Protein AF-0000000079569208 (afdb_homodimer)

Solvent-accessible surface area (backbone atoms only — not comparable to full-atom values): 33735 Å² total; per-residue (Å²): 123,46,52,60,77,70,53,33,78,36,49,50,55,86,39,48,71,22,32,29,82,77,44,25,65,24,40,47,68,20,46,52,47,30,49,51,52,48,50,38,39,33,33,60,69,68,58,80,73,75,45,49,61,36,45,50,50,32,50,43,50,49,20,58,67,31,55,43,61,50,59,28,42,18,39,35,48,42,38,12,48,52,44,9,41,58,34,68,49,58,48,67,73,30,24,37,42,33,35,53,57,37,49,13,38,69,46,27,8,47,49,43,35,38,84,66,43,29,44,70,47,65,36,52,63,94,47,39,47,80,66,60,42,78,66,30,45,34,38,44,43,48,44,22,32,81,66,48,24,54,65,53,64,56,70,56,34,50,53,49,25,58,74,42,68,25,42,37,37,36,33,30,34,68,26,48,59,33,49,92,55,59,51,67,80,36,49,27,33,33,26,38,30,25,17,57,40,24,15,46,56,29,32,16,38,32,38,41,38,74,90,52,52,83,64,43,62,36,36,34,15,26,24,56,2,16,58,52,41,90,76,28,47,51,32,79,72,79,57,54,27,92,42,30,35,26,58,10,37,70,75,22,54,60,19,32,48,10,26,30,43,29,47,50,52,46,62,39,42,31,42,66,58,34,21,54,52,9,20,49,49,31,32,54,46,26,54,75,71,73,43,76,76,66,89,31,31,36,44,53,41,74,51,42,88,62,40,70,60,50,40,72,73,46,60,48,42,57,43,81,37,96,81,20,40,31,39,20,42,42,66,75,55,50,72,66,46,45,53,51,49,47,65,71,42,52,89,29,92,123,47,51,60,78,71,54,33,77,37,50,50,54,85,39,48,71,23,29,29,83,76,45,25,66,26,40,46,67,21,46,51,47,30,48,52,50,48,52,38,39,34,32,59,68,66,56,80,73,75,44,49,61,36,45,50,50,31,49,45,51,50,20,58,66,32,54,42,61,51,59,27,41,18,40,38,50,42,40,13,48,53,44,8,42,57,35,67,50,57,49,68,72,29,24,36,41,33,36,52,56,35,48,12,36,70,47,28,9,47,48,45,36,38,84,67,43,30,45,70,45,65,36,53,63,93,45,38,45,80,66,61,41,79,68,30,46,34,37,43,41,49,44,24,32,80,66,48,25,54,64,52,64,56,70,55,35,50,53,48,26,59,74,42,69,26,41,37,36,37,33,31,33,68,26,47,60,32,49,92,56,58,51,68,80,35,48,27,34,33,25,39,30,26,18,56,40,24,15,47,55,27,32,17,38,33,36,42,39,74,91,52,51,80,64,42,63,37,35,34,16,24,25,56,3,16,57,52,39,89,76,29,48,51,32,79,70,78,55,54,27,94,43,30,33,27,59,10,37,70,73,20,54,59,18,31,48,10,26,30,44,29,48,51,52,45,62,37,43,31,42,65,59,33,22,54,51,10,20,48,50,31,30,56,48,26,55,73,70,73,42,76,76,64,91,30,32,34,43,52,42,74,52,42,88,61,40,69,60,50,40,74,71,45,60,47,43,57,42,80,38,96,83,19,41,32,38,20,41,43,65,78,54,51,72,66,45,44,53,52,50,46,65,70,42,50,90,29,93

pLDDT: mean 97.52, std 2.35, range [81.5, 99.0]

InterPro domains:
  IPR000192 Aminotransferase class V domain [PF00266] (49-288)
  IPR015421 Pyridoxal phosphate-dependent transferase, major domain [G3DSA:3.40.640.10] (27-272)
  IPR015422 Pyridoxal phosphate-dependent transferase, small domain [G3DSA:3.90.1150.10] (15-341)
  IPR015424 Pyridoxal phosphate-dependent transferase [SSF53383] (12-347)

Sequence (698 aa):
MSTVAQVQREFRSDKVYLNTASIGLPPSRTVEAVATAIDRWGRGADNATAFDDAIARSRAQYAELVGVPEQSVAIGSQASVMAGIVAADVPAGGEVLLASGDFTSVMFPFLAQQERGVTVRDVPLDALAGNISARTTVVAVSAVQSVDGAIADLDVIESVAREHGTQVLVDVTQAAGWLDFDASRFDYTICSAYKWLMAPRGAAFLTMRDEHVGRPVAHGASWFGGEDVWDSIYGAPLRLASTARRYDASPVWHSWVGLDQSLALLREVGVDAIGEHSVGLANAFRARVGLAPSDSAIVSVPVRDGAADALAQSELQAAMRAGRLRLSFYLYNTEEDVERALEILRPYLMSTVAQVQREFRSDKVYLNTASIGLPPSRTVEAVATAIDRWGRGADNATAFDDAIARSRAQYAELVGVPEQSVAIGSQASVMAGIVAADVPAGGEVLLASGDFTSVMFPFLAQQERGVTVRDVPLDALAGNISARTTVVAVSAVQSVDGAIADLDVIESVAREHGTQVLVDVTQAAGWLDFDASRFDYTICSAYKWLMAPRGAAFLTMRDEHVGRPVAHGASWFGGEDVWDSIYGAPLRLASTARRYDASPVWHSWVGLDQSLALLREVGVDAIGEHSVGLANAFRARVGLAPSDSAIVSVPVRDGAADALAQSELQAAMRAGRLRLSFYLYNTEEDVERALEILRPYL

Structure (mmCIF, N/CA/C/O backbone):
data_AF-0000000079569208-model_v1
#
loop_
_entity.id
_entity.type
_entity.pdbx_description
1 polymer 'Aminotransferase class V-fold PLP-dependent enzyme'
#
loop_
_atom_site.group_PDB
_atom_site.id
_atom_site.type_symbol
_atom_site.label_atom_id
_atom_site.label_alt_id
_atom_site.label_comp_id
_atom_site.label_asym_id
_atom_site.label_entity_id
_atom_site.label_seq_id
_atom_site.pdbx_PDB_ins_code
_atom_site.Cartn_x
_atom_site.Cartn_y
_atom_site.Cartn_z
_atom_site.occupancy
_atom_site.B_iso_or_equiv
_atom_site.auth_seq_id
_atom_site.auth_comp_id
_atom_site.auth_asym_id
_atom_site.auth_atom_id
_atom_site.pdbx_PDB_model_num
ATOM 1 N N . MET A 1 1 ? -10.672 -29.609 13.008 1 81.5 1 MET A N 1
ATOM 2 C CA . MET A 1 1 ? -10.43 -29.203 11.625 1 81.5 1 MET A CA 1
ATOM 3 C C . MET A 1 1 ? -11.695 -29.328 10.789 1 81.5 1 MET A C 1
ATOM 5 O O . MET A 1 1 ? -12.414 -30.328 10.883 1 81.5 1 MET A O 1
ATOM 9 N N . SER A 1 2 ? -12.07 -28.219 10.125 1 88.81 2 SER A N 1
ATOM 10 C CA . SER A 1 2 ? -13.25 -28.234 9.258 1 88.81 2 SER A CA 1
ATOM 11 C C . SER A 1 2 ? -12.938 -28.875 7.91 1 88.81 2 SER A C 1
ATOM 13 O O . SER A 1 2 ? -11.805 -28.812 7.434 1 88.81 2 SER A O 1
ATOM 15 N N . THR A 1 3 ? -13.852 -29.562 7.426 1 93.88 3 THR A N 1
ATOM 16 C CA . THR A 1 3 ? -13.711 -30.078 6.07 1 93.88 3 THR A CA 1
ATOM 17 C C . THR A 1 3 ? -13.961 -28.984 5.039 1 93.88 3 THR A C 1
ATOM 19 O O . THR A 1 3 ? -14.547 -27.953 5.355 1 93.88 3 THR A O 1
ATOM 22 N N . VAL A 1 4 ? -13.516 -29.25 3.836 1 96.12 4 VAL A N 1
ATOM 23 C CA . VAL A 1 4 ? -13.781 -28.344 2.725 1 96.12 4 VAL A CA 1
ATOM 24 C C . VAL A 1 4 ? -15.289 -28.125 2.582 1 96.12 4 VAL A C 1
ATOM 26 O O . VAL A 1 4 ? -15.75 -26.984 2.465 1 96.12 4 VAL A O 1
ATOM 29 N N . ALA A 1 5 ? -16.078 -29.156 2.639 1 94.38 5 ALA A N 1
ATOM 30 C CA . ALA A 1 5 ? -17.531 -29.094 2.484 1 94.38 5 ALA A CA 1
ATOM 31 C C . ALA A 1 5 ? -18.156 -28.203 3.545 1 94.38 5 ALA A C 1
ATOM 33 O O . ALA A 1 5 ? -19.125 -27.484 3.268 1 94.38 5 ALA A O 1
ATOM 34 N N . GLN A 1 6 ? -17.609 -28.203 4.664 1 94.25 6 GLN A N 1
ATOM 35 C CA . GLN A 1 6 ? -18.172 -27.469 5.789 1 94.25 6 GLN A CA 1
ATOM 36 C C . GLN A 1 6 ? -18 -25.969 5.609 1 94.25 6 GLN A C 1
ATOM 38 O O . GLN A 1 6 ? -18.828 -25.172 6.051 1 94.25 6 GLN A O 1
ATOM 43 N N . VAL A 1 7 ? -16.906 -25.578 4.867 1 96.12 7 VAL A N 1
ATOM 44 C CA . VAL A 1 7 ? -16.641 -24.141 4.789 1 96.12 7 VAL A CA 1
ATOM 45 C C . VAL A 1 7 ? -17.203 -23.578 3.49 1 96.12 7 VAL A C 1
ATOM 47 O O . VAL A 1 7 ? -17.234 -22.359 3.295 1 96.12 7 VAL A O 1
ATOM 50 N N . GLN A 1 8 ? -17.656 -24.406 2.598 1 96.56 8 GLN A N 1
ATOM 51 C CA . GLN A 1 8 ? -18.109 -23.969 1.285 1 96.56 8 GLN A CA 1
ATOM 52 C C . GLN A 1 8 ? -19.344 -23.078 1.406 1 96.56 8 GLN A C 1
ATOM 54 O O . GLN A 1 8 ? -19.594 -22.219 0.552 1 96.56 8 GLN A O 1
ATOM 59 N N . ARG A 1 9 ? -20.109 -23.172 2.498 1 94.31 9 ARG A N 1
ATOM 60 C CA . ARG A 1 9 ? -21.297 -22.375 2.713 1 94.31 9 ARG A CA 1
ATOM 61 C C . ARG A 1 9 ? -20.938 -20.906 2.91 1 94.31 9 ARG A C 1
ATOM 63 O O . ARG A 1 9 ? -21.797 -20.016 2.789 1 94.31 9 ARG A O 1
ATOM 70 N N . GLU A 1 10 ? -19.672 -20.641 3.16 1 97 10 GLU A N 1
ATOM 71 C CA . GLU A 1 10 ? -19.219 -19.266 3.398 1 97 10 GLU A CA 1
ATOM 72 C C . GLU A 1 10 ? -19.109 -18.484 2.092 1 97 10 GLU A C 1
ATOM 74 O O . GLU A 1 10 ? -19 -17.266 2.104 1 97 10 GLU A O 1
ATOM 79 N N . PHE A 1 11 ? -19.094 -19.203 1.007 1 97.94 11 PHE A N 1
ATOM 80 C CA . PHE A 1 11 ? -18.828 -18.531 -0.263 1 97.94 11 PHE A CA 1
ATOM 81 C C . PHE A 1 11 ? -20.109 -18.391 -1.076 1 97.94 11 PHE A C 1
ATOM 83 O O . PHE A 1 11 ? -20.891 -19.344 -1.189 1 97.94 11 PHE A O 1
ATOM 90 N N . ARG A 1 12 ? -20.297 -17.141 -1.52 1 90.19 12 ARG A N 1
ATOM 91 C CA . ARG A 1 12 ? -21.469 -16.812 -2.312 1 90.19 12 ARG A CA 1
ATOM 92 C C . ARG A 1 12 ? -21.078 -16.172 -3.643 1 90.19 12 ARG A C 1
ATOM 94 O O . ARG A 1 12 ? -20.266 -15.242 -3.678 1 90.19 12 ARG A O 1
ATOM 101 N N . SER A 1 13 ? -21.312 -16.875 -4.703 1 92.12 13 SER A N 1
ATOM 102 C CA . SER A 1 13 ? -21.109 -16.297 -6.027 1 92.12 13 SER A CA 1
ATOM 103 C C . SER A 1 13 ? -22.344 -16.484 -6.91 1 92.12 13 SER A C 1
ATOM 105 O O . SER A 1 13 ? -23.031 -17.5 -6.805 1 92.12 13 SER A O 1
ATOM 107 N N . ASP A 1 14 ? -22.562 -15.508 -7.664 1 86.62 14 ASP A N 1
ATOM 108 C CA . ASP A 1 14 ? -23.656 -15.586 -8.617 1 86.62 14 ASP A CA 1
ATOM 109 C C . ASP A 1 14 ? -23.281 -16.422 -9.828 1 86.62 14 ASP A C 1
ATOM 111 O O . ASP A 1 14 ? -24.141 -16.75 -10.664 1 86.62 14 ASP A O 1
ATOM 115 N N . LYS A 1 15 ? -22.078 -16.875 -9.945 1 94.69 15 LYS A N 1
ATOM 116 C CA . LYS A 1 15 ? -21.547 -17.609 -11.094 1 94.69 15 LYS A CA 1
ATOM 117 C C . LYS A 1 15 ? -20.656 -18.75 -10.641 1 94.69 15 LYS A C 1
ATOM 119 O O . LYS A 1 15 ? -20.344 -18.875 -9.453 1 94.69 15 LYS A O 1
ATOM 124 N N . VAL A 1 16 ? -20.391 -19.703 -11.633 1 97.31 16 VAL A N 1
ATOM 125 C CA . VAL A 1 16 ? -19.266 -20.625 -11.438 1 97.31 16 VAL A CA 1
ATOM 126 C C . VAL A 1 16 ? -17.953 -19.828 -11.398 1 97.31 16 VAL A C 1
ATOM 128 O O . VAL A 1 16 ? -17.531 -19.281 -12.414 1 97.31 16 VAL A O 1
ATOM 131 N N . TYR A 1 17 ? -17.344 -19.781 -10.234 1 98.19 17 TYR A N 1
ATOM 132 C CA . TYR A 1 17 ? -16.203 -18.906 -10.055 1 98.19 17 TYR A CA 1
ATOM 133 C C . TYR A 1 17 ? -14.898 -19.672 -10.188 1 98.19 17 TYR A C 1
ATOM 135 O O . TYR A 1 17 ? -14.453 -20.328 -9.25 1 98.19 17 TYR A O 1
ATOM 143 N N . LEU A 1 18 ? -14.234 -19.547 -11.266 1 98.44 18 LEU A N 1
ATOM 144 C CA . LEU A 1 18 ? -12.961 -20.203 -11.555 1 98.44 18 LEU A CA 1
ATOM 145 C C . LEU A 1 18 ? -11.883 -19.188 -11.898 1 98.44 18 LEU A C 1
ATOM 147 O O . LEU A 1 18 ? -11.156 -19.344 -12.883 1 98.44 18 LEU A O 1
ATOM 151 N N . ASN A 1 19 ? -11.805 -18.125 -11.031 1 98.06 19 ASN A N 1
ATOM 152 C CA . ASN A 1 19 ? -10.938 -17 -11.344 1 98.06 19 ASN A CA 1
ATOM 153 C C . ASN A 1 19 ? -10.086 -16.594 -10.148 1 98.06 19 ASN A C 1
ATOM 155 O O . ASN A 1 19 ? -9.688 -15.43 -10.031 1 98.06 19 ASN A O 1
ATOM 159 N N . THR A 1 20 ? -9.758 -17.516 -9.242 1 98.56 20 THR A N 1
ATOM 160 C CA . THR A 1 20 ? -9.008 -17.25 -8.016 1 98.56 20 THR A CA 1
ATOM 161 C C . THR A 1 20 ? -7.617 -16.703 -8.336 1 98.56 20 THR A C 1
ATOM 163 O O . THR A 1 20 ? -7.082 -15.883 -7.594 1 98.56 20 THR A O 1
ATOM 166 N N . ALA A 1 21 ? -7.023 -17.141 -9.445 1 98.69 21 ALA A N 1
ATOM 167 C CA . ALA A 1 21 ? -5.688 -16.703 -9.844 1 98.69 21 ALA A CA 1
ATOM 168 C C . ALA A 1 21 ? -5.672 -15.219 -10.18 1 98.69 21 ALA A C 1
ATOM 170 O O . ALA A 1 21 ? -4.605 -14.609 -10.273 1 98.69 21 ALA A O 1
ATOM 171 N N . SER A 1 22 ? -6.844 -14.594 -10.375 1 98.06 22 SER A N 1
ATOM 172 C CA . SER A 1 22 ? -6.949 -13.156 -10.609 1 98.06 22 SER A CA 1
ATOM 173 C C . SER A 1 22 ? -7.383 -12.422 -9.336 1 98.06 22 SER A C 1
ATOM 175 O O . SER A 1 22 ? -6.781 -11.414 -8.961 1 98.06 22 SER A O 1
ATOM 177 N N . ILE A 1 23 ? -8.461 -12.859 -8.82 1 98.06 23 ILE A N 1
ATOM 178 C CA . ILE A 1 23 ? -9.031 -12.328 -7.582 1 98.06 23 ILE A CA 1
ATOM 179 C C . ILE A 1 23 ? -9.664 -13.469 -6.785 1 98.06 23 ILE A C 1
ATOM 181 O O . ILE A 1 23 ? -10.492 -14.211 -7.309 1 98.06 23 ILE A O 1
ATOM 185 N N . GLY A 1 24 ? -9.32 -13.578 -5.5 1 98.38 24 GLY A N 1
ATOM 186 C CA . GLY A 1 24 ? -9.953 -14.586 -4.664 1 98.38 24 GLY A CA 1
ATOM 187 C C . GLY A 1 24 ? -11.383 -14.25 -4.289 1 98.38 24 GLY A C 1
ATOM 188 O O . GLY A 1 24 ? -11.703 -13.086 -4.027 1 98.38 24 GLY A O 1
ATOM 189 N N . LEU A 1 25 ? -12.266 -15.273 -4.316 1 98.44 25 LEU A N 1
ATOM 190 C CA . LEU A 1 25 ? -13.602 -15.125 -3.746 1 98.44 25 LEU A CA 1
ATOM 191 C C . LEU A 1 25 ? -13.547 -15.164 -2.223 1 98.44 25 LEU A C 1
ATOM 193 O O . LEU A 1 25 ? -13.102 -16.156 -1.638 1 98.44 25 LEU A O 1
ATOM 197 N N . PRO A 1 26 ? -13.953 -14.086 -1.578 1 98.44 26 PRO A N 1
ATOM 198 C CA . PRO A 1 26 ? -13.82 -14.062 -0.119 1 98.44 26 PRO A CA 1
ATOM 199 C C . PRO A 1 26 ? -14.938 -14.836 0.582 1 98.44 26 PRO A C 1
ATOM 201 O O . PRO A 1 26 ? -16.078 -14.867 0.091 1 98.44 26 PRO A O 1
ATOM 204 N N . PRO A 1 27 ? -14.633 -15.469 1.731 1 98.69 27 PRO A N 1
ATOM 205 C CA . PRO A 1 27 ? -15.727 -15.984 2.555 1 98.69 27 PRO A CA 1
ATOM 206 C C . PRO A 1 27 ? -16.609 -14.875 3.131 1 98.69 27 PRO A C 1
ATOM 208 O O . PRO A 1 27 ? -16.156 -13.742 3.291 1 98.69 27 PRO A O 1
ATOM 211 N N . SER A 1 28 ? -17.844 -15.219 3.463 1 98.38 28 SER A N 1
ATOM 212 C CA . SER A 1 28 ? -18.828 -14.266 3.99 1 98.38 28 SER A CA 1
ATOM 213 C C . SER A 1 28 ? -18.312 -13.594 5.262 1 98.38 28 SER A C 1
ATOM 215 O O . SER A 1 28 ? -18.547 -12.414 5.492 1 98.38 28 SER A O 1
ATOM 217 N N . ARG A 1 29 ? -17.609 -14.344 6.098 1 98.56 29 ARG A N 1
ATOM 218 C CA . ARG A 1 29 ? -17.094 -13.781 7.34 1 98.56 29 ARG A CA 1
ATOM 219 C C . ARG A 1 29 ? -16.109 -12.656 7.059 1 98.56 29 ARG A C 1
ATOM 221 O O . ARG A 1 29 ? -16.031 -11.68 7.809 1 98.56 29 ARG A O 1
ATOM 228 N N . THR A 1 30 ? -15.242 -12.812 6 1 98.81 30 THR A N 1
ATOM 229 C CA . THR A 1 30 ? -14.312 -11.766 5.59 1 98.81 30 THR A CA 1
ATOM 230 C C . THR A 1 30 ? -15.07 -10.523 5.129 1 98.81 30 THR A C 1
ATOM 232 O O . THR A 1 30 ? -14.773 -9.406 5.57 1 98.81 30 THR A O 1
ATOM 235 N N . VAL A 1 31 ? -16.062 -10.688 4.262 1 98.69 31 VAL A N 1
ATOM 236 C CA . VAL A 1 31 ? -16.875 -9.586 3.744 1 98.69 31 VAL A CA 1
ATOM 237 C C . VAL A 1 31 ? -17.547 -8.852 4.902 1 98.69 31 VAL A C 1
ATOM 239 O O . VAL A 1 31 ? -17.531 -7.621 4.961 1 98.69 31 VAL A O 1
ATOM 242 N N . GLU A 1 32 ? -18.109 -9.586 5.801 1 98.62 32 GLU A N 1
ATOM 243 C CA . GLU A 1 32 ? -18.812 -9.016 6.949 1 98.62 32 GLU A CA 1
ATOM 244 C C . GLU A 1 32 ? -17.875 -8.219 7.84 1 98.62 32 GLU A C 1
ATOM 246 O O . GLU A 1 32 ? -18.219 -7.133 8.312 1 98.62 32 GLU A O 1
ATOM 251 N N . ALA A 1 33 ? -16.688 -8.766 8.086 1 98.81 33 ALA A N 1
ATOM 252 C CA . ALA A 1 33 ? -15.695 -8.078 8.922 1 98.81 33 ALA A CA 1
ATOM 253 C C . ALA A 1 33 ? -15.281 -6.746 8.305 1 98.81 33 ALA A C 1
ATOM 255 O O . ALA A 1 33 ? -15.188 -5.738 9.008 1 98.81 33 ALA A O 1
ATOM 256 N N . VAL A 1 34 ? -15.016 -6.742 7.016 1 98.81 34 VAL A N 1
ATOM 257 C CA . VAL A 1 34 ? -14.609 -5.516 6.332 1 98.81 34 VAL A CA 1
ATOM 258 C C . VAL A 1 34 ? -15.758 -4.512 6.34 1 98.81 34 VAL A C 1
ATOM 260 O O . VAL A 1 34 ? -15.562 -3.33 6.629 1 98.81 34 VAL A O 1
ATOM 263 N N . ALA A 1 35 ? -16.969 -4.98 6.043 1 98.5 35 ALA A N 1
ATOM 264 C CA . ALA A 1 35 ? -18.141 -4.102 6.031 1 98.5 35 ALA A CA 1
ATOM 265 C C . ALA A 1 35 ? -18.359 -3.467 7.398 1 98.5 35 ALA A C 1
ATOM 267 O O . ALA A 1 35 ? -18.656 -2.275 7.496 1 98.5 35 ALA A O 1
ATOM 268 N N . THR A 1 36 ? -18.219 -4.246 8.422 1 98.44 36 THR A N 1
ATOM 269 C CA . THR A 1 36 ? -18.359 -3.754 9.789 1 98.44 36 THR A CA 1
ATOM 270 C C . THR A 1 36 ? -17.312 -2.689 10.102 1 98.44 36 THR A C 1
ATOM 272 O O . THR A 1 36 ? -17.625 -1.666 10.711 1 98.44 36 THR A O 1
ATOM 275 N N . ALA A 1 37 ? -16.109 -2.924 9.703 1 98.44 37 ALA A N 1
ATOM 276 C CA . ALA A 1 37 ? -15.031 -1.965 9.93 1 98.44 37 ALA A CA 1
ATOM 277 C C . ALA A 1 37 ? -15.281 -0.664 9.18 1 98.44 37 ALA A C 1
ATOM 279 O O . ALA A 1 37 ? -15 0.423 9.688 1 98.44 37 ALA A O 1
ATOM 280 N N . ILE A 1 38 ? -15.766 -0.773 7.957 1 98.19 38 ILE A N 1
ATOM 281 C CA . ILE A 1 38 ? -16.062 0.398 7.141 1 98.19 38 ILE A CA 1
ATOM 282 C C . ILE A 1 38 ? -17.188 1.206 7.793 1 98.19 38 ILE A C 1
ATOM 284 O O . ILE A 1 38 ? -17.141 2.439 7.797 1 98.19 38 ILE A O 1
ATOM 288 N N . ASP A 1 39 ? -18.156 0.529 8.328 1 97.12 39 ASP A N 1
ATOM 289 C CA . ASP A 1 39 ? -19.234 1.2 9.031 1 97.12 39 ASP A CA 1
ATOM 290 C C . ASP A 1 39 ? -18.719 1.955 10.25 1 97.12 39 ASP A C 1
ATOM 292 O O . ASP A 1 39 ? -19.109 3.1 10.492 1 97.12 39 ASP A O 1
ATOM 296 N N . ARG A 1 40 ? -17.875 1.314 11.031 1 96.75 40 ARG A N 1
ATOM 297 C CA . ARG A 1 40 ? -17.25 1.955 12.188 1 96.75 40 ARG A CA 1
ATOM 298 C C . ARG A 1 40 ? -16.469 3.199 11.781 1 96.75 40 ARG A C 1
ATOM 300 O O . ARG A 1 40 ? -16.562 4.242 12.43 1 96.75 40 ARG A O 1
ATOM 307 N N . TRP A 1 41 ? -15.766 3.068 10.711 1 97.31 41 TRP A N 1
ATOM 308 C CA . TRP A 1 41 ? -15.023 4.195 10.156 1 97.31 41 TRP A CA 1
ATOM 309 C C . TRP A 1 41 ? -15.961 5.34 9.789 1 97.31 41 TRP A C 1
ATOM 311 O O . TRP A 1 41 ? -15.688 6.5 10.102 1 97.31 41 TRP A O 1
ATOM 321 N N . GLY A 1 42 ? -17.078 5.051 9.203 1 97.31 42 GLY A N 1
ATOM 322 C CA . GLY A 1 42 ? -18.062 6.043 8.781 1 97.31 42 GLY A CA 1
ATOM 323 C C . GLY A 1 42 ? -18.641 6.832 9.945 1 97.31 42 GLY A C 1
ATOM 324 O O . GLY A 1 42 ? -19.078 7.973 9.766 1 97.31 42 GLY A O 1
ATOM 325 N N . ARG A 1 43 ? -18.594 6.227 11.148 1 96.5 43 ARG A N 1
ATOM 326 C CA . ARG A 1 43 ? -19.156 6.863 12.336 1 96.5 43 ARG A CA 1
ATOM 327 C C . ARG A 1 43 ? -18.062 7.551 13.156 1 96.5 43 ARG A C 1
ATOM 329 O O . ARG A 1 43 ? -18.344 8.094 14.227 1 96.5 43 ARG A O 1
ATOM 336 N N . GLY A 1 44 ? -16.844 7.531 12.609 1 96 44 GLY A N 1
ATOM 337 C CA . GLY A 1 44 ? -15.742 8.133 13.336 1 96 44 GLY A CA 1
ATOM 338 C C . GLY A 1 44 ? -15.406 7.41 14.625 1 96 44 GLY A C 1
ATOM 339 O O . GLY A 1 44 ? -15 8.031 15.609 1 96 44 GLY A O 1
ATOM 340 N N . ALA A 1 45 ? -15.523 6.086 14.602 1 94.06 45 ALA A N 1
ATOM 341 C CA . ALA A 1 45 ? -15.406 5.324 15.844 1 94.06 45 ALA A CA 1
ATOM 342 C C . ALA A 1 45 ? -14.039 4.648 15.945 1 94.06 45 ALA A C 1
ATOM 344 O O . ALA A 1 45 ? -13.766 3.928 16.906 1 94.06 45 ALA A O 1
ATOM 345 N N . ASP A 1 46 ? -13.195 4.895 15.008 1 92.5 46 ASP A N 1
ATOM 346 C CA . ASP A 1 46 ? -11.938 4.156 14.977 1 92.5 46 ASP A CA 1
ATOM 347 C C . ASP A 1 46 ? -10.781 5.016 15.477 1 92.5 46 ASP A C 1
ATOM 349 O O . ASP A 1 46 ? -10.828 6.246 15.398 1 92.5 46 ASP A O 1
ATOM 353 N N . ASN A 1 47 ? -9.836 4.367 16.062 1 91.88 47 ASN A N 1
ATOM 354 C CA . ASN A 1 47 ? -8.469 4.836 16.234 1 91.88 47 ASN A CA 1
ATOM 355 C C . ASN A 1 47 ? -7.461 3.842 15.672 1 91.88 47 ASN A C 1
ATOM 357 O O . ASN A 1 47 ? -7.801 2.689 15.398 1 91.88 47 ASN A O 1
ATOM 361 N N . ALA A 1 48 ? -6.285 4.309 15.383 1 92.25 48 ALA A N 1
ATOM 362 C CA . ALA A 1 48 ? -5.293 3.49 14.695 1 92.25 48 ALA A CA 1
ATOM 363 C C . ALA A 1 48 ? -5.016 2.199 15.461 1 92.25 48 ALA A C 1
ATOM 365 O O . ALA A 1 48 ? -4.855 1.135 14.859 1 92.25 48 ALA A O 1
ATOM 366 N N . THR A 1 49 ? -4.98 2.225 16.766 1 93.75 49 THR A N 1
ATOM 367 C CA . THR A 1 49 ? -4.609 1.072 17.578 1 93.75 49 THR A CA 1
ATOM 368 C C . THR A 1 49 ? -5.688 -0.005 17.516 1 93.75 49 THR A C 1
ATOM 370 O O . THR A 1 49 ? -5.441 -1.158 17.875 1 93.75 49 THR A O 1
ATOM 373 N N . ALA A 1 50 ? -6.867 0.368 17.062 1 93.5 50 ALA A N 1
ATOM 374 C CA . ALA A 1 50 ? -7.977 -0.577 16.938 1 93.5 50 ALA A CA 1
ATOM 375 C C . ALA A 1 50 ? -7.656 -1.679 15.938 1 93.5 50 ALA A C 1
ATOM 377 O O . ALA A 1 50 ? -8.281 -2.74 15.953 1 93.5 50 ALA A O 1
ATOM 378 N N . PHE A 1 51 ? -6.684 -1.467 15.102 1 97.56 51 PHE A N 1
ATOM 379 C CA . PHE A 1 51 ? -6.406 -2.395 14.008 1 97.56 51 PHE A CA 1
ATOM 380 C C . PHE A 1 51 ? -5.195 -3.26 14.328 1 97.56 51 PHE A C 1
ATOM 382 O O . PHE A 1 51 ? -4.895 -4.207 13.602 1 97.56 51 PHE A O 1
ATOM 389 N N . ASP A 1 52 ? -4.488 -2.984 15.43 1 97.44 52 ASP A N 1
ATOM 390 C CA . ASP A 1 52 ? -3.217 -3.627 15.758 1 97.44 52 ASP A CA 1
ATOM 391 C C . ASP A 1 52 ? -3.383 -5.137 15.891 1 97.44 52 ASP A C 1
ATOM 393 O O . ASP A 1 52 ? -2.559 -5.906 15.391 1 97.44 52 ASP A O 1
ATOM 397 N N . ASP A 1 53 ? -4.477 -5.543 16.516 1 98.06 53 ASP A N 1
ATOM 398 C CA . ASP A 1 53 ? -4.668 -6.961 16.797 1 98.06 53 ASP A CA 1
ATOM 399 C C . ASP A 1 53 ? -4.859 -7.758 15.5 1 98.06 53 ASP A C 1
ATOM 401 O O . ASP A 1 53 ? -4.262 -8.82 15.328 1 98.06 53 ASP A O 1
ATOM 405 N N . ALA A 1 54 ? -5.723 -7.273 14.633 1 98.56 54 ALA A N 1
ATOM 406 C CA . ALA A 1 54 ? -5.961 -7.965 13.375 1 98.56 54 ALA A CA 1
ATOM 407 C C . ALA A 1 54 ? -4.676 -8.086 12.562 1 98.56 54 ALA A C 1
ATOM 409 O O . ALA A 1 54 ? -4.422 -9.125 11.945 1 98.56 54 ALA A O 1
ATOM 410 N N . ILE A 1 55 ? -3.885 -7.047 12.547 1 98.69 55 ILE A N 1
ATOM 411 C CA . ILE A 1 55 ? -2.625 -7.031 11.812 1 98.69 55 ILE A CA 1
ATOM 412 C C . ILE A 1 55 ? -1.659 -8.047 12.414 1 98.69 55 ILE A C 1
ATOM 414 O O . ILE A 1 55 ? -1.049 -8.836 11.695 1 98.69 55 ILE A O 1
ATOM 418 N N . ALA A 1 56 ? -1.581 -8.039 13.734 1 98.62 56 ALA A N 1
ATOM 419 C CA . ALA A 1 56 ? -0.696 -8.969 14.422 1 98.62 56 ALA A CA 1
ATOM 420 C C . ALA A 1 56 ? -1.122 -10.414 14.18 1 98.62 56 ALA A C 1
ATOM 422 O O . ALA A 1 56 ? -0.285 -11.281 13.914 1 98.62 56 ALA A O 1
ATOM 423 N N . ARG A 1 57 ? -2.408 -10.703 14.273 1 98.81 57 ARG A N 1
ATOM 424 C CA . ARG A 1 57 ? -2.908 -12.055 14.047 1 98.81 57 ARG A CA 1
ATOM 425 C C . ARG A 1 57 ? -2.664 -12.492 12.602 1 98.81 57 ARG A C 1
ATOM 427 O O . ARG A 1 57 ? -2.316 -13.648 12.352 1 98.81 57 ARG A O 1
ATOM 434 N N . SER A 1 58 ? -2.838 -11.57 11.688 1 98.88 58 SER A N 1
ATOM 435 C CA . SER A 1 58 ? -2.598 -11.891 10.289 1 98.88 58 SER A CA 1
ATOM 436 C C . SER A 1 58 ? -1.141 -12.273 10.047 1 98.88 58 SER A C 1
ATOM 438 O O . SER A 1 58 ? -0.855 -13.25 9.352 1 98.88 58 SER A O 1
ATOM 440 N N . ARG A 1 59 ? -0.194 -11.461 10.586 1 98.88 59 ARG A N 1
ATOM 441 C CA . ARG A 1 59 ? 1.224 -11.781 10.453 1 98.88 59 ARG A CA 1
ATOM 442 C C . ARG A 1 59 ? 1.527 -13.164 11.023 1 98.88 59 ARG A C 1
ATOM 444 O O . ARG A 1 59 ? 2.217 -13.961 10.383 1 98.88 59 ARG A O 1
ATOM 451 N N . ALA A 1 60 ? 0.984 -13.422 12.188 1 98.88 60 ALA A N 1
ATOM 452 C CA . ALA A 1 60 ? 1.231 -14.695 12.852 1 98.88 60 ALA A CA 1
ATOM 453 C C . ALA A 1 60 ? 0.659 -15.859 12.047 1 98.88 60 ALA A C 1
ATOM 455 O O . ALA A 1 60 ? 1.312 -16.891 11.883 1 98.88 60 ALA A O 1
ATOM 456 N N . GLN A 1 61 ? -0.563 -15.711 11.617 1 98.88 61 GLN A N 1
ATOM 457 C CA . GLN A 1 61 ? -1.226 -16.75 10.852 1 98.88 61 GLN A CA 1
ATOM 458 C C . GLN A 1 61 ? -0.489 -17.031 9.547 1 98.88 61 GLN A C 1
ATOM 460 O O . GLN A 1 61 ? -0.335 -18.188 9.141 1 98.88 61 GLN A O 1
ATOM 465 N N . TYR A 1 62 ? -0.043 -15.961 8.883 1 98.94 62 TYR A N 1
ATOM 466 C CA . TYR A 1 62 ? 0.704 -16.156 7.645 1 98.94 62 TYR A CA 1
ATOM 467 C C . TYR A 1 62 ? 2.018 -16.875 7.91 1 98.94 62 TYR A C 1
ATOM 469 O O . TYR A 1 62 ? 2.4 -17.781 7.156 1 98.94 62 TYR A O 1
ATOM 477 N N . ALA A 1 63 ? 2.717 -16.375 8.93 1 98.94 63 ALA A N 1
ATOM 478 C CA . ALA A 1 63 ? 3.971 -17.016 9.312 1 98.94 63 ALA A CA 1
ATOM 479 C C . ALA A 1 63 ? 3.779 -18.531 9.492 1 98.94 63 ALA A C 1
ATOM 481 O O . ALA A 1 63 ? 4.562 -19.328 8.969 1 98.94 63 ALA A O 1
ATOM 482 N N . GLU A 1 64 ? 2.77 -18.906 10.188 1 98.56 64 GLU A N 1
ATOM 483 C CA . GLU A 1 64 ? 2.453 -20.312 10.391 1 98.56 64 GLU A CA 1
ATOM 484 C C . GLU A 1 64 ? 2.139 -21 9.07 1 98.56 64 GLU A C 1
ATOM 486 O O . GLU A 1 64 ? 2.607 -22.125 8.812 1 98.56 64 GLU A O 1
ATOM 491 N N . LEU A 1 65 ? 1.402 -20.375 8.289 1 98.56 65 LEU A N 1
ATOM 492 C CA . LEU A 1 65 ? 0.964 -20.922 7.008 1 98.56 65 LEU A CA 1
ATOM 493 C C . LEU A 1 65 ? 2.16 -21.312 6.141 1 98.56 65 LEU A C 1
ATOM 495 O O . LEU A 1 65 ? 2.121 -22.328 5.434 1 98.56 65 LEU A O 1
ATOM 499 N N . VAL A 1 66 ? 3.229 -20.469 6.172 1 98.62 66 VAL A N 1
ATOM 500 C CA . VAL A 1 66 ? 4.328 -20.703 5.238 1 98.62 66 VAL A CA 1
ATOM 501 C C . VAL A 1 66 ? 5.535 -21.266 5.988 1 98.62 66 VAL A C 1
ATOM 503 O O . VAL A 1 66 ? 6.621 -21.391 5.422 1 98.62 66 VAL A O 1
ATOM 506 N N . GLY A 1 67 ? 5.465 -21.516 7.254 1 98.38 67 GLY A N 1
ATOM 507 C CA . GLY A 1 67 ? 6.426 -22.312 8 1 98.38 67 GLY A CA 1
ATOM 508 C C . GLY A 1 67 ? 7.641 -21.516 8.445 1 98.38 67 GLY A C 1
ATOM 509 O O . GLY A 1 67 ? 8.766 -22 8.375 1 98.38 67 GLY A O 1
ATOM 510 N N . VAL A 1 68 ? 7.449 -20.266 8.891 1 98.81 68 VAL A N 1
ATOM 511 C CA . VAL A 1 68 ? 8.562 -19.453 9.391 1 98.81 68 VAL A CA 1
ATOM 512 C C . VAL A 1 68 ? 8.172 -18.812 10.727 1 98.81 68 VAL A C 1
ATOM 514 O O . VAL A 1 68 ? 6.988 -18.719 11.055 1 98.81 68 VAL A O 1
ATOM 517 N N . PRO A 1 69 ? 9.203 -18.406 11.531 1 98.69 69 PRO A N 1
ATOM 518 C CA . PRO A 1 69 ? 8.867 -17.594 12.711 1 98.69 69 PRO A CA 1
ATOM 519 C C . PRO A 1 69 ? 8.227 -16.266 12.344 1 98.69 69 PRO A C 1
ATOM 521 O O . PRO A 1 69 ? 8.531 -15.688 11.297 1 98.69 69 PRO A O 1
ATOM 524 N N . GLU A 1 70 ? 7.379 -15.82 13.18 1 98.5 70 GLU A N 1
ATOM 525 C 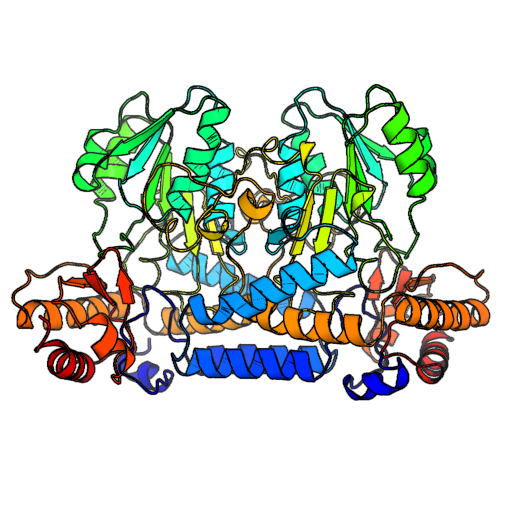CA . GLU A 1 70 ? 6.695 -14.547 12.969 1 98.5 70 GLU A CA 1
ATOM 526 C C . GLU A 1 70 ? 7.695 -13.422 12.719 1 98.5 70 GLU A C 1
ATOM 528 O O . GLU A 1 70 ? 7.441 -12.523 11.906 1 98.5 70 GLU A O 1
ATOM 533 N N . GLN A 1 71 ? 8.836 -13.383 13.367 1 98.19 71 GLN A N 1
ATOM 534 C CA . GLN A 1 71 ? 9.828 -12.32 13.281 1 98.19 71 GLN A CA 1
ATOM 535 C C . GLN A 1 71 ? 10.469 -12.273 11.898 1 98.19 71 GLN A C 1
ATOM 537 O O . GLN A 1 71 ? 11.156 -11.312 11.562 1 98.19 71 GLN A O 1
ATOM 542 N N . SER A 1 72 ? 10.281 -13.32 11.047 1 98.88 72 SER A N 1
ATOM 543 C CA . SER A 1 72 ? 10.852 -13.391 9.703 1 98.88 72 SER A CA 1
ATOM 544 C C . SER A 1 72 ? 9.898 -12.781 8.672 1 98.88 72 SER A C 1
ATOM 546 O O . SER A 1 72 ? 10.172 -12.828 7.473 1 98.88 72 SER A O 1
ATOM 548 N N . VAL A 1 73 ? 8.805 -12.219 9.156 1 98.94 73 VAL A N 1
ATOM 549 C CA . VAL A 1 73 ? 7.766 -11.742 8.25 1 98.94 73 VAL A CA 1
ATOM 550 C C . VAL A 1 73 ? 7.688 -10.219 8.297 1 98.94 73 VAL A C 1
ATOM 552 O O . VAL A 1 73 ? 7.488 -9.641 9.367 1 98.94 73 VAL A O 1
ATOM 555 N N . ALA A 1 74 ? 7.863 -9.578 7.176 1 98.94 74 ALA A N 1
ATOM 556 C CA . ALA A 1 74 ? 7.523 -8.172 6.988 1 98.94 74 ALA A CA 1
ATOM 557 C C . ALA A 1 74 ? 6.195 -8.023 6.246 1 98.94 74 ALA A C 1
ATOM 559 O O . ALA A 1 74 ? 5.812 -8.898 5.465 1 98.94 74 ALA A O 1
ATOM 560 N N . ILE A 1 75 ? 5.539 -6.902 6.504 1 98.88 75 ILE A N 1
ATOM 561 C CA . ILE A 1 75 ? 4.227 -6.727 5.883 1 98.88 75 ILE A CA 1
ATOM 562 C C . ILE A 1 75 ? 4.227 -5.465 5.027 1 98.88 75 ILE A C 1
ATOM 564 O O . ILE A 1 75 ? 4.98 -4.523 5.293 1 98.88 75 ILE A O 1
ATOM 568 N N . GLY A 1 76 ? 3.439 -5.449 3.979 1 98.75 76 GLY A N 1
ATOM 569 C CA . GLY A 1 76 ? 3.211 -4.332 3.076 1 98.75 76 GLY A CA 1
ATOM 570 C C . GLY A 1 76 ? 1.939 -4.477 2.258 1 98.75 76 GLY A C 1
ATOM 571 O O . GLY A 1 76 ? 0.974 -5.098 2.707 1 98.75 76 GLY A O 1
ATOM 572 N N . SER A 1 77 ? 1.93 -3.809 1.104 1 98.81 77 SER A N 1
ATOM 573 C CA . SER A 1 77 ? 0.666 -3.801 0.375 1 98.81 77 SER A CA 1
ATOM 574 C C . SER A 1 77 ? 0.838 -4.355 -1.035 1 98.81 77 SER A C 1
ATOM 576 O O . SER A 1 77 ? -0.135 -4.773 -1.667 1 98.81 77 SER A O 1
ATOM 578 N N . GLN A 1 78 ? 2.074 -4.336 -1.584 1 98.69 78 GLN A N 1
ATOM 579 C CA . GLN A 1 78 ? 2.281 -4.777 -2.959 1 98.69 78 GLN A CA 1
ATOM 580 C C . GLN A 1 78 ? 3.479 -5.719 -3.061 1 98.69 78 GLN A C 1
ATOM 582 O O . GLN A 1 78 ? 4.523 -5.469 -2.455 1 98.69 78 GLN A O 1
ATOM 587 N N . ALA A 1 79 ? 3.342 -6.727 -3.834 1 98.69 79 ALA A N 1
ATOM 588 C CA . ALA A 1 79 ? 4.406 -7.703 -4.031 1 98.69 79 ALA A CA 1
ATOM 589 C C . ALA A 1 79 ? 5.629 -7.059 -4.68 1 98.69 79 ALA A C 1
ATOM 591 O O . ALA A 1 79 ? 6.766 -7.332 -4.285 1 98.69 79 ALA A O 1
ATOM 592 N N . SER A 1 80 ? 5.41 -6.16 -5.688 1 98.88 80 SER A N 1
ATOM 593 C CA . SER A 1 80 ? 6.543 -5.562 -6.387 1 98.88 80 SER A CA 1
ATOM 594 C C . SER A 1 80 ? 7.359 -4.672 -5.453 1 98.88 80 SER A C 1
ATOM 596 O O . SER A 1 80 ? 8.586 -4.625 -5.547 1 98.88 80 SER A O 1
ATOM 598 N N . VAL A 1 81 ? 6.676 -3.941 -4.559 1 98.88 81 VAL A N 1
ATOM 599 C CA . VAL A 1 81 ? 7.359 -3.094 -3.588 1 98.88 81 VAL A CA 1
ATOM 600 C C . VAL A 1 81 ? 8.211 -3.955 -2.656 1 98.88 81 VAL A C 1
ATOM 602 O O . VAL A 1 81 ? 9.352 -3.611 -2.355 1 98.88 81 VAL A O 1
ATOM 605 N N . MET A 1 82 ? 7.672 -5.09 -2.254 1 98.81 82 MET A N 1
ATOM 606 C CA . MET A 1 82 ? 8.406 -6 -1.382 1 98.81 82 MET A CA 1
ATOM 607 C C . MET A 1 82 ? 9.586 -6.625 -2.121 1 98.81 82 MET A C 1
ATOM 609 O O . MET A 1 82 ? 10.68 -6.734 -1.569 1 98.81 82 MET A O 1
ATOM 613 N N . ALA A 1 83 ? 9.352 -7.062 -3.367 1 98.94 83 ALA A N 1
ATOM 614 C CA . ALA A 1 83 ? 10.453 -7.562 -4.195 1 98.94 83 ALA A CA 1
ATOM 615 C C . ALA A 1 83 ? 11.523 -6.496 -4.395 1 98.94 83 ALA A C 1
ATOM 617 O O . ALA A 1 83 ? 12.711 -6.809 -4.469 1 98.94 83 ALA A O 1
ATOM 618 N N . GLY A 1 84 ? 11.086 -5.234 -4.5 1 98.88 84 GLY A N 1
ATOM 619 C CA . GLY A 1 84 ? 11.984 -4.109 -4.699 1 98.88 84 GLY A CA 1
ATOM 620 C C . GLY A 1 84 ? 12.992 -3.947 -3.582 1 98.88 84 GLY A C 1
ATOM 621 O O . GLY A 1 84 ? 14.109 -3.48 -3.812 1 98.88 84 GLY A O 1
ATOM 622 N N . ILE A 1 85 ? 12.594 -4.309 -2.342 1 98.81 85 ILE A N 1
ATOM 623 C CA . ILE A 1 85 ? 13.508 -4.266 -1.208 1 98.81 85 ILE A CA 1
ATOM 624 C C . ILE A 1 85 ? 14.711 -5.168 -1.479 1 98.81 85 ILE A C 1
ATOM 626 O O . ILE A 1 85 ? 15.859 -4.777 -1.247 1 98.81 85 ILE A O 1
ATOM 630 N N . VAL A 1 86 ? 14.477 -6.34 -2.023 1 98.81 86 VAL A N 1
ATOM 631 C CA . VAL A 1 86 ? 15.516 -7.32 -2.324 1 98.81 86 VAL A CA 1
ATOM 632 C C . VAL A 1 86 ? 16.281 -6.891 -3.572 1 98.81 86 VAL A C 1
ATOM 634 O O . VAL A 1 86 ? 17.516 -6.945 -3.602 1 98.81 86 VAL A O 1
ATOM 637 N N . ALA A 1 87 ? 15.539 -6.441 -4.566 1 98.88 87 ALA A N 1
ATOM 638 C CA . ALA A 1 87 ? 16.141 -6.039 -5.832 1 98.88 87 ALA A CA 1
ATOM 639 C C . ALA A 1 87 ? 17.141 -4.902 -5.625 1 98.88 87 ALA A C 1
ATOM 641 O O . ALA A 1 87 ? 18.219 -4.898 -6.223 1 98.88 87 ALA A O 1
ATOM 642 N N . ALA A 1 88 ? 16.781 -3.957 -4.797 1 98.19 88 ALA A N 1
ATOM 643 C CA . ALA A 1 88 ? 17.609 -2.777 -4.559 1 98.19 88 ALA A CA 1
ATOM 644 C C . ALA A 1 88 ? 18.922 -3.158 -3.879 1 98.19 88 ALA A C 1
ATOM 646 O O . ALA A 1 88 ? 19.875 -2.375 -3.877 1 98.19 88 ALA A O 1
ATOM 647 N N . ASP A 1 89 ? 18.969 -4.316 -3.312 1 97.81 89 ASP A N 1
ATOM 648 C CA . ASP A 1 89 ? 20.141 -4.754 -2.568 1 97.81 89 ASP A CA 1
ATOM 649 C C . ASP A 1 89 ? 21.109 -5.512 -3.471 1 97.81 89 ASP A C 1
ATOM 651 O O . ASP A 1 89 ? 22.219 -5.852 -3.053 1 97.81 89 ASP A O 1
ATOM 655 N N . VAL A 1 90 ? 20.75 -5.918 -4.691 1 98.31 90 VAL A N 1
ATOM 656 C CA . VAL A 1 90 ? 21.672 -6.566 -5.621 1 98.31 90 VAL A CA 1
ATOM 657 C C . VAL A 1 90 ? 22.812 -5.617 -5.965 1 98.31 90 VAL A C 1
ATOM 659 O O . VAL A 1 90 ? 22.578 -4.488 -6.402 1 98.31 90 VAL A O 1
ATOM 662 N N . PRO A 1 91 ? 24.031 -5.98 -5.715 1 96.5 91 PRO A N 1
ATOM 663 C CA . PRO A 1 91 ? 25.156 -5.078 -5.98 1 96.5 91 PRO A CA 1
ATOM 664 C C . PRO A 1 91 ? 25.359 -4.812 -7.469 1 96.5 91 PRO A C 1
ATOM 666 O O . PRO A 1 91 ? 25 -5.648 -8.305 1 96.5 91 PRO A O 1
ATOM 669 N N . ALA A 1 92 ? 25.922 -3.588 -7.711 1 95.62 92 ALA A N 1
ATOM 670 C CA . ALA A 1 92 ? 26.391 -3.346 -9.07 1 95.62 92 ALA A CA 1
ATOM 671 C C . ALA A 1 92 ? 27.312 -4.465 -9.547 1 95.62 92 ALA A C 1
ATOM 673 O O . ALA A 1 92 ? 28.156 -4.949 -8.781 1 95.62 92 ALA A O 1
ATOM 674 N N . GLY A 1 93 ? 27.078 -4.922 -10.797 1 97.38 93 GLY A N 1
ATOM 675 C CA . GLY A 1 93 ? 27.859 -6.031 -11.328 1 97.38 93 GLY A CA 1
ATOM 676 C C . GLY A 1 93 ? 27.234 -7.383 -11.055 1 97.38 93 GLY A C 1
ATOM 677 O O . GLY A 1 93 ? 27.641 -8.391 -11.633 1 97.38 93 GLY A O 1
ATOM 678 N N . GLY A 1 94 ? 26.219 -7.402 -10.156 1 98.12 94 GLY A N 1
ATOM 679 C CA . GLY A 1 94 ? 25.516 -8.641 -9.875 1 98.12 94 GLY A CA 1
ATOM 680 C C . GLY A 1 94 ? 24.641 -9.117 -11.023 1 98.12 94 GLY A C 1
ATOM 681 O O . GLY A 1 94 ? 24.297 -8.328 -11.914 1 98.12 94 GLY A O 1
ATOM 682 N N . GLU A 1 95 ? 24.359 -10.422 -11.016 1 98.75 95 GLU A N 1
ATOM 683 C CA . GLU A 1 95 ? 23.484 -11.023 -12.023 1 98.75 95 GLU A CA 1
ATOM 684 C C . GLU A 1 95 ? 22.219 -11.586 -11.398 1 98.75 95 GLU A C 1
ATOM 686 O O . GLU A 1 95 ? 22.281 -12.273 -10.375 1 98.75 95 GLU A O 1
ATOM 691 N N . VAL A 1 96 ? 21.141 -11.258 -11.977 1 98.94 96 VAL A N 1
ATOM 692 C CA . VAL A 1 96 ? 19.844 -11.781 -11.57 1 98.94 96 VAL A CA 1
ATOM 693 C C . VAL A 1 96 ? 19.281 -12.688 -12.664 1 98.94 96 VAL A C 1
ATOM 695 O O . VAL A 1 96 ? 19.297 -12.328 -13.844 1 98.94 96 VAL A O 1
ATOM 698 N N . LEU A 1 97 ? 18.844 -13.812 -12.266 1 98.94 97 LEU A N 1
ATOM 699 C CA . LEU A 1 97 ? 18.219 -14.766 -13.18 1 98.94 97 LEU A CA 1
ATOM 700 C C . LEU A 1 97 ? 16.719 -14.852 -12.914 1 98.94 97 LEU A C 1
ATOM 702 O O . LEU A 1 97 ? 16.297 -15.047 -11.773 1 98.94 97 LEU A O 1
ATOM 706 N N . LEU A 1 98 ? 15.914 -14.68 -13.961 1 98.94 98 LEU A N 1
ATOM 707 C CA . LEU A 1 98 ? 14.461 -14.695 -13.891 1 98.94 98 LEU A CA 1
ATOM 708 C C . LEU A 1 98 ? 13.883 -15.766 -14.805 1 98.94 98 LEU A C 1
ATOM 710 O O . LEU A 1 98 ? 14.578 -16.281 -15.68 1 98.94 98 LEU A O 1
ATOM 714 N N . ALA A 1 99 ? 12.656 -16.125 -14.57 1 98.88 99 ALA A N 1
ATOM 715 C CA . ALA A 1 99 ? 11.93 -17 -15.484 1 98.88 99 ALA A CA 1
ATOM 716 C C . ALA A 1 99 ? 11.242 -16.203 -16.594 1 98.88 99 ALA A C 1
ATOM 718 O O . ALA A 1 99 ? 10.453 -15.297 -16.297 1 98.88 99 ALA A O 1
ATOM 719 N N . SER A 1 100 ? 11.477 -16.594 -17.875 1 98.62 100 SER A N 1
ATOM 720 C CA . SER A 1 100 ? 10.836 -15.891 -18.984 1 98.62 100 SER A CA 1
ATOM 721 C C . SER A 1 100 ? 9.312 -15.969 -18.875 1 98.62 100 SER A C 1
ATOM 723 O O . SER A 1 100 ? 8.758 -17.047 -18.641 1 98.62 100 SER A O 1
ATOM 725 N N . GLY A 1 101 ? 8.664 -14.781 -19 1 97.75 101 GLY A N 1
ATOM 726 C CA . GLY A 1 101 ? 7.211 -14.75 -19.031 1 97.75 101 GLY A CA 1
ATOM 727 C C . GLY A 1 101 ? 6.59 -14.695 -17.641 1 97.75 101 GLY A C 1
ATOM 728 O O . GLY A 1 101 ? 5.363 -14.727 -17.516 1 97.75 101 GLY A O 1
ATOM 729 N N . ASP A 1 102 ? 7.375 -14.656 -16.578 1 98.62 102 ASP A N 1
ATOM 730 C CA . ASP A 1 102 ? 6.859 -14.555 -15.219 1 98.62 102 ASP A CA 1
ATOM 731 C C . ASP A 1 102 ? 6.09 -13.25 -15.016 1 98.62 102 ASP A C 1
ATOM 733 O O . ASP A 1 102 ? 6.121 -12.367 -15.875 1 98.62 102 ASP A O 1
ATOM 737 N N . PHE A 1 103 ? 5.273 -13.219 -14.023 1 98.62 103 PHE A N 1
ATOM 738 C CA . PHE A 1 103 ? 4.523 -12.016 -13.695 1 98.62 103 PHE A CA 1
ATOM 739 C C . PHE A 1 103 ? 5.461 -10.852 -13.383 1 98.62 103 PHE A C 1
ATOM 741 O O . PHE A 1 103 ? 6.473 -11.031 -12.703 1 98.62 103 PHE A O 1
ATOM 748 N N . THR A 1 104 ? 5.148 -9.695 -13.766 1 98.5 104 THR A N 1
ATOM 749 C CA . THR A 1 104 ? 6.105 -8.594 -13.789 1 98.5 104 THR A CA 1
ATOM 750 C C . THR A 1 104 ? 6.312 -8.031 -12.383 1 98.5 104 THR A C 1
ATOM 752 O O . THR A 1 104 ? 7.305 -7.34 -12.125 1 98.5 104 THR A O 1
ATOM 755 N N . SER A 1 105 ? 5.41 -8.258 -11.438 1 98.31 105 SER A N 1
ATOM 756 C CA . SER A 1 105 ? 5.656 -7.824 -10.062 1 98.31 105 SER A CA 1
ATOM 757 C C . SER A 1 105 ? 6.898 -8.492 -9.492 1 98.31 105 SER A C 1
ATOM 759 O O . SER A 1 105 ? 7.504 -7.98 -8.547 1 98.31 105 SER A O 1
ATOM 761 N N . VAL A 1 106 ? 7.266 -9.609 -10.055 1 98.5 106 VAL A N 1
ATOM 762 C CA . VAL A 1 106 ? 8.5 -10.297 -9.68 1 98.5 106 VAL A CA 1
ATOM 763 C C . VAL A 1 106 ? 9.641 -9.812 -10.57 1 98.5 106 VAL A C 1
ATOM 765 O O . VAL A 1 106 ? 10.766 -9.617 -10.094 1 98.5 106 VAL A O 1
ATOM 768 N N . MET A 1 107 ? 9.383 -9.586 -11.828 1 98.88 107 MET A N 1
ATOM 769 C CA . MET A 1 107 ? 10.438 -9.344 -12.812 1 98.88 107 MET A CA 1
ATOM 770 C C . MET A 1 107 ? 10.883 -7.887 -12.789 1 98.88 107 MET A C 1
ATOM 772 O O . MET A 1 107 ? 12.078 -7.602 -12.719 1 98.88 107 MET A O 1
ATOM 776 N N . PHE A 1 108 ? 9.977 -6.93 -12.828 1 98.94 108 PHE A N 1
ATOM 777 C CA . PHE A 1 108 ? 10.258 -5.523 -13.094 1 98.94 108 PHE A CA 1
ATOM 778 C C . PHE A 1 108 ? 11.156 -4.93 -12.016 1 98.94 108 PHE A C 1
ATOM 780 O O . PHE A 1 108 ? 12.055 -4.141 -12.32 1 98.94 108 PHE A O 1
ATOM 787 N N . PRO A 1 109 ? 10.945 -5.242 -10.711 1 98.94 109 PRO A N 1
ATOM 788 C CA . PRO A 1 109 ? 11.867 -4.688 -9.711 1 98.94 109 PRO A CA 1
ATOM 789 C C . PRO A 1 109 ? 13.328 -4.988 -10.023 1 98.94 109 PRO A C 1
ATOM 791 O O . PRO A 1 109 ? 14.188 -4.117 -9.867 1 98.94 109 PRO A O 1
ATOM 794 N N . PHE A 1 110 ? 13.586 -6.184 -10.492 1 98.94 110 PHE A N 1
ATOM 795 C CA . PHE A 1 110 ? 14.961 -6.559 -10.812 1 98.94 110 PHE A CA 1
ATOM 796 C C . PHE A 1 110 ? 15.398 -5.945 -12.133 1 98.94 110 PHE A C 1
ATOM 798 O O . PHE A 1 110 ? 16.531 -5.469 -12.266 1 98.94 110 PHE A O 1
ATOM 805 N N . LEU A 1 111 ? 14.523 -5.965 -13.117 1 98.88 111 LEU A N 1
ATOM 806 C CA . LEU A 1 111 ? 14.828 -5.355 -14.398 1 98.88 111 LEU A CA 1
ATOM 807 C C . LEU A 1 111 ? 15.133 -3.871 -14.242 1 98.88 111 LEU A C 1
ATOM 809 O O . LEU A 1 111 ? 15.969 -3.32 -14.969 1 98.88 111 LEU A O 1
ATOM 813 N N . ALA A 1 112 ? 14.508 -3.193 -13.289 1 98.81 112 ALA A N 1
ATOM 814 C CA . ALA A 1 112 ? 14.688 -1.764 -13.039 1 98.81 112 ALA A CA 1
ATOM 815 C C . ALA A 1 112 ? 16.094 -1.465 -12.539 1 98.81 112 ALA A C 1
ATOM 817 O O . ALA A 1 112 ? 16.531 -0.31 -12.531 1 98.81 112 ALA A O 1
ATOM 818 N N . GLN A 1 113 ? 16.812 -2.494 -12.086 1 98.62 113 GLN A N 1
ATOM 819 C CA . GLN A 1 113 ? 18.125 -2.299 -11.508 1 98.62 113 GLN A CA 1
ATOM 820 C C . GLN A 1 113 ? 19.203 -2.248 -12.594 1 98.62 113 GLN A C 1
ATOM 822 O O . GLN A 1 113 ? 20.359 -1.947 -12.312 1 98.62 113 GLN A O 1
ATOM 827 N N . GLN A 1 114 ? 18.859 -2.549 -13.797 1 98 114 GLN A N 1
ATOM 828 C CA . GLN A 1 114 ? 19.828 -2.66 -14.867 1 98 114 GLN A CA 1
ATOM 829 C C . GLN A 1 114 ? 20.594 -1.347 -15.062 1 98 114 GLN A C 1
ATOM 831 O O . GLN A 1 114 ? 21.766 -1.348 -15.406 1 98 114 GLN A O 1
ATOM 836 N N . GLU A 1 115 ? 20 -0.263 -14.789 1 90.12 115 GLU A N 1
ATOM 837 C CA . GLU A 1 115 ? 20.641 1.032 -14.977 1 90.12 115 GLU A CA 1
ATOM 838 C C . GLU A 1 115 ? 21.781 1.236 -13.977 1 90.12 115 GLU A C 1
ATOM 840 O O . GLU A 1 115 ? 22.703 2.014 -14.227 1 90.12 115 GLU A O 1
ATOM 845 N N . ARG A 1 116 ? 21.688 0.592 -12.93 1 92 116 ARG A N 1
ATOM 846 C CA . ARG A 1 116 ? 22.734 0.78 -11.93 1 92 116 ARG A CA 1
ATOM 847 C C . ARG A 1 116 ? 23.812 -0.294 -12.055 1 92 116 ARG A C 1
ATOM 849 O O . ARG A 1 116 ? 24.656 -0.426 -11.172 1 92 116 ARG A O 1
ATOM 856 N N . GLY A 1 117 ? 23.703 -1.122 -13.117 1 96.25 117 GLY A N 1
ATOM 857 C CA . GLY A 1 117 ? 24.812 -2.027 -13.414 1 96.25 117 GLY A CA 1
ATOM 858 C C . GLY A 1 117 ? 24.484 -3.479 -13.109 1 96.25 117 GLY A C 1
ATOM 859 O O . GLY A 1 117 ? 25.375 -4.336 -13.125 1 96.25 117 GLY A O 1
ATOM 860 N N . VAL A 1 118 ? 23.266 -3.807 -12.781 1 98.5 118 VAL A N 1
ATOM 861 C CA . VAL A 1 118 ? 22.828 -5.184 -12.547 1 98.5 118 VAL A CA 1
ATOM 862 C C . VAL A 1 118 ? 22.516 -5.855 -13.883 1 98.5 118 VAL A C 1
ATOM 864 O O . VAL A 1 118 ? 21.844 -5.277 -14.734 1 98.5 118 VAL A O 1
ATOM 867 N N . THR A 1 119 ? 23.125 -7.004 -14.109 1 98.75 119 THR A N 1
ATOM 868 C CA . THR A 1 119 ? 22.781 -7.809 -15.273 1 98.75 119 THR A CA 1
ATOM 869 C C . THR A 1 119 ? 21.562 -8.68 -14.992 1 98.75 119 THR A C 1
ATOM 871 O O . THR A 1 119 ? 21.547 -9.445 -14.031 1 98.75 119 THR A O 1
ATOM 874 N N . VAL A 1 120 ? 20.531 -8.57 -15.797 1 98.88 120 VAL A N 1
ATOM 875 C CA . VAL A 1 120 ? 19.328 -9.375 -15.625 1 98.88 120 VAL A CA 1
ATOM 876 C C . VAL A 1 120 ? 19.125 -10.25 -16.859 1 98.88 120 VAL A C 1
ATOM 878 O O . VAL A 1 120 ? 19.109 -9.758 -17.984 1 98.88 120 VAL A O 1
ATOM 881 N N . ARG A 1 121 ? 18.984 -11.492 -16.609 1 98.62 121 ARG A N 1
ATOM 882 C CA . ARG A 1 121 ? 18.688 -12.461 -17.672 1 98.62 121 ARG A CA 1
ATOM 883 C C . ARG A 1 121 ? 17.422 -13.242 -17.359 1 98.62 121 ARG A C 1
ATOM 885 O O . ARG A 1 121 ? 17.156 -13.562 -16.188 1 98.62 121 ARG A O 1
ATOM 892 N N . ASP A 1 122 ? 16.656 -13.469 -18.391 1 98.75 122 ASP A N 1
ATOM 893 C CA . ASP A 1 122 ? 15.547 -14.391 -18.219 1 98.75 122 ASP A CA 1
ATOM 894 C C . ASP A 1 122 ? 15.688 -15.602 -19.141 1 98.75 122 ASP A C 1
ATOM 896 O O . ASP A 1 122 ? 16.172 -15.477 -20.266 1 98.75 122 ASP A O 1
ATOM 900 N N . VAL A 1 123 ? 15.328 -16.75 -18.641 1 98.88 123 VAL A N 1
ATOM 901 C CA . VAL A 1 123 ? 15.367 -18.016 -19.375 1 98.88 123 VAL A CA 1
ATOM 902 C C . VAL A 1 123 ? 14.055 -18.766 -19.172 1 98.88 123 VAL A C 1
ATOM 904 O O . VAL A 1 123 ? 13.281 -18.453 -18.25 1 98.88 123 VAL A O 1
ATOM 907 N N . PRO A 1 124 ? 13.75 -19.719 -20.031 1 98.75 124 PRO A N 1
ATOM 908 C CA . PRO A 1 124 ? 12.547 -20.516 -19.812 1 98.75 124 PRO A CA 1
ATOM 909 C C . PRO A 1 124 ? 12.516 -21.172 -18.438 1 98.75 124 PRO A C 1
ATOM 911 O O . PRO A 1 124 ? 13.562 -21.531 -17.891 1 98.75 124 PRO A O 1
ATOM 914 N N . LEU A 1 125 ? 11.359 -21.297 -17.922 1 98.75 125 LEU A N 1
ATOM 915 C CA . LEU A 1 125 ? 11.172 -21.812 -16.562 1 98.75 125 LEU A CA 1
ATOM 916 C C . LEU A 1 125 ? 11.898 -23.141 -16.375 1 98.75 125 LEU A C 1
ATOM 918 O O . LEU A 1 125 ? 12.547 -23.344 -15.352 1 98.75 125 LEU A O 1
ATOM 922 N N . ASP A 1 126 ? 11.805 -24.031 -17.328 1 98.12 126 ASP A N 1
ATOM 923 C CA . ASP A 1 126 ? 12.367 -25.375 -17.203 1 98.12 126 ASP A CA 1
ATOM 924 C C . ASP A 1 126 ? 13.883 -25.359 -17.328 1 98.12 126 ASP A C 1
ATOM 926 O O . ASP A 1 126 ? 14.555 -26.344 -17.031 1 98.12 126 ASP A O 1
ATOM 930 N N . ALA A 1 127 ? 14.469 -24.219 -17.703 1 98.69 127 ALA A N 1
ATOM 931 C CA . ALA A 1 127 ? 15.914 -24.078 -17.844 1 98.69 127 ALA A CA 1
ATOM 932 C C . ALA A 1 127 ? 16.5 -23.266 -16.688 1 98.69 127 ALA A C 1
ATOM 934 O O . ALA A 1 127 ? 17.703 -23.062 -16.609 1 98.69 127 ALA A O 1
ATOM 935 N N . LEU A 1 128 ? 15.68 -22.797 -15.805 1 98.81 128 LEU A N 1
ATOM 936 C CA . LEU A 1 128 ? 16.078 -21.844 -14.781 1 98.81 128 LEU A CA 1
ATOM 937 C C . LEU A 1 128 ? 17.188 -22.391 -13.914 1 98.81 128 LEU A C 1
ATOM 939 O O . LEU A 1 128 ? 18.25 -21.781 -13.789 1 98.81 128 LEU A O 1
ATOM 943 N N . ALA A 1 129 ? 17 -23.578 -13.344 1 98.69 129 ALA A N 1
ATOM 944 C CA . ALA A 1 129 ? 17.984 -24.172 -12.445 1 98.69 129 ALA A CA 1
ATOM 945 C C . ALA A 1 129 ? 19.312 -24.391 -13.156 1 98.69 129 ALA A C 1
ATOM 947 O O . ALA A 1 129 ? 20.375 -24.094 -12.602 1 98.69 129 ALA A O 1
ATOM 948 N N . GLY A 1 130 ? 19.25 -24.859 -14.375 1 98.5 130 GLY A N 1
ATOM 949 C CA . GLY A 1 130 ? 20.453 -25.172 -15.133 1 98.5 130 GLY A CA 1
ATOM 950 C C . GLY A 1 130 ? 21.25 -23.953 -15.516 1 98.5 130 GLY A C 1
ATOM 951 O O . GLY A 1 130 ? 22.422 -24.062 -15.914 1 98.5 130 GLY A O 1
ATOM 952 N N . ASN A 1 131 ? 20.688 -22.781 -15.383 1 98.81 131 ASN A N 1
ATOM 953 C CA . ASN A 1 131 ? 21.359 -21.547 -15.773 1 98.81 131 ASN A CA 1
ATOM 954 C C . ASN A 1 131 ? 21.906 -20.797 -14.562 1 98.81 131 ASN A C 1
ATOM 956 O O . ASN A 1 131 ? 22.516 -19.734 -14.711 1 98.81 131 ASN A O 1
ATOM 960 N N . ILE A 1 132 ? 21.641 -21.297 -13.391 1 98.75 132 ILE A N 1
ATOM 961 C CA . ILE A 1 132 ? 22.297 -20.75 -12.203 1 98.75 132 ILE A CA 1
ATOM 962 C C . ILE A 1 132 ? 23.781 -21.078 -12.234 1 98.75 132 ILE A C 1
ATOM 964 O O . ILE A 1 132 ? 24.172 -22.219 -12.523 1 98.75 132 ILE A O 1
ATOM 968 N N . SER A 1 133 ? 24.609 -20.188 -12.016 1 98.06 133 SER A N 1
ATOM 969 C CA . SER A 1 133 ? 26.062 -20.344 -12 1 98.06 133 SER A CA 1
ATOM 970 C C . SER A 1 133 ? 26.688 -19.516 -10.883 1 98.06 133 SER A C 1
ATOM 972 O O . SER A 1 133 ? 25.984 -18.891 -10.094 1 98.06 133 SER A O 1
ATOM 974 N N . ALA A 1 134 ? 28.031 -19.547 -10.82 1 97.38 134 ALA A N 1
ATOM 975 C CA . ALA A 1 134 ? 28.766 -18.797 -9.805 1 97.38 134 ALA A CA 1
ATOM 976 C C . ALA A 1 134 ? 28.578 -17.297 -9.992 1 97.38 134 ALA A C 1
ATOM 978 O O . ALA A 1 134 ? 28.828 -16.5 -9.078 1 97.38 134 ALA A O 1
ATOM 979 N N . ARG A 1 135 ? 28.094 -16.891 -11.148 1 96.88 135 ARG A N 1
ATOM 980 C CA . ARG A 1 135 ? 27.891 -15.477 -11.445 1 96.88 135 ARG A CA 1
ATOM 981 C C . ARG A 1 135 ? 26.531 -15.008 -10.961 1 96.88 135 ARG A C 1
ATOM 983 O O . ARG A 1 135 ? 26.281 -13.805 -10.852 1 96.88 135 ARG A O 1
ATOM 990 N N . THR A 1 136 ? 25.625 -15.898 -10.734 1 98.81 136 THR A N 1
ATOM 991 C CA . THR A 1 136 ? 24.25 -15.555 -10.367 1 98.81 136 THR A CA 1
ATOM 992 C C . THR A 1 136 ? 24.188 -15.117 -8.906 1 98.81 136 THR A C 1
ATOM 994 O O . THR A 1 136 ? 24.484 -15.891 -8 1 98.81 136 THR A O 1
ATOM 997 N N . THR A 1 137 ? 23.766 -13.875 -8.711 1 98.75 137 THR A N 1
ATOM 998 C CA . THR A 1 137 ? 23.625 -13.328 -7.367 1 98.75 137 THR A CA 1
ATOM 999 C C . THR A 1 137 ? 22.266 -13.703 -6.781 1 98.75 137 THR A C 1
ATOM 1001 O O . THR A 1 137 ? 22.156 -14.078 -5.613 1 98.75 137 THR A O 1
ATOM 1004 N N . VAL A 1 138 ? 21.219 -13.539 -7.531 1 98.88 138 VAL A N 1
ATOM 1005 C CA . VAL A 1 138 ? 19.859 -13.812 -7.105 1 98.88 138 VAL A CA 1
ATOM 1006 C C . VAL A 1 138 ? 19.094 -14.531 -8.219 1 98.88 138 VAL A C 1
ATOM 1008 O O . VAL A 1 138 ? 19.25 -14.211 -9.398 1 98.88 138 VAL A O 1
ATOM 1011 N N . VAL A 1 139 ? 18.375 -15.555 -7.949 1 98.94 139 VAL A N 1
ATOM 1012 C CA . VAL A 1 139 ? 17.328 -16.094 -8.789 1 98.94 139 VAL A CA 1
ATOM 1013 C C . VAL A 1 139 ? 15.961 -15.742 -8.203 1 98.94 139 VAL A C 1
ATOM 1015 O O . VAL A 1 139 ? 15.727 -15.922 -7.008 1 98.94 139 VAL A O 1
ATOM 1018 N N . ALA A 1 140 ? 15.102 -15.141 -8.961 1 98.94 140 ALA A N 1
ATOM 1019 C CA . ALA A 1 140 ? 13.742 -14.797 -8.555 1 98.94 140 ALA A CA 1
ATOM 1020 C C . ALA A 1 140 ? 12.711 -15.453 -9.469 1 98.94 140 ALA A C 1
ATOM 1022 O O . ALA A 1 140 ? 12.836 -15.406 -10.695 1 98.94 140 ALA A O 1
ATOM 1023 N N . VAL A 1 141 ? 11.688 -16.078 -8.891 1 98.94 141 VAL A N 1
ATOM 1024 C CA . VAL A 1 141 ? 10.734 -16.828 -9.703 1 98.94 141 VAL A CA 1
ATOM 1025 C C . VAL A 1 141 ? 9.43 -17.016 -8.922 1 98.94 141 VAL A C 1
ATOM 1027 O O . VAL A 1 141 ? 9.438 -17.094 -7.695 1 98.94 141 VAL A O 1
ATOM 1030 N N . SER A 1 142 ? 8.312 -17.016 -9.633 1 98.94 142 SER A N 1
ATOM 1031 C CA . SER A 1 142 ? 7.047 -17.438 -9.047 1 98.94 142 SER A CA 1
ATOM 1032 C C . SER A 1 142 ? 7.012 -18.938 -8.828 1 98.94 142 SER A C 1
ATOM 1034 O O . SER A 1 142 ? 7.387 -19.703 -9.711 1 98.94 142 SER A O 1
ATOM 1036 N N . ALA A 1 143 ? 6.547 -19.344 -7.66 1 98.94 143 ALA A N 1
ATOM 1037 C CA . ALA A 1 143 ? 6.387 -20.781 -7.387 1 98.94 143 ALA A CA 1
ATOM 1038 C C . ALA A 1 143 ? 5.418 -21.422 -8.375 1 98.94 143 ALA A C 1
ATOM 1040 O O . ALA A 1 143 ? 5.633 -22.547 -8.82 1 98.94 143 ALA A O 1
ATOM 1041 N N . VAL A 1 144 ? 4.348 -20.766 -8.641 1 98.94 144 VAL A N 1
ATOM 1042 C CA . VAL A 1 144 ? 3.352 -21.141 -9.641 1 98.94 144 VAL A CA 1
ATOM 1043 C C . VAL A 1 144 ? 3.152 -19.984 -10.625 1 98.94 144 VAL A C 1
ATOM 1045 O O . VAL A 1 144 ? 2.848 -18.859 -10.211 1 98.94 144 VAL A O 1
ATOM 1048 N N . GLN A 1 145 ? 3.404 -20.266 -11.898 1 98.81 145 GLN A N 1
ATOM 1049 C CA . GLN A 1 145 ? 3.258 -19.234 -12.914 1 98.81 145 GLN A CA 1
ATOM 1050 C C . GLN A 1 145 ? 1.801 -18.797 -13.055 1 98.81 145 GLN A C 1
ATOM 1052 O O . GLN A 1 145 ? 0.92 -19.641 -13.266 1 98.81 145 GLN A O 1
ATOM 1057 N N . SER A 1 146 ? 1.606 -17.516 -12.969 1 98.12 146 SER A N 1
ATOM 1058 C CA . SER A 1 146 ? 0.263 -16.953 -13.086 1 98.12 146 SER A CA 1
ATOM 1059 C C . SER A 1 146 ? -0.331 -17.203 -14.461 1 98.12 146 SER A C 1
ATOM 1061 O O . SER A 1 146 ? -1.541 -17.406 -14.594 1 98.12 146 SER A O 1
ATOM 1063 N N . VAL A 1 147 ? 0.432 -17.203 -15.469 1 97.5 147 VAL A N 1
ATOM 1064 C CA . VAL A 1 147 ? -0.02 -17.219 -16.859 1 97.5 147 VAL A CA 1
ATOM 1065 C C . VAL A 1 147 ? -0.643 -18.578 -17.188 1 97.5 147 VAL A C 1
ATOM 1067 O O . VAL A 1 147 ? -1.612 -18.656 -17.938 1 97.5 147 VAL A O 1
ATOM 1070 N N . ASP A 1 148 ? -0.132 -19.719 -16.531 1 97.69 148 ASP A N 1
ATOM 1071 C CA . ASP A 1 148 ? -0.609 -21.016 -17 1 97.69 148 ASP A CA 1
ATOM 1072 C C . ASP A 1 148 ? -0.603 -22.047 -15.875 1 97.69 148 ASP A C 1
ATOM 1074 O O . ASP A 1 148 ? -0.979 -23.203 -16.078 1 97.69 148 ASP A O 1
ATOM 1078 N N . GLY A 1 149 ? -0.119 -21.703 -14.75 1 98.56 149 GLY A N 1
ATOM 1079 C CA . GLY A 1 149 ? -0.172 -22.594 -13.602 1 98.56 149 GLY A CA 1
ATOM 1080 C C . GLY A 1 149 ? 1.047 -23.5 -13.492 1 98.56 149 GLY A C 1
ATOM 1081 O O . GLY A 1 149 ? 1.145 -24.312 -12.562 1 98.56 149 GLY A O 1
ATOM 1082 N N . ALA A 1 150 ? 2.018 -23.344 -14.375 1 98.5 150 ALA A N 1
ATOM 1083 C CA . ALA A 1 150 ? 3.223 -24.156 -14.289 1 98.5 150 ALA A CA 1
ATOM 1084 C C . ALA A 1 150 ? 3.908 -23.984 -12.93 1 98.5 150 ALA A C 1
ATOM 1086 O O . ALA A 1 150 ? 4.047 -22.859 -12.438 1 98.5 150 ALA A O 1
ATOM 1087 N N . ILE A 1 151 ? 4.297 -25.062 -12.312 1 98.69 151 ILE A N 1
ATOM 1088 C CA . ILE A 1 151 ? 4.957 -25.047 -11.016 1 98.69 151 ILE A CA 1
ATOM 1089 C C . ILE A 1 151 ? 6.473 -25.094 -11.211 1 98.69 151 ILE A C 1
ATOM 1091 O O . ILE A 1 151 ? 6.988 -25.953 -11.922 1 98.69 151 ILE A O 1
ATOM 1095 N N . ALA A 1 152 ? 7.184 -24.156 -10.664 1 98.81 152 ALA A N 1
ATOM 1096 C CA . ALA A 1 152 ? 8.641 -24.156 -10.711 1 98.81 152 ALA A CA 1
ATOM 1097 C C . ALA A 1 152 ? 9.219 -25.344 -9.953 1 98.81 152 ALA A C 1
ATOM 1099 O O . ALA A 1 152 ? 8.68 -25.75 -8.922 1 98.81 152 ALA A O 1
ATOM 1100 N N . ASP A 1 153 ? 10.258 -25.969 -10.461 1 98.44 153 ASP A N 1
ATOM 1101 C CA . ASP A 1 153 ? 10.969 -27.016 -9.727 1 98.44 153 ASP A CA 1
ATOM 1102 C C . ASP A 1 153 ? 11.828 -26.422 -8.617 1 98.44 153 ASP A C 1
ATOM 1104 O O . ASP A 1 153 ? 13.055 -26.359 -8.742 1 98.44 153 ASP A O 1
ATOM 1108 N N . LEU A 1 154 ? 11.211 -26.062 -7.539 1 98.75 154 LEU A N 1
ATOM 1109 C CA . LEU A 1 154 ? 11.859 -25.312 -6.469 1 98.75 154 LEU A CA 1
ATOM 1110 C C . LEU A 1 154 ? 12.922 -26.172 -5.781 1 98.75 154 LEU A C 1
ATOM 1112 O O . LEU A 1 154 ? 13.906 -25.641 -5.266 1 98.75 154 LEU A O 1
ATOM 1116 N N . ASP A 1 155 ? 12.711 -27.531 -5.715 1 98.56 155 ASP A N 1
ATOM 1117 C CA . ASP A 1 155 ? 13.719 -28.406 -5.117 1 98.56 155 ASP A CA 1
ATOM 1118 C C . ASP A 1 155 ? 15.047 -28.312 -5.867 1 98.56 155 ASP A C 1
ATOM 1120 O O . ASP A 1 155 ? 16.094 -28.141 -5.25 1 98.56 155 ASP A O 1
ATOM 1124 N N . VAL A 1 156 ? 14.938 -28.391 -7.191 1 98.81 156 VAL A N 1
ATOM 1125 C CA . VAL A 1 156 ? 16.156 -28.328 -8 1 98.81 156 VAL A CA 1
ATOM 1126 C C . VAL A 1 156 ? 16.75 -26.922 -7.953 1 98.81 156 VAL A C 1
ATOM 1128 O O . VAL A 1 156 ? 17.969 -26.766 -7.824 1 98.81 156 VAL A O 1
ATOM 1131 N N . ILE A 1 157 ? 15.938 -25.875 -8.07 1 98.88 157 ILE A N 1
ATOM 1132 C CA . ILE A 1 157 ? 16.406 -24.484 -8.031 1 98.88 157 ILE A CA 1
ATOM 1133 C C . ILE A 1 157 ? 17.141 -24.234 -6.719 1 98.88 157 ILE A C 1
ATOM 1135 O O . ILE A 1 157 ? 18.25 -23.672 -6.727 1 98.88 157 ILE A O 1
ATOM 1139 N N . GLU A 1 158 ? 16.531 -24.609 -5.629 1 98.69 158 GLU A N 1
ATOM 1140 C CA . GLU A 1 158 ? 17.125 -24.422 -4.316 1 98.69 158 GLU A CA 1
ATOM 1141 C C . GLU A 1 158 ? 18.484 -25.125 -4.215 1 98.69 158 GLU A C 1
ATOM 1143 O O . GLU A 1 158 ? 19.453 -24.562 -3.707 1 98.69 158 GLU A O 1
ATOM 1148 N N . SER A 1 159 ? 18.484 -26.391 -4.633 1 98.62 159 SER A N 1
ATOM 1149 C CA . SER A 1 159 ? 19.703 -27.203 -4.551 1 98.62 159 SER A CA 1
ATOM 1150 C C . SER A 1 159 ? 20.844 -26.562 -5.344 1 98.62 159 SER A C 1
ATOM 1152 O O . SER A 1 159 ? 21.953 -26.422 -4.832 1 98.62 159 SER A O 1
ATOM 1154 N N . VAL A 1 160 ? 20.578 -26.188 -6.559 1 98.81 160 VAL A N 1
ATOM 1155 C CA . VAL A 1 160 ? 21.594 -25.609 -7.422 1 98.81 160 VAL A CA 1
ATOM 1156 C C . VAL A 1 160 ? 22.016 -24.25 -6.871 1 98.81 160 VAL A C 1
ATOM 1158 O O . VAL A 1 160 ? 23.203 -23.906 -6.875 1 98.81 160 VAL A O 1
ATOM 1161 N N . ALA A 1 161 ? 21.094 -23.422 -6.422 1 98.81 161 ALA A N 1
ATOM 1162 C CA . ALA A 1 161 ? 21.391 -22.109 -5.84 1 98.81 161 ALA A CA 1
ATOM 1163 C C . ALA A 1 161 ? 22.344 -22.25 -4.652 1 98.81 161 ALA A C 1
ATOM 1165 O O . ALA A 1 161 ? 23.297 -21.484 -4.516 1 98.81 161 ALA A O 1
ATOM 1166 N N . ARG A 1 162 ? 22.078 -23.203 -3.779 1 98.12 162 ARG A N 1
ATOM 1167 C CA . ARG A 1 162 ? 22.906 -23.453 -2.613 1 98.12 162 ARG A CA 1
ATOM 1168 C C . ARG A 1 162 ? 24.344 -23.781 -3.027 1 98.12 162 ARG A C 1
ATOM 1170 O O . ARG A 1 162 ? 25.297 -23.312 -2.408 1 98.12 162 ARG A O 1
ATOM 1177 N N . GLU A 1 163 ? 24.422 -24.578 -4.02 1 98.12 163 GLU A N 1
ATOM 1178 C CA . GLU A 1 163 ? 25.734 -24.969 -4.516 1 98.12 163 GLU A CA 1
ATOM 1179 C C . GLU A 1 163 ? 26.547 -23.766 -4.938 1 98.12 163 GLU A C 1
ATOM 1181 O O . GLU A 1 163 ? 27.781 -23.75 -4.793 1 98.12 163 GLU A O 1
ATOM 1186 N N . HIS A 1 164 ? 25.938 -22.766 -5.414 1 98.25 164 HIS A N 1
ATOM 1187 C CA . HIS A 1 164 ? 26.656 -21.641 -5.996 1 98.25 164 HIS A CA 1
ATOM 1188 C C . HIS A 1 164 ? 26.609 -20.422 -5.066 1 98.25 164 HIS A C 1
ATOM 1190 O O . HIS A 1 164 ? 27.156 -19.375 -5.395 1 98.25 164 HIS A O 1
ATOM 1196 N N . GLY A 1 165 ? 25.906 -20.547 -3.928 1 97.88 165 GLY A N 1
ATOM 1197 C CA . GLY A 1 165 ? 25.766 -19.406 -3.025 1 97.88 165 GLY A CA 1
ATOM 1198 C C . GLY A 1 165 ? 24.812 -18.344 -3.543 1 97.88 165 GLY A C 1
ATOM 1199 O O . GLY A 1 165 ? 24.938 -17.172 -3.193 1 97.88 165 GLY A O 1
ATOM 1200 N N . THR A 1 166 ? 23.938 -18.672 -4.508 1 98.69 166 THR A N 1
ATOM 1201 C CA . THR A 1 166 ? 22.938 -17.797 -5.109 1 98.69 166 THR A CA 1
ATOM 1202 C C . THR A 1 166 ? 21.75 -17.625 -4.18 1 98.69 166 THR A C 1
ATOM 1204 O O . THR A 1 166 ? 21.219 -18.609 -3.646 1 98.69 166 THR A O 1
ATOM 1207 N N . GLN A 1 167 ? 21.281 -16.391 -3.908 1 98.81 167 GLN A N 1
ATOM 1208 C CA . GLN A 1 167 ? 20.062 -16.156 -3.148 1 98.81 167 GLN A CA 1
ATOM 1209 C C . GLN A 1 167 ? 18.828 -16.469 -3.984 1 98.81 167 GLN A C 1
ATOM 1211 O O . GLN A 1 167 ? 18.844 -16.312 -5.207 1 98.81 167 GLN A O 1
ATOM 1216 N N . VAL A 1 168 ? 17.781 -16.906 -3.348 1 98.94 168 VAL A N 1
ATOM 1217 C CA . VAL A 1 168 ? 16.547 -17.266 -4.043 1 98.94 168 VAL A CA 1
ATOM 1218 C C . VAL A 1 168 ? 15.375 -16.453 -3.477 1 98.94 168 VAL A C 1
ATOM 1220 O O . VAL A 1 168 ? 15.156 -16.438 -2.264 1 98.94 168 VAL A O 1
ATOM 1223 N N . LEU A 1 169 ? 14.68 -15.773 -4.328 1 98.94 169 LEU A N 1
ATOM 1224 C CA . LEU A 1 169 ? 13.398 -15.148 -4.008 1 98.94 169 LEU A CA 1
ATOM 1225 C C . LEU A 1 169 ? 12.25 -15.867 -4.719 1 98.94 169 LEU A C 1
ATOM 1227 O O . LEU A 1 169 ? 12.266 -16 -5.945 1 98.94 169 LEU A O 1
ATOM 1231 N N . VAL A 1 170 ? 11.258 -16.312 -3.963 1 99 170 VAL A N 1
ATOM 1232 C CA . VAL A 1 170 ? 10.125 -17.016 -4.543 1 99 170 VAL A CA 1
ATOM 1233 C C . VAL A 1 170 ? 8.836 -16.234 -4.297 1 99 170 VAL A C 1
ATOM 1235 O O . VAL A 1 170 ? 8.531 -15.875 -3.158 1 99 170 VAL A O 1
ATOM 1238 N N . ASP A 1 171 ? 8.156 -15.891 -5.348 1 98.94 171 ASP A N 1
ATOM 1239 C CA . ASP A 1 171 ? 6.805 -15.344 -5.23 1 98.94 171 ASP A CA 1
ATOM 1240 C C . ASP A 1 171 ? 5.773 -16.453 -5.066 1 98.94 171 ASP A C 1
ATOM 1242 O O . ASP A 1 171 ? 5.602 -17.281 -5.957 1 98.94 171 ASP A O 1
ATOM 1246 N N . VAL A 1 172 ? 5.051 -16.375 -3.963 1 98.94 172 VAL A N 1
ATOM 1247 C CA . VAL A 1 172 ? 4.121 -17.469 -3.691 1 98.94 172 VAL A CA 1
ATOM 1248 C C . VAL A 1 172 ? 2.684 -16.953 -3.764 1 98.94 172 VAL A C 1
ATOM 1250 O O . VAL A 1 172 ? 1.771 -17.562 -3.191 1 98.94 172 VAL A O 1
ATOM 1253 N N . THR A 1 173 ? 2.439 -15.844 -4.48 1 98.88 173 THR A N 1
ATOM 1254 C CA . THR A 1 173 ? 1.118 -15.25 -4.637 1 98.88 173 THR A CA 1
ATOM 1255 C C . THR A 1 173 ? 0.142 -16.25 -5.246 1 98.88 173 THR A C 1
ATOM 1257 O O . THR A 1 173 ? -1.021 -16.328 -4.84 1 98.88 173 THR A O 1
ATOM 1260 N N . GLN A 1 174 ? 0.572 -17.078 -6.18 1 98.94 174 GLN A N 1
ATOM 1261 C CA . GLN A 1 174 ? -0.289 -18.047 -6.84 1 98.94 174 GLN A CA 1
ATOM 1262 C C . GLN A 1 174 ? -0.204 -19.406 -6.152 1 98.94 174 GLN A C 1
ATOM 1264 O O . GLN A 1 174 ? -0.733 -20.406 -6.66 1 98.94 174 GLN A O 1
ATOM 1269 N N . ALA A 1 175 ? 0.483 -19.516 -5.031 1 98.88 175 ALA A N 1
ATOM 1270 C CA . ALA A 1 175 ? 0.768 -20.812 -4.422 1 98.88 175 ALA A CA 1
ATOM 1271 C C . ALA A 1 175 ? 0.242 -20.875 -2.992 1 98.88 175 ALA A C 1
ATOM 1273 O O . ALA A 1 175 ? -0.402 -21.859 -2.605 1 98.88 175 ALA A O 1
ATOM 1274 N N . ALA A 1 176 ? 0.552 -19.812 -2.209 1 98.75 176 ALA A N 1
ATOM 1275 C CA . ALA A 1 176 ? 0.152 -19.812 -0.804 1 98.75 176 ALA A CA 1
ATOM 1276 C C . ALA A 1 176 ? -1.361 -19.938 -0.665 1 98.75 176 ALA A C 1
ATOM 1278 O O . ALA A 1 176 ? -2.117 -19.203 -1.302 1 98.75 176 ALA A O 1
ATOM 1279 N N . GLY A 1 177 ? -1.793 -20.906 0.121 1 98.31 177 GLY A N 1
ATOM 1280 C CA . GLY A 1 177 ? -3.205 -21.172 0.342 1 98.31 177 GLY A CA 1
ATOM 1281 C C . GLY A 1 177 ? -3.627 -22.547 -0.128 1 98.31 177 GLY A C 1
ATOM 1282 O O . GLY A 1 177 ? -4.648 -23.078 0.32 1 98.31 177 GLY A O 1
ATOM 1283 N N . TRP A 1 178 ? -2.834 -23.141 -1.142 1 98.56 178 TRP A N 1
ATOM 1284 C CA . TRP A 1 178 ? -3.246 -24.469 -1.587 1 98.56 178 TRP A CA 1
ATOM 1285 C C . TRP A 1 178 ? -2.035 -25.359 -1.837 1 98.56 178 TRP A C 1
ATOM 1287 O O . TRP A 1 178 ? -2.148 -26.594 -1.831 1 98.56 178 TRP A O 1
ATOM 1297 N N . LEU A 1 179 ? -0.929 -24.781 -2.184 1 98.19 179 LEU A N 1
ATOM 1298 C CA . LEU A 1 179 ? 0.296 -25.547 -2.414 1 98.19 179 LEU A CA 1
ATOM 1299 C C . LEU A 1 179 ? 1.094 -25.703 -1.122 1 98.19 179 LEU A C 1
ATOM 1301 O O . LEU A 1 179 ? 1.319 -24.719 -0.408 1 98.19 179 LEU A O 1
ATOM 1305 N N . ASP A 1 180 ? 1.461 -26.891 -0.796 1 94.69 180 ASP A N 1
ATOM 1306 C CA . ASP A 1 180 ? 2.361 -27.094 0.336 1 94.69 180 ASP A CA 1
ATOM 1307 C C . ASP A 1 180 ? 3.699 -26.391 0.103 1 94.69 180 ASP A C 1
ATOM 1309 O O . ASP A 1 180 ? 4.383 -26.656 -0.885 1 94.69 180 ASP A O 1
ATOM 1313 N N . PHE A 1 181 ? 4.004 -25.469 0.913 1 96.5 181 PHE A N 1
ATOM 1314 C CA . PHE A 1 181 ? 5.18 -24.625 0.716 1 96.5 181 PHE A CA 1
ATOM 1315 C C . PHE A 1 181 ? 5.832 -24.297 2.051 1 96.5 181 PHE A C 1
ATOM 1317 O O . PHE A 1 181 ? 5.137 -24.031 3.035 1 96.5 181 PHE A O 1
ATOM 1324 N N . ASP A 1 182 ? 7.141 -24.359 2.104 1 98.38 182 ASP A N 1
ATOM 1325 C CA . ASP A 1 182 ? 7.949 -24 3.262 1 98.38 182 ASP A CA 1
ATOM 1326 C C . ASP A 1 182 ? 8.875 -22.828 2.939 1 98.38 182 ASP A C 1
ATOM 1328 O O . ASP A 1 182 ? 9.922 -23.016 2.32 1 98.38 182 ASP A O 1
ATOM 1332 N N . ALA A 1 183 ? 8.508 -21.672 3.416 1 98.81 183 ALA A N 1
ATOM 1333 C CA . ALA A 1 183 ? 9.234 -20.438 3.082 1 98.81 183 ALA A CA 1
ATOM 1334 C C . ALA A 1 183 ? 10.633 -20.438 3.695 1 98.81 183 ALA A C 1
ATOM 1336 O O . ALA A 1 183 ? 11.516 -19.703 3.248 1 98.81 183 ALA A O 1
ATOM 1337 N N . SER A 1 184 ? 10.867 -21.219 4.746 1 98.56 184 SER A N 1
ATOM 1338 C CA . SER A 1 184 ? 12.141 -21.234 5.445 1 98.56 184 SER A CA 1
ATOM 1339 C C . SER A 1 184 ? 13.258 -21.766 4.551 1 98.56 184 SER A C 1
ATOM 1341 O O . SER A 1 184 ? 14.438 -21.609 4.859 1 98.56 184 SER A O 1
ATOM 1343 N N . ARG A 1 185 ? 12.875 -22.422 3.447 1 98.25 185 ARG A N 1
ATOM 1344 C CA . ARG A 1 185 ? 13.836 -23.031 2.535 1 98.25 185 ARG A CA 1
ATOM 1345 C C . ARG A 1 185 ? 14.516 -21.969 1.674 1 98.25 185 ARG A C 1
ATOM 1347 O O . ARG A 1 185 ? 15.539 -22.234 1.044 1 98.25 185 ARG A O 1
ATOM 1354 N N . PHE A 1 186 ? 13.992 -20.812 1.607 1 98.81 186 PHE A N 1
ATOM 1355 C CA . PHE A 1 186 ? 14.445 -19.797 0.652 1 98.81 186 PHE A CA 1
ATOM 1356 C C . PHE A 1 186 ? 14.906 -18.547 1.372 1 98.81 186 PHE A C 1
ATOM 1358 O O . PHE A 1 186 ? 14.523 -18.297 2.518 1 98.81 186 PHE A O 1
ATOM 1365 N N . ASP A 1 187 ? 15.781 -17.766 0.696 1 98.88 187 ASP A N 1
ATOM 1366 C CA . ASP A 1 187 ? 16.266 -16.531 1.279 1 98.88 187 ASP A CA 1
ATOM 1367 C C . ASP A 1 187 ? 15.133 -15.531 1.499 1 98.88 187 ASP A C 1
ATOM 1369 O O . ASP A 1 187 ? 15.047 -14.898 2.553 1 98.88 187 ASP A O 1
ATOM 1373 N N . TYR A 1 188 ? 14.281 -15.453 0.487 1 98.94 188 TYR A N 1
ATOM 1374 C CA . TYR A 1 188 ? 13.141 -14.555 0.502 1 98.94 188 TYR A CA 1
ATOM 1375 C C . TYR A 1 188 ? 11.922 -15.203 -0.141 1 98.94 188 TYR A C 1
ATOM 1377 O O . TYR A 1 188 ? 12.055 -15.984 -1.088 1 98.94 188 TYR A O 1
ATOM 1385 N N . THR A 1 189 ? 10.75 -14.859 0.365 1 98.94 189 THR A N 1
ATOM 1386 C CA . THR A 1 189 ? 9.508 -15.078 -0.367 1 98.94 189 THR A CA 1
ATOM 1387 C C . THR A 1 189 ? 8.625 -13.828 -0.317 1 98.94 189 THR A C 1
ATOM 1389 O O . THR A 1 189 ? 8.75 -13.008 0.596 1 98.94 189 THR A O 1
ATOM 1392 N N . ILE A 1 190 ? 7.828 -13.625 -1.306 1 98.94 190 ILE A N 1
ATOM 1393 C CA . ILE A 1 190 ? 6.828 -12.562 -1.315 1 98.94 190 ILE A CA 1
ATOM 1394 C C . ILE A 1 190 ? 5.457 -13.148 -1.646 1 98.94 190 ILE A C 1
ATOM 1396 O O . ILE A 1 190 ? 5.363 -14.219 -2.266 1 98.94 190 ILE A O 1
ATOM 1400 N N . CYS A 1 191 ? 4.406 -12.445 -1.196 1 98.94 191 CYS A N 1
ATOM 1401 C CA . CYS A 1 191 ? 3.051 -12.945 -1.411 1 98.94 191 CYS A CA 1
ATOM 1402 C C . CYS A 1 191 ? 2.035 -11.812 -1.352 1 98.94 191 CYS A C 1
ATOM 1404 O O . CYS A 1 191 ? 1.923 -11.125 -0.333 1 98.94 191 CYS A O 1
ATOM 1406 N N . SER A 1 192 ? 1.364 -11.57 -2.436 1 98.81 192 SER A N 1
ATOM 1407 C CA . SER A 1 192 ? 0.148 -10.766 -2.357 1 98.81 192 SER A CA 1
ATOM 1408 C C . SER A 1 192 ? -1.026 -11.594 -1.841 1 98.81 192 SER A C 1
ATOM 1410 O O . SER A 1 192 ? -1.218 -12.734 -2.256 1 98.81 192 SER A O 1
ATOM 1412 N N . ALA A 1 193 ? -1.88 -11.023 -1.075 1 98.88 193 ALA A N 1
ATOM 1413 C CA . ALA A 1 193 ? -2.828 -11.812 -0.296 1 98.88 193 ALA A CA 1
ATOM 1414 C C . ALA A 1 193 ? -4.203 -11.828 -0.957 1 98.88 193 ALA A C 1
ATOM 1416 O O . ALA A 1 193 ? -5.098 -12.555 -0.523 1 98.88 193 ALA A O 1
ATOM 1417 N N . TYR A 1 194 ? -4.484 -11.148 -2.064 1 98.75 194 TYR A N 1
ATOM 1418 C CA . TYR A 1 194 ? -5.84 -10.906 -2.537 1 98.75 194 TYR A CA 1
ATOM 1419 C C . TYR A 1 194 ? -6.289 -12 -3.498 1 98.75 194 TYR A C 1
ATOM 1421 O O . TYR A 1 194 ? -7.375 -11.922 -4.082 1 98.75 194 TYR A O 1
ATOM 1429 N N . LYS A 1 195 ? -5.492 -12.992 -3.764 1 98.69 195 LYS A N 1
ATOM 1430 C CA . LYS A 1 195 ? -5.859 -14.117 -4.621 1 98.69 195 LYS A CA 1
ATOM 1431 C C . LYS A 1 195 ? -6.207 -15.344 -3.793 1 98.69 195 LYS A C 1
ATOM 1433 O O . LYS A 1 195 ? -7.25 -15.383 -3.137 1 98.69 195 LYS A O 1
ATOM 1438 N N . TRP A 1 196 ? -5.281 -16.266 -3.588 1 98.88 196 TRP A N 1
ATOM 1439 C CA . TRP A 1 196 ? -5.551 -17.562 -2.98 1 98.88 196 TRP A CA 1
ATOM 1440 C C . TRP A 1 196 ? -5.691 -17.438 -1.468 1 98.88 196 TRP A C 1
ATOM 1442 O O . TRP A 1 196 ? -6.203 -18.344 -0.808 1 98.88 196 TRP A O 1
ATOM 1452 N N . LEU A 1 197 ? -5.242 -16.281 -0.916 1 98.94 197 LEU A N 1
ATOM 1453 C CA . LEU A 1 197 ? -5.461 -16.031 0.504 1 98.94 197 LEU A CA 1
ATOM 1454 C C . LEU A 1 197 ? -6.77 -15.273 0.727 1 98.94 197 LEU A C 1
ATOM 1456 O O . LEU A 1 197 ? -7.129 -14.977 1.866 1 98.94 197 LEU A O 1
ATOM 1460 N N . MET A 1 198 ? -7.457 -14.875 -0.249 1 98.75 198 MET A N 1
ATOM 1461 C CA . MET A 1 198 ? -8.828 -14.375 -0.292 1 98.75 198 MET A CA 1
ATOM 1462 C C . MET A 1 198 ? -8.977 -13.117 0.55 1 98.75 198 MET A C 1
ATOM 1464 O O . MET A 1 198 ? -9.977 -12.945 1.251 1 98.75 198 MET A O 1
ATOM 1468 N N . ALA A 1 199 ? -7.977 -12.258 0.535 1 98.75 199 ALA A N 1
ATOM 1469 C CA . ALA A 1 199 ? -8.016 -10.969 1.219 1 98.75 199 ALA A CA 1
ATOM 1470 C C . ALA A 1 199 ? -8.469 -9.867 0.272 1 98.75 199 ALA A C 1
ATOM 1472 O O . ALA A 1 199 ? -8.383 -10.008 -0.95 1 98.75 199 ALA A O 1
ATOM 1473 N N . PRO A 1 200 ? -9.016 -8.719 0.888 1 98.12 200 PRO A N 1
ATOM 1474 C CA . PRO A 1 200 ? -9.062 -7.531 0.037 1 98.12 200 PRO A CA 1
ATOM 1475 C C . PRO A 1 200 ? -7.688 -7.109 -0.469 1 98.12 200 PRO A C 1
ATOM 1477 O O . PRO A 1 200 ? -6.68 -7.348 0.201 1 98.12 200 PRO A O 1
ATOM 1480 N N . ARG A 1 201 ? -7.617 -6.52 -1.651 1 97.62 201 ARG A N 1
ATOM 1481 C CA . ARG A 1 201 ? -6.348 -5.965 -2.109 1 97.62 201 ARG A CA 1
ATOM 1482 C C . ARG A 1 201 ? -5.77 -4.996 -1.085 1 97.62 201 ARG A C 1
ATOM 1484 O O . ARG A 1 201 ? -6.508 -4.23 -0.46 1 97.62 201 ARG A O 1
ATOM 1491 N N . GLY A 1 202 ? -4.445 -5.082 -0.86 1 98.56 202 GLY A N 1
ATOM 1492 C CA . GLY A 1 202 ? -3.822 -4.129 0.045 1 98.56 202 GLY A CA 1
ATOM 1493 C C . GLY A 1 202 ? -2.979 -4.789 1.119 1 98.56 202 GLY A C 1
ATOM 1494 O O . GLY A 1 202 ? -2.469 -4.117 2.018 1 98.56 202 GLY A O 1
ATOM 1495 N N . ALA A 1 203 ? -2.818 -6.102 1.055 1 98.88 203 ALA A N 1
ATOM 1496 C CA . ALA A 1 203 ? -1.971 -6.836 1.989 1 98.88 203 ALA A CA 1
ATOM 1497 C C . ALA A 1 203 ? -0.971 -7.719 1.246 1 98.88 203 ALA A C 1
ATOM 1499 O O . ALA A 1 203 ? -1.339 -8.43 0.308 1 98.88 203 ALA A O 1
ATOM 1500 N N . ALA A 1 204 ? 0.276 -7.641 1.612 1 98.94 204 ALA A N 1
ATOM 1501 C CA . ALA A 1 204 ? 1.351 -8.453 1.051 1 98.94 204 ALA A CA 1
ATOM 1502 C C . ALA A 1 204 ? 2.396 -8.789 2.109 1 98.94 204 ALA A C 1
ATOM 1504 O O . ALA A 1 204 ? 2.473 -8.125 3.148 1 98.94 204 ALA A O 1
ATOM 1505 N N . PHE A 1 205 ? 3.18 -9.789 1.885 1 98.94 205 PHE A N 1
ATOM 1506 C CA . PHE A 1 205 ? 4.168 -10.281 2.84 1 98.94 205 PHE A CA 1
ATOM 1507 C C . PHE A 1 205 ? 5.531 -10.438 2.176 1 98.94 205 PHE A C 1
ATOM 1509 O O . PHE A 1 205 ? 5.613 -10.766 0.988 1 98.94 205 PHE A O 1
ATOM 1516 N N . LEU A 1 206 ? 6.527 -10.172 2.906 1 98.94 206 LEU A N 1
ATOM 1517 C CA . LEU A 1 206 ? 7.91 -10.562 2.637 1 98.94 206 LEU A CA 1
ATOM 1518 C C . LEU A 1 206 ? 8.461 -11.422 3.766 1 98.94 206 LEU A C 1
ATOM 1520 O O . LEU A 1 206 ? 8.422 -11.023 4.934 1 98.94 206 LEU A O 1
ATOM 1524 N N . THR A 1 207 ? 8.852 -12.633 3.488 1 98.94 207 THR A N 1
ATOM 1525 C CA . THR A 1 207 ? 9.648 -13.383 4.457 1 98.94 207 THR A CA 1
ATOM 1526 C C . THR A 1 207 ? 11.133 -13.281 4.129 1 98.94 207 THR A C 1
ATOM 1528 O O . THR A 1 207 ? 11.516 -13.211 2.961 1 98.94 207 THR A O 1
ATOM 1531 N N . MET A 1 208 ? 11.859 -13.281 5.109 1 98.44 208 MET A N 1
ATOM 1532 C CA . MET A 1 208 ? 13.312 -13.148 4.996 1 98.44 208 MET A CA 1
ATOM 1533 C C . MET A 1 208 ? 14.016 -14.039 6.016 1 98.44 208 MET A C 1
ATOM 1535 O O . MET A 1 208 ? 13.641 -14.062 7.188 1 98.44 208 MET A O 1
ATOM 1539 N N . ARG A 1 209 ? 15.07 -14.766 5.598 1 98.25 209 ARG A N 1
ATOM 1540 C CA . ARG A 1 209 ? 15.914 -15.477 6.555 1 98.25 209 ARG A CA 1
ATOM 1541 C C . ARG A 1 209 ? 16.625 -14.492 7.48 1 98.25 209 ARG A C 1
ATOM 1543 O O . ARG A 1 209 ? 16.984 -13.383 7.07 1 98.25 209 ARG A O 1
ATOM 1550 N N . ASP A 1 210 ? 16.906 -14.914 8.617 1 97 210 ASP A N 1
ATOM 1551 C CA . ASP A 1 210 ? 17.469 -14.07 9.672 1 97 210 ASP A CA 1
ATOM 1552 C C . ASP A 1 210 ? 18.797 -13.461 9.227 1 97 210 ASP A C 1
ATOM 1554 O O . ASP A 1 210 ? 19.094 -12.305 9.555 1 97 210 ASP A O 1
ATOM 1558 N N . GLU A 1 211 ? 19.562 -14.164 8.5 1 97.44 211 GLU A N 1
ATOM 1559 C CA . GLU A 1 211 ? 20.891 -13.719 8.133 1 97.44 211 GLU A CA 1
ATOM 1560 C C . GLU A 1 211 ? 20.844 -12.555 7.148 1 97.44 211 GLU A C 1
ATOM 1562 O O . GLU A 1 211 ? 21.828 -11.859 6.941 1 97.44 211 GLU A O 1
ATOM 1567 N N . HIS A 1 212 ? 19.672 -12.367 6.512 1 98 212 HIS A N 1
ATOM 1568 C CA . HIS A 1 212 ? 19.547 -11.305 5.527 1 98 212 HIS A CA 1
ATOM 1569 C C . HIS A 1 212 ? 18.953 -10.039 6.152 1 98 212 HIS A C 1
ATOM 1571 O O . HIS A 1 212 ? 19 -8.969 5.547 1 98 212 HIS A O 1
ATOM 1577 N N . VAL A 1 213 ? 18.391 -10.156 7.379 1 98 213 VAL A N 1
ATOM 1578 C CA . VAL A 1 213 ? 17.75 -9.023 8.031 1 98 213 VAL A CA 1
ATOM 1579 C C . VAL A 1 213 ? 18.766 -7.902 8.25 1 98 213 VAL A C 1
ATOM 1581 O O . VAL A 1 213 ? 19.859 -8.141 8.766 1 98 213 VAL A O 1
ATOM 1584 N N . GLY A 1 214 ? 18.438 -6.723 7.781 1 96.69 214 GLY A N 1
ATOM 1585 C CA . GLY A 1 214 ? 19.297 -5.57 7.969 1 96.69 214 GLY A CA 1
ATOM 1586 C C . GLY A 1 214 ? 20.219 -5.309 6.785 1 96.69 214 GLY A C 1
ATOM 1587 O O . GLY A 1 214 ? 20.812 -4.234 6.676 1 96.69 214 GLY A O 1
ATOM 1588 N N . ARG A 1 215 ? 20.266 -6.266 5.887 1 96.81 215 ARG A N 1
ATOM 1589 C CA . ARG A 1 215 ? 21.156 -6.094 4.75 1 96.81 215 ARG A CA 1
ATOM 1590 C C . ARG A 1 215 ? 20.562 -5.133 3.727 1 96.81 215 ARG A C 1
ATOM 1592 O O . ARG A 1 215 ? 21.188 -4.117 3.387 1 96.81 215 ARG A O 1
ATOM 1599 N N . PRO A 1 216 ? 19.359 -5.434 3.174 1 98.25 216 PRO A N 1
ATOM 1600 C CA . PRO A 1 216 ? 18.797 -4.41 2.289 1 98.25 216 PRO A CA 1
ATOM 1601 C C . PRO A 1 216 ? 18.531 -3.092 3.008 1 98.25 216 PRO A C 1
ATOM 1603 O O . PRO A 1 216 ? 18.078 -3.09 4.152 1 98.25 216 PRO A O 1
ATOM 1606 N N . VAL A 1 217 ? 18.844 -1.987 2.41 1 98.44 217 VAL A N 1
ATOM 1607 C CA . VAL A 1 217 ? 18.453 -0.692 2.957 1 98.44 217 VAL A CA 1
ATOM 1608 C C . VAL A 1 217 ? 16.938 -0.6 3.031 1 98.44 217 VAL A C 1
ATOM 1610 O O . VAL A 1 217 ? 16.234 -0.97 2.086 1 98.44 217 VAL A O 1
ATOM 1613 N N . ALA A 1 218 ? 16.422 -0.192 4.156 1 98.5 218 ALA A N 1
ATOM 1614 C CA . ALA A 1 218 ? 14.984 0.004 4.305 1 98.5 218 ALA A CA 1
ATOM 1615 C C . ALA A 1 218 ? 14.547 1.334 3.701 1 98.5 218 ALA A C 1
ATOM 1617 O O . ALA A 1 218 ? 14.125 2.242 4.422 1 98.5 218 ALA A O 1
ATOM 1618 N N . HIS A 1 219 ? 14.492 1.421 2.377 1 98.56 219 HIS A N 1
ATOM 1619 C CA . HIS A 1 219 ? 14.227 2.668 1.667 1 98.56 219 HIS A CA 1
ATOM 1620 C C . HIS A 1 219 ? 12.875 3.252 2.064 1 98.56 219 HIS A C 1
ATOM 1622 O O . HIS A 1 219 ? 12.703 4.473 2.09 1 98.56 219 HIS A O 1
ATOM 1628 N N . GLY A 1 220 ? 11.914 2.402 2.285 1 98.56 220 GLY A N 1
ATOM 1629 C CA . GLY A 1 220 ? 10.578 2.848 2.66 1 98.56 220 GLY A CA 1
ATOM 1630 C C . GLY A 1 220 ? 10.32 2.758 4.152 1 98.56 220 GLY A C 1
ATOM 1631 O O . GLY A 1 220 ? 9.195 2.49 4.574 1 98.56 220 GLY A O 1
ATOM 1632 N N . ALA A 1 221 ? 11.383 2.906 4.992 1 98.75 221 ALA A N 1
ATOM 1633 C CA . ALA A 1 221 ? 11.25 2.812 6.441 1 98.75 221 ALA A CA 1
ATOM 1634 C C . ALA A 1 221 ? 10.117 3.707 6.949 1 98.75 221 ALA A C 1
ATOM 1636 O O . ALA A 1 221 ? 9.938 4.824 6.461 1 98.75 221 ALA A O 1
ATOM 1637 N N . SER A 1 222 ? 9.375 3.209 7.887 1 98.19 222 SER A N 1
ATOM 1638 C CA . SER A 1 222 ? 8.227 3.912 8.438 1 98.19 222 SER A CA 1
ATOM 1639 C C . SER A 1 222 ? 8.102 3.672 9.945 1 98.19 222 SER A C 1
ATOM 1641 O O . SER A 1 222 ? 8.836 2.865 10.508 1 98.19 222 SER A O 1
ATOM 1643 N N . TRP A 1 223 ? 7.148 4.348 10.547 1 98.38 223 TRP A N 1
ATOM 1644 C CA . TRP A 1 223 ? 6.863 4.195 11.969 1 98.38 223 TRP A CA 1
ATOM 1645 C C . TRP A 1 223 ? 6.488 2.754 12.297 1 98.38 223 TRP A C 1
ATOM 1647 O O . TRP A 1 223 ? 6.84 2.238 13.359 1 98.38 223 TRP A O 1
ATOM 1657 N N . PHE A 1 224 ? 5.875 2.062 11.422 1 98.69 224 PHE A N 1
ATOM 1658 C CA . PHE A 1 224 ? 5.367 0.728 11.711 1 98.69 224 PHE A CA 1
ATOM 1659 C C . PHE A 1 224 ? 6.5 -0.295 11.703 1 98.69 224 PHE A C 1
ATOM 1661 O O . PHE A 1 224 ? 6.355 -1.392 12.25 1 98.69 224 PHE A O 1
ATOM 1668 N N . GLY A 1 225 ? 7.566 0.01 11.086 1 98.75 225 GLY A N 1
ATOM 1669 C CA . GLY A 1 225 ? 8.758 -0.825 11.125 1 98.75 225 GLY A CA 1
ATOM 1670 C C . GLY A 1 225 ? 9.633 -0.566 12.336 1 98.75 225 GLY A C 1
ATOM 1671 O O . GLY A 1 225 ? 10.68 -1.194 12.5 1 98.75 225 GLY A O 1
ATOM 1672 N N . GLY A 1 226 ? 9.258 0.417 13.172 1 98.62 226 GLY A N 1
ATOM 1673 C CA . GLY A 1 226 ? 10.016 0.734 14.375 1 98.62 226 GLY A CA 1
ATOM 1674 C C . GLY A 1 226 ? 10.008 -0.384 15.398 1 98.62 226 GLY A C 1
ATOM 1675 O O . GLY A 1 226 ? 9.07 -1.184 15.445 1 98.62 226 GLY A O 1
ATOM 1676 N N . GLU A 1 227 ? 11.039 -0.42 16.219 1 98.25 227 GLU A N 1
ATOM 1677 C CA . GLU A 1 227 ? 11.109 -1.403 17.297 1 98.25 227 GLU A CA 1
ATOM 1678 C C . GLU A 1 227 ? 9.875 -1.331 18.188 1 98.25 227 GLU A C 1
ATOM 1680 O O . GLU A 1 227 ? 9.242 -2.352 18.469 1 98.25 227 GLU A O 1
ATOM 1685 N N . ASP A 1 228 ? 9.617 -0.182 18.672 1 97.69 228 ASP A N 1
ATOM 1686 C CA . ASP A 1 228 ? 8.344 0.144 19.312 1 97.69 228 ASP A CA 1
ATOM 1687 C C . ASP A 1 228 ? 7.48 1.009 18.391 1 97.69 228 ASP A C 1
ATOM 1689 O O . ASP A 1 228 ? 7.723 2.211 18.25 1 97.69 228 ASP A O 1
ATOM 1693 N N . VAL A 1 229 ? 6.492 0.4 17.812 1 97.31 229 VAL A N 1
ATOM 1694 C CA . VAL A 1 229 ? 5.715 1.004 16.734 1 97.31 229 VAL A CA 1
ATOM 1695 C C . VAL A 1 229 ? 5.184 2.365 17.172 1 97.31 229 VAL A C 1
ATOM 1697 O O . VAL A 1 229 ? 5.438 3.381 16.516 1 97.31 229 VAL A O 1
ATOM 1700 N N . TRP A 1 230 ? 4.555 2.527 18.281 1 95 230 TRP A N 1
ATOM 1701 C CA . TRP A 1 230 ? 3.832 3.736 18.672 1 95 230 TRP A CA 1
ATOM 1702 C C . TRP A 1 230 ? 4.766 4.738 19.344 1 95 230 TRP A C 1
ATOM 1704 O O . TRP A 1 230 ? 4.391 5.891 19.562 1 95 230 TRP A O 1
ATOM 1714 N N . ASP A 1 231 ? 6.031 4.363 19.531 1 95.62 231 ASP A N 1
ATOM 1715 C CA . ASP A 1 231 ? 7.07 5.293 19.953 1 95.62 231 ASP A CA 1
ATOM 1716 C C . ASP A 1 231 ? 7.949 5.715 18.781 1 95.62 231 ASP A C 1
ATOM 1718 O O . ASP A 1 231 ? 9.008 6.32 18.984 1 95.62 231 ASP A O 1
ATOM 1722 N N . SER A 1 232 ? 7.547 5.312 17.609 1 97.56 232 SER A N 1
ATOM 1723 C CA . SER A 1 232 ? 8.352 5.598 16.438 1 97.56 232 SER A CA 1
ATOM 1724 C C . SER A 1 232 ? 7.633 6.559 15.492 1 97.56 232 SER A C 1
ATOM 1726 O O . SER A 1 232 ? 7.941 6.621 14.297 1 97.56 232 SER A O 1
ATOM 1728 N N . ILE A 1 233 ? 6.801 7.395 15.961 1 96.94 233 ILE A N 1
ATOM 1729 C CA . ILE A 1 233 ? 5.902 8.195 15.141 1 96.94 233 ILE A CA 1
ATOM 1730 C C . ILE A 1 233 ? 6.566 9.523 14.781 1 96.94 233 ILE A C 1
ATOM 1732 O O . ILE A 1 233 ? 6.352 10.062 13.695 1 96.94 233 ILE A O 1
ATOM 1736 N N . TYR A 1 234 ? 7.426 10.086 15.695 1 97.69 234 TYR A N 1
ATOM 1737 C CA . TYR A 1 234 ? 7.996 11.414 15.461 1 97.69 234 TYR A CA 1
ATOM 1738 C C . TYR A 1 234 ? 9.5 11.406 15.695 1 97.69 234 TYR A C 1
ATOM 1740 O O . TYR A 1 234 ? 9.992 10.75 16.625 1 97.69 234 TYR A O 1
ATOM 1748 N N . GLY A 1 235 ? 10.148 12.055 14.797 1 97.81 235 GLY A N 1
ATOM 1749 C CA . GLY A 1 235 ? 11.5 12.5 15.094 1 97.81 235 GLY A CA 1
ATOM 1750 C C . GLY A 1 235 ? 12.555 11.438 14.852 1 97.81 235 GLY A C 1
ATOM 1751 O O . GLY A 1 235 ? 12.227 10.297 14.523 1 97.81 235 GLY A O 1
ATOM 1752 N N . ALA A 1 236 ? 13.773 11.805 14.859 1 97.81 236 ALA A N 1
ATOM 1753 C CA . ALA A 1 236 ? 14.969 10.961 14.828 1 97.81 236 ALA A CA 1
ATOM 1754 C C . ALA A 1 236 ? 15.289 10.414 16.219 1 97.81 236 ALA A C 1
ATOM 1756 O O . ALA A 1 236 ? 14.719 10.859 17.219 1 97.81 236 ALA A O 1
ATOM 1757 N N . PRO A 1 237 ? 16.172 9.516 16.406 1 98.06 237 PRO A N 1
ATOM 1758 C CA . PRO A 1 237 ? 16.906 8.82 15.344 1 98.06 237 PRO A CA 1
ATOM 1759 C C . PRO A 1 237 ? 16.094 7.707 14.688 1 98.06 237 PRO A C 1
ATOM 1761 O O . PRO A 1 237 ? 14.977 7.414 15.125 1 98.06 237 PRO A O 1
ATOM 1764 N N . LEU A 1 238 ? 16.656 7.172 13.586 1 98.44 238 LEU A N 1
ATOM 1765 C CA . LEU A 1 238 ? 16.125 5.922 13.062 1 98.44 238 LEU A CA 1
ATOM 1766 C C . LEU A 1 238 ? 16.141 4.832 14.133 1 98.44 238 LEU A C 1
ATOM 1768 O O . LEU A 1 238 ? 17.125 4.668 14.844 1 98.44 238 LEU A O 1
ATOM 1772 N N . ARG A 1 239 ? 15.055 4.125 14.344 1 98.56 239 ARG A N 1
ATOM 1773 C CA . ARG A 1 239 ? 14.953 3.098 15.383 1 98.56 239 ARG A CA 1
ATOM 1774 C C . ARG A 1 239 ? 14.062 1.949 14.93 1 98.56 239 ARG A C 1
ATOM 1776 O O . ARG A 1 239 ? 13.039 1.664 15.562 1 98.56 239 ARG A O 1
ATOM 1783 N N . LEU A 1 240 ? 14.461 1.318 13.984 1 98.56 240 LEU A N 1
ATOM 1784 C CA . LEU A 1 240 ? 13.711 0.23 13.367 1 98.56 240 LEU A CA 1
ATOM 1785 C C . LEU A 1 240 ? 13.852 -1.054 14.18 1 98.56 240 LEU A C 1
ATOM 1787 O O . LEU A 1 240 ? 14.758 -1.182 15 1 98.56 240 LEU A O 1
ATOM 1791 N N . ALA A 1 241 ? 12.922 -1.971 13.984 1 98.75 241 ALA A N 1
ATOM 1792 C CA . ALA A 1 241 ? 12.953 -3.291 14.602 1 98.75 241 ALA A CA 1
ATOM 1793 C C . ALA A 1 241 ? 14.219 -4.047 14.219 1 98.75 241 ALA A C 1
ATOM 1795 O O . ALA A 1 241 ? 14.797 -3.801 13.156 1 98.75 241 ALA A O 1
ATOM 1796 N N . SER A 1 242 ? 14.656 -5.016 15.07 1 98.25 242 SER A N 1
ATOM 1797 C CA . SER A 1 242 ? 15.828 -5.84 14.797 1 98.25 242 SER A CA 1
ATOM 1798 C C . SER A 1 242 ? 15.469 -7.055 13.945 1 98.25 242 SER A C 1
ATOM 1800 O O . SER A 1 242 ? 16.344 -7.836 13.562 1 98.25 242 SER A O 1
ATOM 1802 N N . THR A 1 243 ? 14.227 -7.293 13.672 1 98.56 243 THR A N 1
ATOM 1803 C CA . THR A 1 243 ? 13.695 -8.406 12.898 1 98.56 243 THR A CA 1
ATOM 1804 C C . THR A 1 243 ? 13.219 -7.938 11.523 1 98.56 243 THR A C 1
ATOM 1806 O O . THR A 1 243 ? 13.43 -6.781 11.156 1 98.56 243 THR A O 1
ATOM 1809 N N . ALA A 1 244 ? 12.594 -8.836 10.734 1 98.81 244 ALA A N 1
ATOM 1810 C CA . ALA A 1 244 ? 12.086 -8.477 9.406 1 98.81 244 ALA A CA 1
ATOM 1811 C C . ALA A 1 244 ? 11.078 -7.336 9.5 1 98.81 244 ALA A C 1
ATOM 1813 O O . ALA A 1 244 ? 10.805 -6.656 8.508 1 98.81 244 ALA A O 1
ATOM 1814 N N . 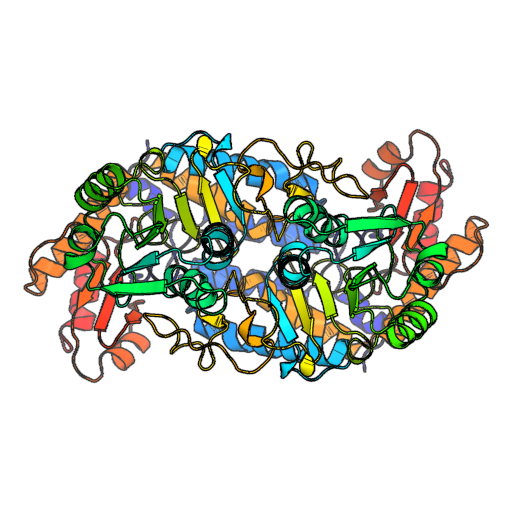ARG A 1 245 ? 10.586 -7.039 10.711 1 98.75 245 ARG A N 1
ATOM 1815 C CA . ARG A 1 245 ? 9.609 -5.969 10.922 1 98.75 245 ARG A CA 1
ATOM 1816 C C . ARG A 1 245 ? 10.188 -4.617 10.516 1 98.75 245 ARG A C 1
ATOM 1818 O O . ARG A 1 245 ? 9.445 -3.652 10.32 1 98.75 245 ARG A O 1
ATOM 1825 N N . ARG A 1 246 ? 11.531 -4.504 10.469 1 98.81 246 ARG A N 1
ATOM 1826 C CA . ARG A 1 246 ? 12.156 -3.236 10.102 1 98.81 246 ARG A CA 1
ATOM 1827 C C . ARG A 1 246 ? 11.734 -2.801 8.703 1 98.81 246 ARG A C 1
ATOM 1829 O O . ARG A 1 246 ? 11.898 -1.635 8.336 1 98.81 2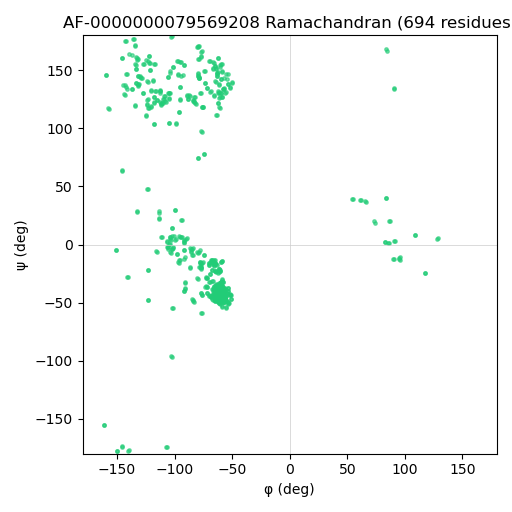46 ARG A O 1
ATOM 1836 N N . TYR A 1 247 ? 11.141 -3.75 7.891 1 98.88 247 TYR A N 1
ATOM 1837 C CA . TYR A 1 247 ? 10.734 -3.465 6.52 1 98.88 247 TYR A CA 1
ATOM 1838 C C . TYR A 1 247 ? 9.227 -3.293 6.426 1 98.88 247 TYR A C 1
ATOM 1840 O O . TYR A 1 247 ? 8.672 -3.178 5.328 1 98.88 247 TYR A O 1
ATOM 1848 N N . ASP A 1 248 ? 8.523 -3.281 7.586 1 98.88 248 ASP A N 1
ATOM 1849 C CA . ASP A 1 248 ? 7.074 -3.098 7.59 1 98.88 248 ASP A CA 1
ATOM 1850 C C . ASP A 1 248 ? 6.691 -1.74 7.004 1 98.88 248 ASP A C 1
ATOM 1852 O O . ASP A 1 248 ? 7.297 -0.72 7.34 1 98.88 248 ASP A O 1
ATOM 1856 N N . ALA A 1 249 ? 5.762 -1.772 6.09 1 98.56 249 ALA A N 1
ATOM 1857 C CA . ALA A 1 249 ? 5.039 -0.555 5.734 1 98.56 249 ALA A CA 1
ATOM 1858 C C . ALA A 1 249 ? 3.771 -0.407 6.574 1 98.56 249 ALA A C 1
ATOM 1860 O O . ALA A 1 249 ? 3.23 -1.397 7.074 1 98.56 249 ALA A O 1
ATOM 1861 N N . SER A 1 250 ? 3.322 0.839 6.734 1 98.06 250 SER A N 1
ATOM 1862 C CA . SER A 1 250 ? 2.082 1.062 7.469 1 98.06 250 SER A CA 1
ATOM 1863 C C . SER A 1 250 ? 0.922 0.296 6.844 1 98.06 250 SER A C 1
ATOM 1865 O O . SER A 1 250 ? 0.7 0.374 5.633 1 98.06 250 SER A O 1
ATOM 1867 N N . PRO A 1 251 ? 0.136 -0.351 7.613 1 98.44 251 PRO A N 1
ATOM 1868 C CA . PRO A 1 251 ? -0.85 -1.285 7.066 1 98.44 251 PRO A CA 1
ATOM 1869 C C . PRO A 1 251 ? -2.094 -0.581 6.527 1 98.44 251 PRO A C 1
ATOM 1871 O O . PRO A 1 251 ? -2.523 0.433 7.082 1 98.44 251 PRO A O 1
ATOM 1874 N N . VAL A 1 252 ? -2.65 -1.132 5.441 1 98.69 252 VAL A N 1
ATOM 1875 C CA . VAL A 1 252 ? -3.977 -0.775 4.949 1 98.69 252 VAL A CA 1
ATOM 1876 C C . VAL A 1 252 ? -5.047 -1.43 5.82 1 98.69 252 VAL A C 1
ATOM 1878 O O . VAL A 1 252 ? -5.418 -2.584 5.594 1 98.69 252 VAL A O 1
ATOM 1881 N N . TRP A 1 253 ? -5.59 -0.781 6.75 1 98.56 253 TRP A N 1
ATOM 1882 C CA . TRP A 1 253 ? -6.312 -1.286 7.914 1 98.56 253 TRP A CA 1
ATOM 1883 C C . TRP A 1 253 ? -7.414 -2.254 7.492 1 98.56 253 TRP A C 1
ATOM 1885 O O . TRP A 1 253 ? -7.438 -3.406 7.934 1 98.56 253 TRP A O 1
ATOM 1895 N N . HIS A 1 254 ? -8.25 -1.89 6.559 1 98.62 254 HIS A N 1
ATOM 1896 C CA . HIS A 1 254 ? -9.43 -2.682 6.242 1 98.62 254 HIS A CA 1
ATOM 1897 C C . HIS A 1 254 ? -9.055 -3.967 5.512 1 98.62 254 HIS A C 1
ATOM 1899 O O . HIS A 1 254 ? -9.75 -4.977 5.617 1 98.62 254 HIS A O 1
ATOM 1905 N N . SER A 1 255 ? -7.926 -3.928 4.762 1 98.88 255 SER A N 1
ATOM 1906 C CA . SER A 1 255 ? -7.434 -5.137 4.109 1 98.88 255 SER A CA 1
ATOM 1907 C C . SER A 1 255 ? -6.996 -6.18 5.133 1 98.88 255 SER A C 1
ATOM 1909 O O . SER A 1 255 ? -7.266 -7.371 4.965 1 98.88 255 SER A O 1
ATOM 1911 N N . TRP A 1 256 ? -6.418 -5.73 6.211 1 98.88 256 TRP A N 1
ATOM 1912 C CA . TRP A 1 256 ? -5.875 -6.648 7.207 1 98.88 256 TRP A CA 1
ATOM 1913 C C . TRP A 1 256 ? -6.98 -7.188 8.109 1 98.88 256 TRP A C 1
ATOM 1915 O O . TRP A 1 256 ? -6.898 -8.32 8.586 1 98.88 256 TRP A O 1
ATOM 1925 N N . VAL A 1 257 ? -8.031 -6.375 8.289 1 98.81 257 VAL A N 1
ATOM 1926 C CA . VAL A 1 257 ? -9.219 -6.867 8.977 1 98.81 257 VAL A CA 1
ATOM 1927 C C . VAL A 1 257 ? -9.805 -8.055 8.219 1 98.81 257 VAL A C 1
ATOM 1929 O O . VAL A 1 257 ? -10.141 -9.086 8.812 1 98.81 257 VAL A O 1
ATOM 1932 N N . GLY A 1 258 ? -9.898 -7.895 6.922 1 98.88 258 GLY A N 1
ATOM 1933 C CA . GLY A 1 258 ? -10.414 -8.977 6.102 1 98.88 258 GLY A CA 1
ATOM 1934 C C . GLY A 1 258 ? -9.484 -10.18 6.039 1 98.88 258 GLY A C 1
ATOM 1935 O O . GLY A 1 258 ? -9.922 -11.32 6.16 1 98.88 258 GLY A O 1
ATOM 1936 N N . LEU A 1 259 ? -8.219 -9.914 5.848 1 98.94 259 LE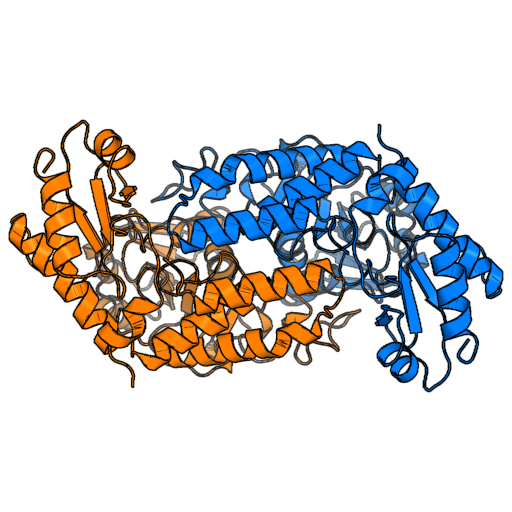U A N 1
ATOM 1937 C CA . LEU A 1 259 ? -7.215 -10.969 5.727 1 98.94 259 LEU A CA 1
ATOM 1938 C C . LEU A 1 259 ? -7.219 -11.859 6.965 1 98.94 259 LEU A C 1
ATOM 1940 O O . LEU A 1 259 ? -7.078 -13.086 6.852 1 98.94 259 LEU A O 1
ATOM 1944 N N . ASP A 1 260 ? -7.332 -11.25 8.133 1 98.94 260 ASP A N 1
ATOM 1945 C CA . ASP A 1 260 ? -7.363 -11.984 9.391 1 98.94 260 ASP A CA 1
ATOM 1946 C C . ASP A 1 260 ? -8.414 -13.094 9.352 1 98.94 260 ASP A C 1
ATOM 1948 O O . ASP A 1 260 ? -8.133 -14.234 9.727 1 98.94 260 ASP A O 1
ATOM 1952 N N . GLN A 1 261 ? -9.617 -12.789 8.797 1 98.88 261 GLN A N 1
ATOM 1953 C CA . GLN A 1 261 ? -10.719 -13.75 8.727 1 98.88 261 GLN A CA 1
ATOM 1954 C C . GLN A 1 261 ? -10.43 -14.844 7.699 1 98.88 261 GLN A C 1
ATOM 1956 O O . GLN A 1 261 ? -10.688 -16.016 7.949 1 98.88 261 GLN A O 1
ATOM 1961 N N . SER A 1 262 ? -9.898 -14.469 6.582 1 98.88 262 SER A N 1
ATOM 1962 C CA . SER A 1 262 ? -9.609 -15.422 5.516 1 98.88 262 SER A CA 1
ATOM 1963 C C . SER A 1 262 ? -8.531 -16.406 5.938 1 98.88 262 SER A C 1
ATOM 1965 O O . SER A 1 262 ? -8.648 -17.609 5.684 1 98.88 262 SER A O 1
ATOM 1967 N N . LEU A 1 263 ? -7.473 -15.891 6.57 1 98.88 263 LEU A N 1
ATOM 1968 C CA . LEU A 1 263 ? -6.406 -16.781 7.027 1 98.88 263 LEU A CA 1
ATOM 1969 C C . LEU A 1 263 ? -6.922 -17.734 8.086 1 98.88 263 LEU A C 1
ATOM 1971 O O . LEU A 1 263 ? -6.523 -18.906 8.117 1 98.88 263 LEU A O 1
ATOM 1975 N N . ALA A 1 264 ? -7.789 -17.219 8.977 1 98.69 264 ALA A N 1
ATOM 1976 C CA . ALA A 1 264 ? -8.383 -18.094 9.992 1 98.69 264 ALA A CA 1
ATOM 1977 C C . ALA A 1 264 ? -9.141 -19.25 9.344 1 98.69 264 ALA A C 1
ATOM 1979 O O . ALA A 1 264 ? -9.047 -20.391 9.797 1 98.69 264 ALA A O 1
ATOM 1980 N N . LEU A 1 265 ? -9.906 -18.969 8.312 1 98.5 265 LEU A N 1
ATOM 1981 C CA . LEU A 1 265 ? -10.664 -20 7.609 1 98.5 265 LEU A CA 1
ATOM 1982 C C . LEU A 1 265 ? -9.727 -21.031 6.98 1 98.5 265 LEU A C 1
ATOM 1984 O O . LEU A 1 265 ? -9.977 -22.234 7.066 1 98.5 265 LEU A O 1
ATOM 1988 N N . LEU A 1 266 ? -8.641 -20.578 6.324 1 98.44 266 LEU A N 1
ATOM 1989 C CA . LEU A 1 266 ? -7.68 -21.484 5.715 1 98.44 266 LEU A CA 1
ATOM 1990 C C . LEU A 1 266 ? -7.062 -22.406 6.762 1 98.44 266 LEU A C 1
ATOM 1992 O O . LEU A 1 266 ? -6.848 -23.594 6.504 1 98.44 266 LEU A O 1
ATOM 1996 N N . ARG A 1 267 ? -6.777 -21.812 7.891 1 97.19 267 ARG A N 1
ATOM 1997 C CA . ARG A 1 267 ? -6.207 -22.594 8.984 1 97.19 267 ARG A CA 1
ATOM 1998 C C . ARG A 1 267 ? -7.18 -23.656 9.461 1 97.19 267 ARG A C 1
ATOM 2000 O O . ARG A 1 267 ? -6.77 -24.781 9.781 1 97.19 267 ARG A O 1
ATOM 2007 N N . GLU A 1 268 ? -8.469 -23.344 9.484 1 97.38 268 GLU A N 1
ATOM 2008 C CA . GLU A 1 268 ? -9.508 -24.281 9.906 1 97.38 268 GLU A CA 1
ATOM 2009 C C . GLU A 1 268 ? -9.562 -25.484 8.977 1 97.38 268 GLU A C 1
ATOM 2011 O O . GLU A 1 268 ? -9.836 -26.609 9.422 1 97.38 268 GLU A O 1
ATOM 2016 N N . VAL A 1 269 ? -9.312 -25.297 7.738 1 98 269 VAL A N 1
ATOM 2017 C CA . VAL A 1 269 ? -9.469 -26.344 6.742 1 98 269 VAL A CA 1
ATOM 2018 C C . VAL A 1 269 ? -8.148 -27.094 6.57 1 98 269 VAL A C 1
ATOM 2020 O O . VAL A 1 269 ? -8.133 -28.328 6.484 1 98 269 VAL A O 1
ATOM 2023 N N . GLY A 1 270 ? -7.055 -26.312 6.59 1 97.44 270 GLY A N 1
ATOM 2024 C CA . GLY A 1 270 ? -5.742 -26.875 6.332 1 97.44 270 GLY A CA 1
ATOM 2025 C C . GLY A 1 270 ? -5.355 -26.844 4.867 1 97.44 270 GLY A C 1
ATOM 2026 O O . GLY A 1 270 ? -6.137 -27.266 4.004 1 97.44 270 GLY A O 1
ATOM 2027 N N . VAL A 1 271 ? -4.168 -26.438 4.598 1 97.19 271 VAL A N 1
ATOM 2028 C CA . VAL A 1 271 ? -3.674 -26.203 3.248 1 97.19 271 VAL A CA 1
ATOM 2029 C C . VAL A 1 271 ? -3.617 -27.516 2.471 1 97.19 271 VAL A C 1
ATOM 2031 O O . VAL A 1 271 ? -3.883 -27.531 1.266 1 97.19 271 VAL A O 1
ATOM 2034 N N . ASP A 1 272 ? -3.285 -28.594 3.125 1 97.12 272 ASP A N 1
ATOM 2035 C CA . ASP A 1 272 ? -3.193 -29.891 2.455 1 97.12 272 ASP A CA 1
ATOM 2036 C C . ASP A 1 272 ? -4.543 -30.297 1.875 1 97.12 272 ASP A C 1
ATOM 2038 O O . ASP A 1 272 ? -4.625 -30.719 0.717 1 97.12 272 ASP A O 1
ATOM 2042 N N . ALA A 1 273 ? -5.555 -30.219 2.693 1 98.06 273 ALA A N 1
ATOM 2043 C CA . ALA A 1 273 ? -6.898 -30.562 2.246 1 98.06 273 ALA A CA 1
ATOM 2044 C C . ALA A 1 273 ? -7.355 -29.656 1.107 1 98.06 273 ALA A C 1
ATOM 2046 O O . ALA A 1 273 ? -7.98 -30.125 0.15 1 98.06 273 ALA A O 1
ATOM 2047 N N . ILE A 1 274 ? -7.023 -28.422 1.228 1 98.56 274 ILE A N 1
ATOM 2048 C CA . ILE A 1 274 ? -7.395 -27.453 0.205 1 98.56 274 ILE A CA 1
ATOM 2049 C C . ILE A 1 274 ? -6.684 -27.781 -1.105 1 98.56 274 ILE A C 1
ATOM 2051 O O . ILE A 1 274 ? -7.301 -27.781 -2.174 1 98.56 274 ILE A O 1
ATOM 2055 N N . GLY A 1 275 ? -5.406 -28.031 -1.005 1 98.69 275 GLY A N 1
ATOM 2056 C CA . GLY A 1 275 ? -4.629 -28.375 -2.18 1 98.69 275 GLY A CA 1
ATOM 2057 C C . GLY A 1 275 ? -5.137 -29.625 -2.879 1 98.69 275 GLY A C 1
ATOM 2058 O O . GLY A 1 275 ? -5.301 -29.641 -4.102 1 98.69 275 GLY A O 1
ATOM 2059 N N . GLU A 1 276 ? -5.359 -30.688 -2.115 1 98.38 276 GLU A N 1
ATOM 2060 C CA . GLU A 1 276 ? -5.879 -31.922 -2.674 1 98.38 276 GLU A CA 1
ATOM 2061 C C . GLU A 1 276 ? -7.203 -31.688 -3.396 1 98.38 276 GLU A C 1
ATOM 2063 O O . GLU A 1 276 ? -7.406 -32.188 -4.508 1 98.38 276 GLU A O 1
ATOM 2068 N N . HIS A 1 277 ? -8.062 -30.984 -2.754 1 98.69 277 HIS A N 1
ATOM 2069 C CA . HIS A 1 277 ? -9.375 -30.672 -3.322 1 98.69 277 HIS A CA 1
ATOM 2070 C C . HIS A 1 277 ? -9.234 -29.875 -4.613 1 98.69 277 HIS A C 1
ATOM 2072 O O . HIS A 1 277 ? -9.82 -30.219 -5.637 1 98.69 277 HIS A O 1
ATOM 2078 N N . SER A 1 278 ? -8.477 -28.797 -4.605 1 98.88 278 SER A N 1
ATOM 2079 C CA . SER A 1 278 ? -8.328 -27.875 -5.727 1 98.88 278 SER A CA 1
ATOM 2080 C C . SER A 1 278 ? -7.664 -28.562 -6.918 1 98.88 278 SER A C 1
ATOM 2082 O O . SER A 1 278 ? -8.141 -28.453 -8.047 1 98.88 278 SER A O 1
ATOM 2084 N N . VAL A 1 279 ? -6.602 -29.219 -6.641 1 98.88 279 VAL A N 1
ATOM 2085 C CA . VAL A 1 279 ? -5.875 -29.922 -7.695 1 98.88 279 VAL A CA 1
ATOM 2086 C C . VAL A 1 279 ? -6.723 -31.062 -8.234 1 98.88 279 VAL A C 1
ATOM 2088 O O . VAL A 1 279 ? -6.699 -31.359 -9.438 1 98.88 279 VAL A O 1
ATOM 2091 N N . GLY A 1 280 ? -7.422 -31.75 -7.348 1 98.88 280 GLY A N 1
ATOM 2092 C CA . GLY A 1 280 ? -8.344 -32.781 -7.789 1 98.88 280 GLY A CA 1
ATOM 2093 C C . GLY A 1 280 ? -9.359 -32.281 -8.805 1 98.88 280 GLY A C 1
ATOM 2094 O O . GLY A 1 280 ? -9.578 -32.938 -9.828 1 98.88 280 GLY A O 1
ATOM 2095 N N . LEU A 1 281 ? -9.992 -31.156 -8.5 1 98.88 281 LEU A N 1
ATOM 2096 C CA . LEU A 1 281 ? -10.969 -30.562 -9.414 1 98.88 281 LEU A CA 1
ATOM 2097 C C . LEU A 1 281 ? -10.305 -30.141 -10.719 1 98.88 281 LEU A C 1
ATOM 2099 O O . LEU A 1 281 ? -10.875 -30.328 -11.797 1 98.88 281 LEU A O 1
ATOM 2103 N N . ALA A 1 282 ? -9.125 -29.5 -10.609 1 98.88 282 ALA A N 1
ATOM 2104 C CA . ALA A 1 282 ? -8.383 -29.109 -11.805 1 98.88 282 ALA A CA 1
ATOM 2105 C C . ALA A 1 282 ? -8.117 -30.328 -12.695 1 98.88 282 ALA A C 1
ATOM 2107 O O . ALA A 1 282 ? -8.305 -30.25 -13.914 1 98.88 282 ALA A O 1
ATOM 2108 N N . ASN A 1 283 ? -7.727 -31.406 -12.109 1 98.88 283 ASN A N 1
ATOM 2109 C CA . ASN A 1 283 ? -7.398 -32.625 -12.867 1 98.88 283 ASN A CA 1
ATOM 2110 C C . ASN A 1 283 ? -8.656 -33.281 -13.422 1 98.88 283 ASN A C 1
ATOM 2112 O O . ASN A 1 283 ? -8.617 -33.875 -14.5 1 98.88 283 ASN A O 1
ATOM 2116 N N . ALA A 1 284 ? -9.758 -33.25 -12.688 1 98.81 284 ALA A N 1
ATOM 2117 C CA . ALA A 1 284 ? -11.023 -33.719 -13.25 1 98.81 284 ALA A CA 1
ATOM 2118 C C . ALA A 1 284 ? -11.359 -32.969 -14.539 1 98.81 284 ALA A C 1
ATOM 2120 O O . ALA A 1 284 ? -11.789 -33.562 -15.523 1 98.81 284 ALA A O 1
ATOM 2121 N N . PHE A 1 285 ? -11.219 -31.656 -14.531 1 98.62 285 PHE A N 1
ATOM 2122 C CA . PHE A 1 285 ? -11.43 -30.859 -15.734 1 98.62 285 PHE A CA 1
ATOM 2123 C C . PHE A 1 285 ? -10.453 -31.266 -16.828 1 98.62 285 PHE A C 1
ATOM 2125 O O . PHE A 1 285 ? -10.852 -31.484 -17.984 1 98.62 285 PHE A O 1
ATOM 2132 N N . ARG A 1 286 ? -9.125 -31.344 -16.453 1 98.38 286 ARG A N 1
ATOM 2133 C CA . ARG A 1 286 ? -8.086 -31.703 -17.422 1 98.38 286 ARG A CA 1
ATOM 2134 C C . ARG A 1 286 ? -8.414 -33.031 -18.109 1 98.38 286 ARG A C 1
ATOM 2136 O O . ARG A 1 286 ? -8.305 -33.156 -19.328 1 98.38 286 ARG A O 1
ATOM 2143 N N . ALA A 1 287 ? -8.844 -33.969 -17.328 1 98.12 287 ALA A N 1
ATOM 2144 C CA . ALA A 1 287 ? -9.156 -35.281 -17.859 1 98.12 287 ALA A CA 1
ATOM 2145 C C . ALA A 1 287 ? -10.258 -35.219 -18.906 1 98.12 287 ALA A C 1
ATOM 2147 O O . ALA A 1 287 ? -10.211 -35.938 -19.922 1 98.12 287 ALA A O 1
ATOM 2148 N N . ARG A 1 288 ? -11.148 -34.375 -18.672 1 97.19 288 ARG A N 1
ATOM 2149 C CA . ARG A 1 288 ? -12.312 -34.281 -19.547 1 97.19 288 ARG A CA 1
ATOM 2150 C C . ARG A 1 288 ? -11.961 -33.562 -20.844 1 97.19 288 ARG A C 1
ATOM 2152 O O . ARG A 1 288 ? -12.68 -33.656 -21.844 1 97.19 288 ARG A O 1
ATOM 2159 N N . VAL A 1 289 ? -10.914 -32.844 -20.812 1 96.31 289 VAL A N 1
ATOM 2160 C CA . VAL A 1 289 ? -10.57 -32.125 -22.031 1 96.31 289 VAL A CA 1
ATOM 2161 C C . VAL A 1 289 ? -9.305 -32.719 -22.656 1 96.31 289 VAL A C 1
ATOM 2163 O O . VAL A 1 289 ? -8.688 -32.094 -23.516 1 96.31 289 VAL A O 1
ATOM 2166 N N . GLY A 1 290 ? -8.828 -33.781 -22.141 1 96 290 GLY A N 1
ATOM 2167 C CA . GLY A 1 290 ? -7.754 -34.562 -22.766 1 96 290 GLY A CA 1
ATOM 2168 C C . GLY A 1 290 ? -6.371 -34.062 -22.391 1 96 290 GLY A C 1
ATOM 2169 O O . GLY A 1 290 ? -5.414 -34.219 -23.141 1 96 290 GLY A O 1
ATOM 2170 N N . LEU A 1 291 ? -6.242 -33.312 -21.297 1 96.75 291 LEU A N 1
ATOM 2171 C CA . LEU A 1 291 ? -4.949 -32.844 -20.812 1 96.75 291 LEU A CA 1
ATOM 2172 C C . LEU A 1 291 ? -4.375 -33.812 -19.781 1 96.75 291 LEU A C 1
ATOM 2174 O O . LEU A 1 291 ? -5.125 -34.469 -19.031 1 96.75 291 LEU A O 1
ATOM 2178 N N . ALA A 1 292 ? -3.059 -33.969 -19.75 1 97.94 292 ALA A N 1
ATOM 2179 C CA . ALA A 1 292 ? -2.398 -34.75 -18.719 1 97.94 292 ALA A CA 1
ATOM 2180 C C . ALA A 1 292 ? -2.619 -34.125 -17.344 1 97.94 292 ALA A C 1
ATOM 2182 O O . ALA A 1 292 ? -2.77 -32.906 -17.219 1 97.94 292 ALA A O 1
ATOM 2183 N N . PRO A 1 293 ? -2.695 -34.969 -16.344 1 98.31 293 PRO A N 1
ATOM 2184 C CA . PRO A 1 293 ? -2.803 -34.406 -14.984 1 98.31 293 PRO A CA 1
ATOM 2185 C C . PRO A 1 293 ? -1.611 -33.531 -14.609 1 98.31 293 PRO A C 1
ATOM 2187 O O . PRO A 1 293 ? -0.539 -33.656 -15.211 1 98.31 293 PRO A O 1
ATOM 2190 N N . SER A 1 294 ? -1.824 -32.656 -13.75 1 98.19 294 SER A N 1
ATOM 2191 C CA . SER A 1 294 ? -0.787 -31.781 -13.195 1 98.19 294 SER A CA 1
ATOM 2192 C C . SER A 1 294 ? -0.926 -31.656 -11.68 1 98.19 294 SER A C 1
ATOM 2194 O O . SER A 1 294 ? -1.851 -32.219 -11.086 1 98.19 294 SER A O 1
ATOM 2196 N N . ASP A 1 295 ? -0.035 -30.969 -11.07 1 98.38 295 ASP A N 1
ATOM 2197 C CA . ASP A 1 295 ? -0.084 -30.719 -9.633 1 98.38 295 ASP A CA 1
ATOM 2198 C C . ASP A 1 295 ? -0.577 -29.312 -9.344 1 98.38 295 ASP A C 1
ATOM 2200 O O . ASP A 1 295 ? -0.407 -28.797 -8.227 1 98.38 295 ASP A O 1
ATOM 2204 N N . SER A 1 296 ? -1.142 -28.672 -10.359 1 98.75 296 SER A N 1
ATOM 2205 C CA . SER A 1 296 ? -1.526 -27.266 -10.242 1 98.75 296 SER A CA 1
ATOM 2206 C C . SER A 1 296 ? -3.039 -27.125 -10.109 1 98.75 296 SER A C 1
ATOM 2208 O O . SER A 1 296 ? -3.797 -27.859 -10.734 1 98.75 296 SER A O 1
ATOM 2210 N N . ALA A 1 297 ? -3.451 -26.156 -9.305 1 98.88 297 ALA A N 1
ATOM 2211 C CA . ALA A 1 297 ? -4.863 -25.812 -9.18 1 98.88 297 ALA A CA 1
ATOM 2212 C C . ALA A 1 297 ? -5.312 -24.922 -10.336 1 98.88 297 ALA A C 1
ATOM 2214 O O . ALA A 1 297 ? -6.496 -24.578 -10.445 1 98.88 297 ALA A O 1
ATOM 2215 N N . ILE A 1 298 ? -4.387 -24.484 -11.188 1 98.88 298 ILE A N 1
ATOM 2216 C CA . ILE A 1 298 ? -4.633 -23.625 -12.336 1 98.88 298 ILE A CA 1
ATOM 2217 C C . ILE A 1 298 ? -4.566 -24.438 -13.625 1 98.88 298 ILE A C 1
ATOM 2219 O O . ILE A 1 298 ? -3.65 -25.25 -13.805 1 98.88 298 ILE A O 1
ATOM 2223 N N . VAL A 1 299 ? -5.539 -24.312 -14.453 1 98.62 299 VAL A N 1
ATOM 2224 C CA . VAL A 1 299 ? -5.566 -24.938 -15.773 1 98.62 299 VAL A CA 1
ATOM 2225 C C . VAL A 1 299 ? -5.562 -23.859 -16.859 1 98.62 299 VAL A C 1
ATOM 2227 O O . VAL A 1 299 ? -6.34 -22.906 -16.797 1 98.62 299 VAL A O 1
ATOM 2230 N N . SER A 1 300 ? -4.676 -23.891 -17.719 1 98.19 300 SER A N 1
ATOM 2231 C CA . SER A 1 300 ? -4.609 -23.047 -18.906 1 98.19 300 SER A CA 1
ATOM 2232 C C . SER A 1 300 ? -4.863 -23.844 -20.172 1 98.19 300 SER A C 1
ATOM 2234 O O . SER A 1 300 ? -4.156 -24.812 -20.453 1 98.19 300 SER A O 1
ATOM 2236 N N . VAL A 1 301 ? -5.867 -23.484 -20.969 1 97.12 301 VAL A N 1
ATOM 2237 C CA . VAL A 1 301 ? -6.234 -24.266 -22.141 1 97.12 301 VAL A CA 1
ATOM 2238 C C . VAL A 1 301 ? -6.379 -23.328 -23.344 1 97.12 301 VAL A C 1
ATOM 2240 O O . VAL A 1 301 ? -6.863 -22.203 -23.219 1 97.12 301 VAL A O 1
ATOM 2243 N N . PRO A 1 302 ? -5.883 -23.75 -24.484 1 95.44 302 PRO A N 1
ATOM 2244 C CA . PRO A 1 302 ? -6.195 -22.984 -25.688 1 95.44 302 PRO A CA 1
ATOM 2245 C C . PRO A 1 302 ? -7.688 -22.969 -26 1 95.44 302 PRO A C 1
ATOM 2247 O O . PRO A 1 302 ? -8.398 -23.938 -25.719 1 95.44 302 PRO A O 1
ATOM 2250 N N . VAL A 1 303 ? -8.117 -21.906 -26.5 1 95.44 303 VAL A N 1
ATOM 2251 C CA . VAL A 1 303 ? -9.523 -21.797 -26.844 1 95.44 303 VAL A CA 1
ATOM 2252 C C . VAL A 1 303 ? -9.672 -21.188 -28.25 1 95.44 303 VAL A C 1
ATOM 2254 O O . VAL A 1 303 ? -8.758 -20.5 -28.719 1 95.44 303 VAL A O 1
ATOM 2257 N N . ARG A 1 304 ? -10.75 -21.484 -28.906 1 93.5 304 ARG A N 1
ATOM 2258 C CA . ARG A 1 304 ? -11.094 -20.938 -30.219 1 93.5 304 ARG A CA 1
ATOM 2259 C C . ARG A 1 304 ? -11.602 -19.5 -30.094 1 93.5 304 ARG A C 1
ATOM 2261 O O . ARG A 1 304 ? -11.898 -19.031 -28.984 1 93.5 304 ARG A O 1
ATOM 2268 N N . ASP A 1 305 ? -11.625 -18.953 -31.234 1 91.62 305 ASP A N 1
ATOM 2269 C CA . ASP A 1 305 ? -12.148 -17.578 -31.297 1 91.62 305 ASP A CA 1
ATOM 2270 C C . ASP A 1 305 ? -13.57 -17.516 -30.734 1 91.62 305 ASP A C 1
ATOM 2272 O O . ASP A 1 305 ? -14.367 -18.438 -30.922 1 91.62 305 ASP A O 1
ATOM 2276 N N . GLY A 1 306 ? -13.828 -16.422 -30.062 1 90.75 306 GLY A N 1
ATOM 2277 C CA . GLY A 1 306 ? -15.164 -16.219 -29.531 1 90.75 306 GLY A CA 1
ATOM 2278 C C . GLY A 1 306 ? -15.289 -16.656 -28.078 1 90.75 306 GLY A C 1
ATOM 2279 O O . GLY A 1 306 ? -16.266 -16.328 -27.422 1 90.75 306 GLY A O 1
ATOM 2280 N N . ALA A 1 307 ? -14.281 -17.391 -27.594 1 91.5 307 ALA A N 1
ATOM 2281 C CA . ALA A 1 307 ? -14.336 -17.891 -26.219 1 91.5 307 ALA A CA 1
ATOM 2282 C C . ALA A 1 307 ? -14.453 -16.734 -25.219 1 91.5 307 ALA A C 1
ATOM 2284 O O . ALA A 1 307 ? -15.219 -16.828 -24.266 1 91.5 307 ALA A O 1
ATOM 2285 N N . ALA A 1 308 ? -13.703 -15.719 -25.406 1 90.62 308 ALA A N 1
ATOM 2286 C CA . ALA A 1 308 ? -13.719 -14.57 -24.5 1 90.62 308 ALA A CA 1
ATOM 2287 C C . ALA A 1 308 ? -15.102 -13.938 -24.422 1 90.62 308 ALA A C 1
ATOM 2289 O O . ALA A 1 308 ? -15.586 -13.586 -23.344 1 90.62 308 ALA A O 1
ATOM 2290 N N . ASP A 1 309 ? -15.711 -13.766 -25.531 1 91.12 309 ASP A N 1
ATOM 2291 C CA . ASP A 1 309 ? -17.047 -13.195 -25.594 1 91.12 309 ASP A CA 1
ATOM 2292 C C . ASP A 1 309 ? -18.078 -14.109 -24.922 1 91.12 309 ASP A C 1
ATOM 2294 O O . ASP A 1 309 ? -18.969 -13.633 -24.219 1 91.12 309 ASP A O 1
ATOM 2298 N N . ALA A 1 310 ? -17.922 -15.352 -25.219 1 89.81 310 ALA A N 1
ATOM 2299 C CA . ALA A 1 310 ? -18.828 -16.328 -24.609 1 89.81 310 ALA A CA 1
ATOM 2300 C C . ALA A 1 310 ? -18.688 -16.312 -23.078 1 89.81 310 ALA A C 1
ATOM 2302 O O . ALA A 1 310 ? -19.688 -16.391 -22.359 1 89.81 310 ALA A O 1
ATOM 2303 N N . LEU A 1 311 ? -17.484 -16.266 -22.672 1 90.69 311 LEU A N 1
ATOM 2304 C CA . LEU A 1 311 ? -17.219 -16.203 -21.25 1 90.69 311 LEU A CA 1
ATOM 2305 C C . LEU A 1 311 ? -17.891 -14.992 -20.625 1 90.69 311 LEU A C 1
ATOM 2307 O O . LEU A 1 311 ? -18.516 -15.102 -19.562 1 90.69 311 LEU A O 1
ATOM 2311 N N . ALA A 1 312 ? -17.828 -13.852 -21.281 1 89.25 312 ALA A N 1
ATOM 2312 C CA . ALA A 1 312 ? -18.359 -12.602 -20.766 1 89.25 312 ALA A CA 1
ATOM 2313 C C . ALA A 1 312 ? -19.891 -12.672 -20.625 1 89.25 312 ALA A C 1
ATOM 2315 O O . ALA A 1 312 ? -20.469 -11.992 -19.781 1 89.25 312 ALA A O 1
ATOM 2316 N N . GLN A 1 313 ? -20.5 -13.539 -21.344 1 91.38 313 GLN A N 1
ATOM 2317 C CA . GLN A 1 313 ? -21.953 -13.625 -21.375 1 91.38 313 GLN A CA 1
ATOM 2318 C C . GLN A 1 313 ? -22.438 -14.828 -20.578 1 91.38 313 GLN A C 1
ATOM 2320 O O . GLN A 1 313 ? -23.656 -15.047 -20.453 1 91.38 313 GLN A O 1
ATOM 2325 N N . SER A 1 314 ? -21.547 -15.5 -20.047 1 93.12 314 SER A N 1
ATOM 2326 C CA . SER A 1 314 ? -21.922 -16.734 -19.375 1 93.12 314 SER A CA 1
ATOM 2327 C C . SER A 1 314 ? -21.938 -16.547 -17.859 1 93.12 314 SER A C 1
ATOM 2329 O O . SER A 1 314 ? -21.734 -15.445 -17.359 1 93.12 314 SER A O 1
ATOM 2331 N N . GLU A 1 315 ? -22.297 -17.625 -17.203 1 93.81 315 GLU A N 1
ATOM 2332 C CA . GLU A 1 315 ? -22.312 -17.672 -15.742 1 93.81 315 GLU A CA 1
ATOM 2333 C C . GLU A 1 315 ? -21 -18.219 -15.195 1 93.81 315 GLU A C 1
ATOM 2335 O O . GLU A 1 315 ? -20.969 -18.781 -14.094 1 93.81 315 GLU A O 1
ATOM 2340 N N . LEU A 1 316 ? -19.953 -18.141 -16.047 1 96.25 316 LEU A N 1
ATOM 2341 C CA . LEU A 1 316 ? -18.625 -18.609 -15.672 1 96.25 316 LEU A CA 1
ATOM 2342 C C . LEU A 1 316 ? -17.656 -17.438 -15.547 1 96.25 316 LEU A C 1
ATOM 2344 O O . LEU A 1 316 ? -17.547 -16.625 -16.469 1 96.25 316 LEU A O 1
ATOM 2348 N N . GLN A 1 317 ? -17.094 -17.266 -14.383 1 96.38 317 GLN A N 1
ATOM 2349 C CA . GLN A 1 317 ? -16.047 -16.266 -14.172 1 96.38 317 GLN A CA 1
ATOM 2350 C C . GLN A 1 317 ? -14.656 -16.906 -14.289 1 96.38 317 GLN A C 1
ATOM 2352 O O . GLN A 1 317 ? -14.297 -17.781 -13.492 1 96.38 317 GLN A O 1
ATOM 2357 N N . ALA A 1 318 ? -13.906 -16.578 -15.227 1 96.75 318 ALA A N 1
ATOM 2358 C CA . ALA A 1 318 ? -12.531 -16.984 -15.523 1 96.75 318 ALA A CA 1
ATOM 2359 C C . ALA A 1 318 ? -11.766 -15.883 -16.25 1 96.75 318 ALA A C 1
ATOM 2361 O O . ALA A 1 318 ? -12.242 -14.742 -16.328 1 96.75 318 ALA A O 1
ATOM 2362 N N . ALA A 1 319 ? -10.531 -16.172 -16.609 1 95.31 319 ALA A N 1
ATOM 2363 C CA . ALA A 1 319 ? -9.734 -15.109 -17.203 1 95.31 319 ALA A CA 1
ATOM 2364 C C . ALA A 1 319 ? -9.047 -15.594 -18.484 1 95.31 319 ALA A C 1
ATOM 2366 O O . ALA A 1 319 ? -8.727 -16.781 -18.609 1 95.31 319 ALA A O 1
ATOM 2367 N N . MET A 1 320 ? -8.945 -14.641 -19.438 1 93.06 320 MET A N 1
ATOM 2368 C CA . MET A 1 320 ? -8.055 -14.836 -20.578 1 93.06 320 MET A CA 1
ATOM 2369 C C . MET A 1 320 ? -6.648 -14.328 -20.266 1 93.06 320 MET A C 1
ATOM 2371 O O . MET A 1 320 ? -6.473 -13.18 -19.844 1 93.06 320 MET A O 1
ATOM 2375 N N . ARG A 1 321 ? -5.645 -15.125 -20.406 1 91.5 321 ARG A N 1
ATOM 2376 C CA . ARG A 1 321 ? -4.25 -14.773 -20.141 1 91.5 321 ARG A CA 1
ATOM 2377 C C . ARG A 1 321 ? -3.348 -15.266 -21.266 1 91.5 321 ARG A C 1
ATOM 2379 O O . ARG A 1 321 ? -3.262 -16.469 -21.516 1 91.5 321 ARG A O 1
ATOM 2386 N N . ALA A 1 322 ? -2.684 -14.328 -21.922 1 87.75 322 ALA A N 1
ATOM 2387 C CA . ALA A 1 322 ? -1.761 -14.641 -23.016 1 87.75 322 ALA A CA 1
ATOM 2388 C C . ALA A 1 322 ? -2.447 -15.469 -24.094 1 87.75 322 ALA A C 1
ATOM 2390 O O . ALA A 1 322 ? -1.907 -16.484 -24.547 1 87.75 322 ALA A O 1
ATOM 2391 N N . GLY A 1 323 ? -3.697 -15.172 -24.406 1 88.5 323 GLY A N 1
ATOM 2392 C CA . GLY A 1 323 ? -4.441 -15.789 -25.484 1 88.5 323 GLY A CA 1
ATOM 2393 C C . GLY A 1 323 ? -5.066 -17.125 -25.094 1 88.5 323 GLY A C 1
ATOM 2394 O O . GLY A 1 323 ? -5.672 -17.797 -25.938 1 88.5 323 GLY A O 1
ATOM 2395 N N . ARG A 1 324 ? -4.91 -17.516 -23.875 1 95.75 324 ARG A N 1
ATOM 2396 C CA . ARG A 1 324 ? -5.465 -18.781 -23.391 1 95.75 324 ARG A CA 1
ATOM 2397 C C . ARG A 1 324 ? -6.484 -18.547 -22.281 1 95.75 324 ARG A C 1
ATOM 2399 O O . ARG A 1 324 ? -6.484 -17.484 -21.641 1 95.75 324 ARG A O 1
ATOM 2406 N N . LEU A 1 325 ? -7.348 -19.5 -22.156 1 97.12 325 LEU A N 1
ATOM 2407 C CA . LEU A 1 325 ? -8.297 -19.484 -21.047 1 97.12 325 LEU A CA 1
ATOM 2408 C C . LEU A 1 325 ? -7.672 -20.062 -19.781 1 97.12 325 LEU A C 1
ATOM 2410 O O . LEU A 1 325 ? -7.141 -21.172 -19.812 1 97.12 325 LEU A O 1
ATOM 2414 N N . ARG A 1 326 ? -7.668 -19.297 -18.781 1 98.25 326 ARG A N 1
ATOM 2415 C CA . ARG A 1 326 ? -7.137 -19.75 -17.5 1 98.25 326 ARG A CA 1
ATOM 2416 C C . ARG A 1 326 ? -8.258 -20 -16.484 1 98.25 326 ARG A C 1
ATOM 2418 O O . ARG A 1 326 ? -9.062 -19.094 -16.219 1 98.25 326 ARG A O 1
ATOM 2425 N N . LEU A 1 327 ? -8.312 -21.172 -15.984 1 98.56 327 LEU A N 1
ATOM 2426 C CA . LEU A 1 327 ? -9.242 -21.578 -14.938 1 98.56 327 LEU A CA 1
ATOM 2427 C C . LEU A 1 327 ? -8.5 -21.891 -13.641 1 98.56 327 LEU A C 1
ATOM 2429 O O . LEU A 1 327 ? -7.469 -22.562 -13.656 1 98.56 327 LEU A O 1
ATOM 2433 N N . SER A 1 328 ? -8.961 -21.375 -12.555 1 98.81 328 SER A N 1
ATOM 2434 C CA . SER A 1 328 ? -8.375 -21.656 -11.25 1 98.81 328 SER A CA 1
ATOM 2435 C C . SER A 1 328 ? -9.406 -22.25 -10.297 1 98.81 328 SER A C 1
ATOM 2437 O O . SER A 1 328 ? -10.406 -21.594 -9.977 1 98.81 328 SER A O 1
ATOM 2439 N N . PHE A 1 329 ? -9.188 -23.453 -9.852 1 98.81 329 PHE A N 1
ATOM 2440 C CA . PHE A 1 329 ? -10.086 -24.203 -8.977 1 98.81 329 PHE A CA 1
ATOM 2441 C C . PHE A 1 329 ? -9.672 -24.047 -7.516 1 98.81 329 PHE A C 1
ATOM 2443 O O . PHE A 1 329 ? -8.484 -24.141 -7.195 1 98.81 329 PHE A O 1
ATOM 2450 N N . TYR A 1 330 ? -10.625 -23.812 -6.641 1 98.69 330 TYR A N 1
ATOM 2451 C CA . TYR A 1 330 ? -10.297 -23.578 -5.242 1 98.69 330 TYR A CA 1
ATOM 2452 C C . TYR A 1 330 ? -11.375 -24.141 -4.32 1 98.69 330 TYR A C 1
ATOM 2454 O O . TYR A 1 330 ? -12.203 -24.953 -4.746 1 98.69 330 TYR A O 1
ATOM 2462 N N . LEU A 1 331 ? -11.281 -23.891 -3.051 1 96.94 331 LEU A N 1
ATOM 2463 C CA . LEU A 1 331 ? -12.047 -24.594 -2.016 1 96.94 331 LEU A CA 1
ATOM 2464 C C . LEU A 1 331 ? -13.539 -24.375 -2.211 1 96.94 331 LEU A C 1
ATOM 2466 O O . LEU A 1 331 ? -14.352 -25.203 -1.79 1 96.94 331 LEU A O 1
ATOM 2470 N N . TYR A 1 332 ? -13.969 -23.297 -2.951 1 97.75 332 TYR A N 1
ATOM 2471 C CA . TYR A 1 332 ? -15.391 -23.016 -3.105 1 97.75 332 TYR A CA 1
ATOM 2472 C C . TYR A 1 332 ? -15.945 -23.688 -4.359 1 97.75 332 TYR A C 1
ATOM 2474 O O . TYR A 1 332 ? -17.109 -23.5 -4.699 1 97.75 332 TYR A O 1
ATOM 2482 N N . ASN A 1 333 ? -15.195 -24.453 -5.102 1 98.44 333 ASN A N 1
ATOM 2483 C CA . ASN A 1 333 ? -15.641 -25.141 -6.305 1 98.44 333 ASN A CA 1
ATOM 2484 C C . ASN A 1 333 ? -16 -26.594 -6.012 1 98.44 333 ASN A C 1
ATOM 2486 O O . ASN A 1 333 ? -15.555 -27.172 -5.02 1 98.44 333 ASN A O 1
ATOM 2490 N N . THR A 1 334 ? -16.781 -27.141 -6.852 1 97.5 334 THR A N 1
ATOM 2491 C CA . THR A 1 334 ? -17.266 -28.516 -6.727 1 97.5 334 THR A CA 1
ATOM 2492 C C . THR A 1 334 ? -17.156 -29.234 -8.062 1 97.5 334 THR A C 1
ATOM 2494 O O . THR A 1 334 ? -16.844 -28.625 -9.086 1 97.5 334 THR A O 1
ATOM 2497 N N . GLU A 1 335 ? -17.406 -30.562 -7.996 1 97.81 335 GLU A N 1
ATOM 2498 C CA . GLU A 1 335 ? -17.469 -31.359 -9.227 1 97.81 335 GLU A CA 1
ATOM 2499 C C . GLU A 1 335 ? -18.562 -30.844 -10.156 1 97.81 335 GLU A C 1
ATOM 2501 O O . GLU A 1 335 ? -18.406 -30.891 -11.383 1 97.81 335 GLU A O 1
ATOM 2506 N N . GLU A 1 336 ? -19.625 -30.359 -9.555 1 97.31 336 GLU A N 1
ATOM 2507 C CA . GLU A 1 336 ? -20.688 -29.766 -10.359 1 97.31 336 GLU A CA 1
ATOM 2508 C C . GLU A 1 336 ? -20.188 -28.547 -11.109 1 97.31 336 GLU A C 1
ATOM 2510 O O . GLU A 1 336 ? -20.594 -28.297 -12.25 1 97.31 336 GLU A O 1
ATOM 2515 N N . ASP A 1 337 ? -19.344 -27.75 -10.477 1 97.75 337 ASP A N 1
ATOM 2516 C CA . ASP A 1 337 ? -18.75 -26.594 -11.141 1 97.75 337 ASP A CA 1
ATOM 2517 C C . ASP A 1 337 ? -17.906 -27.031 -12.336 1 97.75 337 ASP A C 1
ATOM 2519 O O . ASP A 1 337 ? -17.891 -26.344 -13.367 1 97.75 337 ASP A O 1
ATOM 2523 N N . VAL A 1 338 ? -17.172 -28.125 -12.188 1 98.38 338 VAL A N 1
ATOM 2524 C CA . VAL A 1 338 ? -16.375 -28.656 -13.297 1 98.38 338 VAL A CA 1
ATOM 2525 C C . VAL A 1 338 ? -17.297 -28.984 -14.469 1 98.38 338 VAL A C 1
ATOM 2527 O O . VAL A 1 338 ? -17.031 -28.594 -15.609 1 98.38 338 VAL A O 1
ATOM 2530 N N . GLU A 1 339 ? -18.375 -29.672 -14.195 1 97.81 339 GLU A N 1
ATOM 2531 C CA . GLU A 1 339 ? -19.312 -30.078 -15.242 1 97.81 339 GLU A CA 1
ATOM 2532 C C . GLU A 1 339 ? -19.938 -28.859 -15.914 1 97.81 339 GLU A C 1
ATOM 2534 O O . GLU A 1 339 ? -20.062 -28.812 -17.141 1 97.81 339 GLU A O 1
ATOM 2539 N N . ARG A 1 340 ? -20.328 -27.906 -15.125 1 96.94 340 ARG A N 1
ATOM 2540 C CA . ARG A 1 340 ? -20.922 -26.688 -15.672 1 96.94 340 ARG A CA 1
ATOM 2541 C C . ARG A 1 340 ? -19.938 -25.922 -16.531 1 96.94 340 ARG A C 1
ATOM 2543 O O . ARG A 1 340 ? -20.297 -25.406 -17.594 1 96.94 340 ARG A O 1
ATOM 2550 N N . ALA A 1 341 ? -18.688 -25.828 -16.062 1 97.19 341 ALA A N 1
ATOM 2551 C CA . ALA A 1 341 ? -17.656 -25.172 -16.859 1 97.19 341 ALA A CA 1
ATOM 2552 C C . ALA A 1 341 ? -17.469 -25.875 -18.203 1 97.19 341 ALA A C 1
ATOM 2554 O O . ALA A 1 341 ? -17.359 -25.219 -19.25 1 97.19 341 ALA A O 1
ATOM 2555 N N . LEU A 1 342 ? -17.516 -27.188 -18.188 1 96.81 342 LEU A N 1
ATOM 2556 C CA . LEU A 1 342 ? -17.344 -27.969 -19.422 1 96.81 342 LEU A CA 1
ATOM 2557 C C . LEU A 1 342 ? -18.516 -27.734 -20.375 1 96.81 342 LEU A C 1
ATOM 2559 O O . LEU A 1 342 ? -18.312 -27.609 -21.578 1 96.81 342 LEU A O 1
ATOM 2563 N N . GLU A 1 343 ? -19.625 -27.641 -19.828 1 95.62 343 GLU A N 1
ATOM 2564 C CA . GLU A 1 343 ? -20.812 -27.391 -20.641 1 95.62 343 GLU A CA 1
ATOM 2565 C C . GLU A 1 343 ? -20.703 -26.047 -21.359 1 95.62 343 GLU A C 1
ATOM 2567 O O . GLU A 1 343 ? -21.031 -25.938 -22.547 1 95.62 343 GLU A O 1
ATOM 2572 N N . ILE A 1 344 ? -20.266 -25.078 -20.641 1 94.75 344 ILE A N 1
ATOM 2573 C CA . ILE A 1 344 ? -20.172 -23.719 -21.188 1 94.75 344 ILE A CA 1
ATOM 2574 C C . ILE A 1 344 ? -19.031 -23.641 -22.188 1 94.75 344 ILE A C 1
ATOM 2576 O O . ILE A 1 344 ? -19.141 -22.969 -23.219 1 94.75 344 ILE A O 1
ATOM 2580 N N . LEU A 1 345 ? -17.906 -24.328 -21.969 1 95.12 345 LEU A N 1
ATOM 2581 C CA . LEU A 1 345 ? -16.656 -24.109 -22.688 1 95.12 345 LEU A CA 1
ATOM 2582 C C . LEU A 1 345 ? -16.516 -25.078 -23.844 1 95.12 345 LEU A C 1
ATOM 2584 O O . LEU A 1 345 ? -15.711 -24.859 -24.75 1 95.12 345 LEU A O 1
ATOM 2588 N N . ARG A 1 346 ? -17.25 -26.141 -23.938 1 94.19 346 ARG A N 1
ATOM 2589 C CA . ARG A 1 346 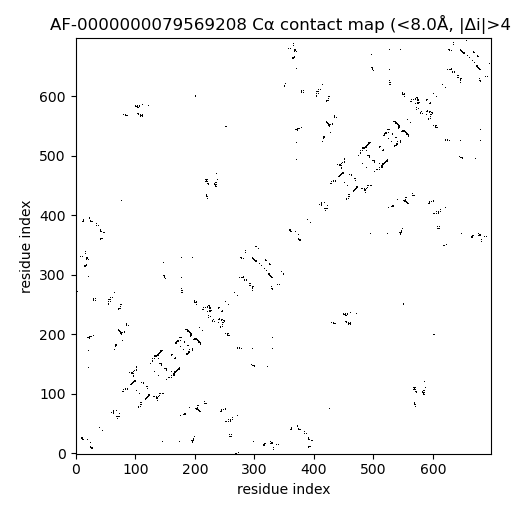? -17.078 -27.25 -24.875 1 94.19 346 ARG A CA 1
ATOM 2590 C C . ARG A 1 346 ? -17.047 -26.734 -26.312 1 94.19 346 ARG A C 1
ATOM 2592 O O . ARG A 1 346 ? -16.203 -27.125 -27.109 1 94.19 346 ARG A O 1
ATOM 2599 N N . PRO A 1 347 ? -17.922 -25.781 -26.625 1 94.38 347 PRO A N 1
ATOM 2600 C CA . PRO A 1 347 ? -17.922 -25.297 -28.016 1 94.38 347 PRO A CA 1
ATOM 2601 C C . PRO A 1 347 ? -16.625 -24.578 -28.391 1 94.38 347 PRO A C 1
ATOM 2603 O O . PRO A 1 347 ? -16.359 -24.359 -29.578 1 94.38 347 PRO A O 1
ATOM 2606 N N . TYR A 1 348 ? -15.852 -24.25 -27.453 1 94.38 348 TYR A N 1
ATOM 2607 C CA . TYR A 1 348 ? -14.695 -23.406 -27.719 1 94.38 348 TYR A CA 1
ATOM 2608 C C . TYR A 1 348 ? -13.391 -24.141 -27.453 1 94.38 348 TYR A C 1
ATOM 2610 O O . TYR A 1 348 ? -12.305 -23.578 -27.594 1 94.38 348 TYR A O 1
ATOM 2618 N N . LEU A 1 349 ? -13.539 -25.312 -26.922 1 93.12 349 LEU A N 1
ATOM 2619 C CA . LEU A 1 349 ? -12.359 -26.109 -26.578 1 93.12 349 LEU A CA 1
ATOM 2620 C C . LEU A 1 349 ? -11.945 -26.984 -27.75 1 93.12 349 LEU A C 1
ATOM 2622 O O . LEU A 1 349 ? -12.773 -27.359 -28.578 1 93.12 349 LEU A O 1
ATOM 2626 N N . MET B 1 1 ? -20.922 25.281 -7.219 1 81.75 1 MET B N 1
ATOM 2627 C CA . MET B 1 1 ? -20.109 24.969 -6.043 1 81.75 1 MET B CA 1
ATOM 2628 C C . MET B 1 1 ? -20.984 24.859 -4.797 1 81.75 1 MET B C 1
ATOM 2630 O O . MET B 1 1 ? -21.875 25.672 -4.578 1 81.75 1 MET B O 1
ATOM 2634 N N . SER B 1 2 ? -20.844 23.719 -4.09 1 88.88 2 SER B N 1
ATOM 2635 C CA . SER B 1 2 ? -21.594 23.516 -2.857 1 88.88 2 SER B CA 1
ATOM 2636 C C . SER B 1 2 ? -20.953 24.266 -1.688 1 88.88 2 SER B C 1
ATOM 2638 O O . SER B 1 2 ? -19.75 24.469 -1.659 1 88.88 2 SER B O 1
ATOM 2640 N N . THR B 1 3 ? -21.75 24.75 -0.875 1 93.69 3 THR B N 1
ATOM 2641 C CA . THR B 1 3 ? -21.25 25.344 0.354 1 93.69 3 THR B CA 1
ATOM 2642 C C . THR B 1 3 ? -20.859 24.266 1.36 1 93.69 3 THR B C 1
ATOM 2644 O O . THR B 1 3 ? -21.281 23.109 1.236 1 93.69 3 THR B O 1
ATOM 2647 N N . VAL B 1 4 ? -20.062 24.672 2.328 1 96.12 4 VAL B N 1
ATOM 2648 C CA . VAL B 1 4 ? -19.688 23.766 3.418 1 96.12 4 VAL B CA 1
ATOM 2649 C C . VAL B 1 4 ? -20.953 23.234 4.094 1 96.12 4 VAL B C 1
ATOM 2651 O O . VAL B 1 4 ? -21.078 22.031 4.328 1 96.12 4 VAL B O 1
ATOM 2654 N N . ALA B 1 5 ? -21.938 24.062 4.379 1 94.25 5 ALA B N 1
ATOM 2655 C CA . ALA B 1 5 ? -23.172 23.688 5.051 1 94.25 5 ALA B CA 1
ATOM 2656 C C . ALA B 1 5 ? -23.938 22.625 4.258 1 94.25 5 ALA B C 1
ATOM 2658 O O . ALA B 1 5 ? -24.547 21.734 4.84 1 94.25 5 ALA B O 1
ATOM 2659 N N . GLN B 1 6 ? -23.844 22.719 3.02 1 94.19 6 GLN B N 1
ATOM 2660 C CA . GLN B 1 6 ? -24.609 21.812 2.152 1 94.19 6 GLN B CA 1
ATOM 2661 C C . GLN B 1 6 ? -24.047 20.406 2.193 1 94.19 6 GLN B C 1
ATOM 2663 O O . GLN B 1 6 ? -24.781 19.422 2.066 1 94.19 6 GLN B O 1
ATOM 2668 N N . VAL B 1 7 ? -22.688 20.297 2.453 1 96.12 7 VAL B N 1
ATOM 2669 C CA . VAL B 1 7 ? -22.109 18.953 2.367 1 96.12 7 VAL B CA 1
ATOM 2670 C C . VAL B 1 7 ? -22.016 18.344 3.762 1 96.12 7 VAL B C 1
ATOM 2672 O O . VAL B 1 7 ? -21.703 17.156 3.904 1 96.12 7 VAL B O 1
ATOM 2675 N N . GLN B 1 8 ? -22.266 19.078 4.793 1 96.44 8 GLN B N 1
ATOM 2676 C CA . GLN B 1 8 ? -22.109 18.609 6.164 1 96.44 8 GLN B CA 1
ATOM 2677 C C . GLN B 1 8 ? -23.078 17.469 6.469 1 96.44 8 GLN B C 1
ATOM 2679 O O . GLN B 1 8 ? -22.797 16.625 7.312 1 96.44 8 GLN B O 1
ATOM 2684 N N . ARG B 1 9 ? -24.172 17.359 5.73 1 94.25 9 ARG B N 1
ATOM 2685 C CA . ARG B 1 9 ? -25.156 16.297 5.938 1 94.25 9 ARG B CA 1
ATOM 2686 C C . ARG B 1 9 ? -24.594 14.938 5.555 1 94.25 9 ARG B C 1
ATOM 2688 O O . ARG B 1 9 ? -25.125 13.906 5.941 1 94.25 9 ARG B O 1
ATOM 2695 N N . GLU B 1 10 ? -23.484 14.953 4.859 1 97 10 GLU B N 1
ATOM 2696 C CA . GLU B 1 10 ? -22.859 13.703 4.41 1 97 10 GLU B CA 1
ATOM 2697 C C . GLU B 1 10 ? -22.109 13.023 5.547 1 97 10 GLU B C 1
ATOM 2699 O O . GLU B 1 10 ? -21.75 11.844 5.449 1 97 10 GLU B O 1
ATOM 2704 N N . PHE B 1 11 ? -21.859 13.75 6.586 1 97.88 11 PHE B N 1
ATOM 2705 C CA . PHE B 1 11 ? -21.016 13.211 7.641 1 97.88 11 PHE B CA 1
ATOM 2706 C C . PHE B 1 11 ? -21.844 12.82 8.859 1 97.88 11 PHE B C 1
ATOM 2708 O O . PHE B 1 11 ? -22.719 13.57 9.289 1 97.88 11 PHE B O 1
ATOM 2715 N N . ARG B 1 12 ? -21.547 11.586 9.273 1 90.38 12 ARG B N 1
ATOM 2716 C CA . ARG B 1 12 ? -22.25 11.023 10.414 1 90.38 12 ARG B CA 1
ATOM 2717 C C . ARG B 1 12 ? -21.266 10.57 11.492 1 90.38 12 ARG B C 1
ATOM 2719 O O . ARG B 1 12 ? -20.328 9.828 11.203 1 90.38 12 ARG B O 1
ATOM 2726 N N . SER B 1 13 ? -21.234 11.25 12.586 1 92.19 13 SER B N 1
ATOM 2727 C CA . SER B 1 13 ? -20.453 10.797 13.727 1 92.19 13 SER B CA 1
ATOM 2728 C C . SER B 1 13 ? -21.281 10.773 15 1 92.19 13 SER B C 1
ATOM 2730 O O . SER B 1 13 ? -22.172 11.617 15.188 1 92.19 13 SER B O 1
ATOM 2732 N N . ASP B 1 14 ? -21 9.82 15.75 1 86.5 14 ASP B N 1
ATOM 2733 C CA . ASP B 1 14 ? -21.672 9.711 17.047 1 86.5 14 ASP B CA 1
ATOM 2734 C C . ASP B 1 14 ? -21.062 10.664 18.062 1 86.5 14 ASP B C 1
ATOM 2736 O O . ASP B 1 14 ? -21.594 10.836 19.156 1 86.5 14 ASP B O 1
ATOM 2740 N N . LYS B 1 15 ? -20.031 11.328 17.766 1 94.62 15 LYS B N 1
ATOM 2741 C CA . LYS B 1 15 ? -19.266 12.203 18.656 1 94.62 15 LYS B CA 1
ATOM 2742 C C . LYS B 1 15 ? -18.875 13.5 17.953 1 94.62 15 LYS B C 1
ATOM 2744 O O . LYS B 1 15 ? -19.047 13.633 16.75 1 94.62 15 LYS B O 1
ATOM 2749 N N . VAL B 1 16 ? -18.484 14.523 18.828 1 97.31 16 VAL B N 1
ATOM 2750 C CA . VAL B 1 16 ? -17.75 15.648 18.266 1 97.31 16 VAL B CA 1
ATOM 2751 C C . VAL B 1 16 ? -16.406 15.164 17.719 1 97.31 16 VAL B C 1
ATOM 2753 O O . VAL B 1 16 ? -15.523 14.766 18.484 1 97.31 16 VAL B O 1
ATOM 2756 N N . TYR B 1 17 ? -16.266 15.203 16.406 1 98.12 17 TYR B N 1
ATOM 2757 C CA . TYR B 1 17 ? -15.102 14.586 15.781 1 98.12 17 TYR B CA 1
ATOM 2758 C C . TYR B 1 17 ? -14.039 15.633 15.461 1 98.12 17 TYR B C 1
ATOM 2760 O O . TYR B 1 17 ? -14.133 16.344 14.461 1 98.12 17 TYR B O 1
ATOM 2768 N N . LEU B 1 18 ? -13.023 15.695 16.203 1 98.44 18 LEU B N 1
ATOM 2769 C CA . LEU B 1 18 ? -11.914 16.641 16.031 1 98.44 18 LEU B CA 1
ATOM 2770 C C . LEU B 1 18 ? -10.586 15.891 15.914 1 98.44 18 LEU B C 1
ATOM 2772 O O . LEU B 1 18 ? -9.609 16.25 16.562 1 98.44 18 LEU B O 1
ATOM 2776 N N . ASN B 1 19 ? -10.602 14.836 15.039 1 98.06 19 ASN B N 1
ATOM 2777 C CA . ASN B 1 19 ? -9.453 13.945 14.961 1 98.06 19 ASN B CA 1
ATOM 2778 C C . ASN B 1 19 ? -9.039 13.688 13.516 1 98.06 19 ASN B C 1
ATOM 2780 O O . ASN B 1 19 ? -8.461 12.641 13.211 1 98.06 19 ASN B O 1
ATOM 2784 N N . THR B 1 20 ? -9.273 14.617 12.594 1 98.56 20 THR B N 1
ATOM 2785 C CA . THR B 1 20 ? -8.984 14.484 11.172 1 98.56 20 THR B CA 1
ATOM 2786 C C . THR B 1 20 ? -7.488 14.266 10.938 1 98.56 20 THR B C 1
ATOM 2788 O O . THR B 1 20 ? -7.098 13.547 10.016 1 98.56 20 THR B O 1
ATOM 2791 N N . ALA B 1 21 ? -6.645 14.867 11.766 1 98.62 21 ALA B N 1
ATOM 2792 C CA . ALA B 1 21 ? -5.195 14.758 11.625 1 98.62 21 ALA B CA 1
ATOM 2793 C C . ALA B 1 21 ? -4.727 13.328 11.883 1 98.62 21 ALA B C 1
ATOM 2795 O O . ALA B 1 21 ? -3.592 12.969 11.555 1 98.62 21 ALA B O 1
ATOM 2796 N N . SER B 1 22 ? -5.582 12.461 12.461 1 98.06 22 SER B N 1
ATOM 2797 C CA . SER B 1 22 ? -5.273 11.047 12.648 1 98.06 22 SER B CA 1
ATOM 2798 C C . SER B 1 22 ? -5.969 10.188 11.602 1 98.06 22 SER B C 1
ATOM 2800 O O . SER B 1 22 ? -5.344 9.328 10.984 1 98.06 22 SER B O 1
ATOM 2802 N N . ILE B 1 23 ? -7.234 10.336 11.531 1 98.06 23 ILE B N 1
ATOM 2803 C CA . ILE B 1 23 ? -8.086 9.648 10.57 1 98.06 23 ILE B CA 1
ATOM 2804 C C . ILE B 1 23 ? -9.203 10.586 10.109 1 98.06 23 ILE B C 1
ATOM 2806 O O . ILE B 1 23 ? -9.922 11.148 10.93 1 98.06 23 ILE B O 1
ATOM 2810 N N . GLY B 1 24 ? -9.383 10.727 8.797 1 98.38 24 GLY B N 1
ATOM 2811 C CA . GLY B 1 24 ? -10.477 11.539 8.297 1 98.38 24 GLY B CA 1
ATOM 2812 C C . GLY B 1 24 ? -11.828 10.875 8.453 1 98.38 24 GLY B C 1
ATOM 2813 O O . GLY B 1 24 ? -11.961 9.664 8.273 1 98.38 24 GLY B O 1
ATOM 2814 N N . LEU B 1 25 ? -12.844 11.68 8.852 1 98.44 25 LEU B N 1
ATOM 2815 C CA . LEU B 1 25 ? -14.227 11.211 8.805 1 98.44 25 LEU B CA 1
ATOM 2816 C C . LEU B 1 25 ? -14.75 11.203 7.371 1 98.44 25 LEU B C 1
ATOM 2818 O O . LEU B 1 25 ? -14.781 12.242 6.707 1 98.44 25 LEU B O 1
ATOM 2822 N N . PRO B 1 26 ? -15.117 10.039 6.879 1 98.44 26 PRO B N 1
ATOM 2823 C CA . PRO B 1 26 ? -15.531 9.984 5.473 1 98.44 26 PRO B CA 1
ATOM 2824 C C . PRO B 1 26 ? -16.969 10.461 5.266 1 98.44 26 PRO B C 1
ATOM 2826 O O . PRO B 1 26 ? -17.812 10.266 6.137 1 98.44 26 PRO B O 1
ATOM 2829 N N . PRO B 1 27 ? -17.266 11.086 4.109 1 98.69 27 PRO B N 1
ATOM 2830 C CA . PRO B 1 27 ? -18.672 11.312 3.766 1 98.69 27 PRO B CA 1
ATOM 2831 C C . PRO B 1 27 ? -19.422 10.016 3.502 1 98.69 27 PRO B C 1
ATOM 2833 O O . PRO B 1 27 ? -18.828 9.008 3.139 1 98.69 27 PRO B O 1
ATOM 2836 N N . SER B 1 28 ? -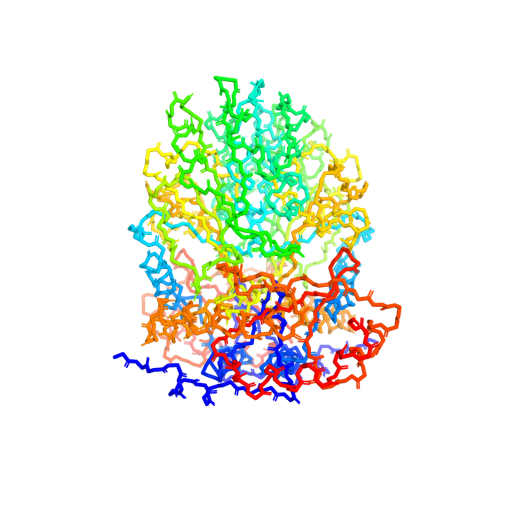20.75 10.07 3.658 1 98.38 28 SER B N 1
ATOM 2837 C CA . SER B 1 28 ? -21.609 8.898 3.482 1 98.38 28 SER B CA 1
ATOM 2838 C C . SER B 1 28 ? -21.453 8.312 2.082 1 98.38 28 SER B C 1
ATOM 2840 O O . SER B 1 28 ? -21.5 7.094 1.909 1 98.38 28 SER B O 1
ATOM 2842 N N . ARG B 1 29 ? -21.297 9.164 1.087 1 98.56 29 ARG B N 1
ATOM 2843 C CA . ARG B 1 29 ? -21.172 8.672 -0.281 1 98.56 29 ARG B CA 1
ATOM 2844 C C . ARG B 1 29 ? -19.922 7.805 -0.431 1 98.56 29 ARG B C 1
ATOM 2846 O O . ARG B 1 29 ? -19.922 6.836 -1.194 1 98.56 29 ARG B O 1
ATOM 2853 N N . THR B 1 30 ? -18.781 8.188 0.243 1 98.81 30 THR B N 1
ATOM 2854 C CA . THR B 1 30 ? -17.562 7.391 0.242 1 98.81 30 THR B CA 1
ATOM 2855 C C . THR B 1 30 ? -17.812 6.031 0.895 1 98.81 30 THR B C 1
ATOM 2857 O O . THR B 1 30 ? -17.453 4.996 0.328 1 98.81 30 THR B O 1
ATOM 2860 N N . VAL B 1 31 ? -18.422 6.012 2.074 1 98.69 31 VAL B N 1
ATOM 2861 C CA . VAL B 1 31 ? -18.719 4.781 2.803 1 98.69 31 VAL B CA 1
ATOM 2862 C C . VAL B 1 31 ? -19.594 3.871 1.94 1 98.69 31 VAL B C 1
ATOM 2864 O O . VAL B 1 31 ? -19.328 2.674 1.827 1 98.69 31 VAL B O 1
ATOM 2867 N N . GLU B 1 32 ? -20.594 4.426 1.342 1 98.62 32 GLU B N 1
ATOM 2868 C CA . GLU B 1 32 ? -21.531 3.666 0.51 1 98.62 32 GLU B CA 1
ATOM 2869 C C . GLU B 1 32 ? -20.812 3.061 -0.698 1 98.62 32 GLU B C 1
ATOM 2871 O O . GLU B 1 32 ? -21.062 1.905 -1.053 1 98.62 32 GLU B O 1
ATOM 2876 N N . ALA B 1 33 ? -19.953 3.84 -1.342 1 98.81 33 ALA B N 1
ATOM 2877 C CA . ALA B 1 33 ? -19.219 3.355 -2.51 1 98.81 33 ALA B CA 1
ATOM 2878 C C . ALA B 1 33 ? -18.328 2.172 -2.145 1 98.81 33 ALA B C 1
ATOM 2880 O O . ALA B 1 33 ? -18.281 1.18 -2.875 1 98.81 33 ALA B O 1
ATOM 2881 N N . VAL B 1 34 ? -17.609 2.277 -1.047 1 98.81 34 VAL B N 1
ATOM 2882 C CA . VAL B 1 34 ? -16.719 1.204 -0.612 1 98.81 34 VAL B CA 1
ATOM 2883 C C . VAL B 1 34 ? -17.547 -0.029 -0.243 1 98.81 34 VAL B C 1
ATOM 2885 O O . VAL B 1 34 ? -17.203 -1.148 -0.632 1 98.81 34 VAL B O 1
ATOM 2888 N N . ALA B 1 35 ? -18.625 0.179 0.504 1 98.5 35 ALA B N 1
ATOM 2889 C CA . ALA B 1 35 ? -19.484 -0.935 0.906 1 98.5 35 ALA B CA 1
ATOM 2890 C C . ALA B 1 35 ? -20.047 -1.663 -0.313 1 98.5 35 ALA B C 1
ATOM 2892 O O . ALA B 1 35 ? -20.094 -2.895 -0.34 1 98.5 35 ALA B O 1
ATOM 2893 N N . THR B 1 36 ? -20.469 -0.916 -1.282 1 98.44 36 THR B N 1
ATOM 2894 C CA . THR B 1 36 ? -21 -1.488 -2.516 1 98.44 36 THR B CA 1
ATOM 2895 C C . THR B 1 36 ? -19.922 -2.307 -3.232 1 98.44 36 THR B C 1
ATOM 2897 O O . THR B 1 36 ? -20.203 -3.398 -3.732 1 98.44 36 THR B O 1
ATOM 2900 N N . ALA B 1 37 ? -18.734 -1.803 -3.305 1 98.44 37 ALA B N 1
ATOM 2901 C CA . ALA B 1 37 ? -17.641 -2.51 -3.951 1 98.44 37 ALA B CA 1
ATOM 2902 C C . ALA B 1 37 ? -17.297 -3.801 -3.207 1 98.44 37 ALA B C 1
ATOM 2904 O O . ALA B 1 37 ? -16.984 -4.82 -3.828 1 98.44 37 ALA B O 1
ATOM 2905 N N . ILE B 1 38 ? -17.312 -3.744 -1.896 1 98.19 38 ILE B N 1
ATOM 2906 C CA . ILE B 1 38 ? -17.016 -4.914 -1.075 1 98.19 38 ILE B CA 1
ATOM 2907 C C . ILE B 1 38 ? -18.094 -5.98 -1.304 1 98.19 38 ILE B C 1
ATOM 2909 O O . ILE B 1 38 ? -17.781 -7.172 -1.379 1 98.19 38 ILE B O 1
ATOM 2913 N N . ASP B 1 39 ? -19.312 -5.551 -1.417 1 97.12 39 ASP B N 1
ATOM 2914 C CA . ASP B 1 39 ? -20.406 -6.477 -1.7 1 97.12 39 ASP B CA 1
ATOM 2915 C C . ASP B 1 39 ? -20.219 -7.152 -3.059 1 97.12 39 ASP B C 1
ATOM 2917 O O . ASP B 1 39 ? -20.406 -8.359 -3.188 1 97.12 39 ASP B O 1
ATOM 2921 N N . ARG B 1 40 ? -19.875 -6.375 -4.066 1 96.81 40 ARG B N 1
ATOM 2922 C CA . ARG B 1 40 ? -19.609 -6.906 -5.395 1 96.81 40 ARG B CA 1
ATOM 2923 C C . ARG B 1 40 ? -18.469 -7.926 -5.355 1 96.81 40 ARG B C 1
ATOM 2925 O O . ARG B 1 40 ? -18.562 -8.992 -5.977 1 96.81 40 ARG B O 1
ATOM 2932 N N . TRP B 1 41 ? -17.469 -7.605 -4.617 1 97.38 41 TRP B N 1
ATOM 2933 C CA . TRP B 1 41 ? -16.344 -8.516 -4.418 1 97.38 41 TRP B CA 1
ATOM 2934 C C . TRP B 1 41 ? -16.812 -9.82 -3.787 1 97.38 41 TRP B C 1
ATOM 2936 O O . TRP B 1 41 ? -16.422 -10.906 -4.23 1 97.38 41 TRP B O 1
ATOM 2946 N N . GLY B 1 42 ? -17.672 -9.758 -2.816 1 97.31 42 GLY B N 1
ATOM 2947 C CA . GLY B 1 42 ? -18.188 -10.922 -2.111 1 97.31 42 GLY B CA 1
ATOM 2948 C C . GLY B 1 42 ? -18.953 -11.875 -3.01 1 97.31 42 GLY B C 1
ATOM 2949 O O . GLY B 1 42 ? -19.016 -13.07 -2.74 1 97.31 42 GLY B O 1
ATOM 2950 N N . ARG B 1 43 ? -19.469 -11.328 -4.129 1 96.5 43 ARG B N 1
ATOM 2951 C CA . ARG B 1 43 ? -20.281 -12.117 -5.051 1 96.5 43 ARG B CA 1
ATOM 2952 C C . ARG B 1 43 ? -19.438 -12.586 -6.242 1 96.5 43 ARG B C 1
ATOM 2954 O O . ARG B 1 43 ? -19.969 -13.219 -7.16 1 96.5 43 ARG B O 1
ATOM 2961 N N . GLY B 1 44 ? -18.156 -12.281 -6.176 1 96.06 44 GLY B N 1
ATOM 2962 C CA . GLY B 1 44 ? -17.281 -12.664 -7.281 1 96.06 44 GLY B CA 1
ATOM 2963 C C . GLY B 1 44 ? -17.625 -11.938 -8.57 1 96.06 44 GLY B C 1
ATOM 2964 O O . GLY B 1 44 ? -17.484 -12.492 -9.664 1 96.06 44 GLY B O 1
ATOM 2965 N N . ALA B 1 45 ? -18 -10.664 -8.453 1 94.12 45 ALA B N 1
ATOM 2966 C CA . ALA B 1 45 ? -18.516 -9.945 -9.609 1 94.12 45 ALA B CA 1
ATOM 2967 C C . ALA B 1 45 ? -17.484 -8.984 -10.172 1 94.12 45 ALA B C 1
ATOM 2969 O O . ALA B 1 45 ? -17.75 -8.242 -11.117 1 94.12 45 ALA B O 1
ATOM 2970 N N . ASP B 1 46 ? -16.297 -9.008 -9.633 1 92.62 46 ASP B N 1
ATOM 2971 C CA . ASP B 1 46 ? -15.312 -8.008 -10.023 1 92.62 46 ASP B CA 1
ATOM 2972 C C . ASP B 1 46 ? -14.273 -8.609 -10.969 1 92.62 46 ASP B C 1
ATOM 2974 O O . ASP B 1 46 ? -14.016 -9.812 -10.938 1 92.62 46 ASP B O 1
ATOM 2978 N N . ASN B 1 47 ? -13.805 -7.789 -11.836 1 91.88 47 ASN B N 1
ATOM 2979 C CA . ASN B 1 47 ? -12.539 -7.941 -12.539 1 91.88 47 ASN B CA 1
ATOM 2980 C C . ASN B 1 47 ? -11.633 -6.73 -12.328 1 91.88 47 ASN B C 1
ATOM 2982 O O . ASN B 1 47 ? -12.094 -5.668 -11.906 1 91.88 47 ASN B O 1
ATOM 2986 N N . ALA B 1 48 ? -10.359 -6.922 -12.508 1 92.38 48 ALA B N 1
ATOM 2987 C CA . ALA B 1 48 ? -9.383 -5.879 -12.188 1 92.38 48 ALA B CA 1
ATOM 2988 C C . ALA B 1 48 ? -9.695 -4.594 -12.945 1 92.38 48 ALA B C 1
ATOM 2990 O O . ALA B 1 48 ? -9.562 -3.494 -12.398 1 92.38 48 ALA B O 1
ATOM 2991 N N . THR B 1 49 ? -10.141 -4.66 -14.172 1 94 49 THR B N 1
ATOM 2992 C CA . THR B 1 49 ? -10.352 -3.488 -15.008 1 94 49 THR B CA 1
ATOM 2993 C C . THR B 1 49 ? -11.539 -2.672 -14.516 1 94 49 THR B C 1
ATOM 2995 O O . THR B 1 49 ? -11.703 -1.509 -14.891 1 94 49 THR B O 1
ATOM 2998 N N . ALA B 1 50 ? -12.359 -3.273 -13.672 1 93.75 50 ALA B N 1
ATOM 2999 C CA . ALA B 1 50 ? -13.531 -2.59 -13.125 1 93.75 50 ALA B CA 1
ATOM 3000 C C . ALA B 1 50 ? -13.117 -1.407 -12.25 1 93.75 50 ALA B C 1
ATOM 3002 O O . ALA B 1 50 ? -13.922 -0.514 -11.984 1 93.75 50 ALA B O 1
ATOM 3003 N N . PHE B 1 51 ? -11.883 -1.362 -11.844 1 97.69 51 PHE B N 1
ATOM 3004 C CA . PHE B 1 51 ? -11.445 -0.354 -10.891 1 97.69 51 PHE B CA 1
ATOM 3005 C C . PHE B 1 51 ? -10.648 0.744 -11.594 1 97.69 51 PHE B C 1
ATOM 3007 O O . PHE B 1 51 ? -10.32 1.765 -10.984 1 97.69 51 PHE B O 1
ATOM 3014 N N . ASP B 1 52 ? -10.352 0.587 -12.891 1 97.56 52 ASP B N 1
ATOM 3015 C CA . ASP B 1 52 ? -9.461 1.48 -13.625 1 97.56 52 ASP B CA 1
ATOM 3016 C C . ASP B 1 52 ? -9.992 2.912 -13.625 1 97.56 52 ASP B C 1
ATOM 3018 O O . ASP B 1 52 ? -9.234 3.861 -13.422 1 97.56 52 ASP B O 1
ATOM 3022 N N . ASP B 1 53 ? -11.297 3.045 -13.781 1 98.06 53 ASP B N 1
ATOM 3023 C CA . ASP B 1 53 ? -11.883 4.375 -13.914 1 98.06 53 ASP B CA 1
ATOM 3024 C C . ASP B 1 53 ? -11.766 5.16 -12.609 1 98.06 53 ASP B C 1
ATOM 3026 O O . ASP B 1 53 ? -11.398 6.336 -12.617 1 98.06 53 ASP B O 1
ATOM 3030 N N . ALA B 1 54 ? -12.117 4.531 -11.508 1 98.62 54 ALA B N 1
ATOM 3031 C CA . ALA B 1 54 ? -12.031 5.207 -10.219 1 98.62 54 ALA B CA 1
ATOM 3032 C C . ALA B 1 54 ? -10.594 5.645 -9.93 1 98.62 54 ALA B C 1
ATOM 3034 O O . ALA B 1 54 ? -10.367 6.738 -9.406 1 98.62 54 ALA B O 1
ATOM 3035 N N . ILE B 1 55 ? -9.648 4.809 -10.25 1 98.75 55 ILE B N 1
ATOM 3036 C CA . ILE B 1 55 ? -8.234 5.098 -10.023 1 98.75 55 ILE B CA 1
ATOM 3037 C C . ILE B 1 55 ? -7.805 6.273 -10.898 1 98.75 55 ILE B C 1
ATOM 3039 O O . ILE B 1 55 ? -7.164 7.211 -10.422 1 98.75 55 ILE B O 1
ATOM 3043 N N . ALA B 1 56 ? -8.219 6.23 -12.148 1 98.69 56 ALA B N 1
ATOM 3044 C CA . ALA B 1 56 ? -7.875 7.305 -13.078 1 98.69 56 ALA B CA 1
ATOM 3045 C C . ALA B 1 56 ? -8.484 8.633 -12.633 1 98.69 56 ALA B C 1
ATOM 3047 O O . ALA B 1 56 ? -7.82 9.664 -12.656 1 98.69 56 ALA B O 1
ATOM 3048 N N . ARG B 1 57 ? -9.742 8.617 -12.234 1 98.81 57 ARG B N 1
ATOM 3049 C CA . ARG B 1 57 ? -10.406 9.836 -11.781 1 98.81 57 ARG B CA 1
ATOM 3050 C C . ARG B 1 57 ? -9.758 10.375 -10.516 1 98.81 57 ARG B C 1
ATOM 3052 O O . ARG B 1 57 ? -9.609 11.594 -10.359 1 98.81 57 ARG B O 1
ATOM 3059 N N . SER B 1 58 ? -9.383 9.484 -9.641 1 98.88 58 SER B N 1
ATOM 3060 C CA . SER B 1 58 ? -8.719 9.906 -8.414 1 98.88 58 SER B CA 1
ATOM 3061 C C . SER B 1 58 ? -7.402 10.609 -8.711 1 98.88 58 SER B C 1
ATOM 3063 O O . SER B 1 58 ? -7.105 11.656 -8.125 1 98.88 58 SER B O 1
ATOM 3065 N N . ARG B 1 59 ? -6.559 10.016 -9.586 1 98.88 59 ARG B N 1
ATOM 3066 C CA . ARG B 1 59 ? -5.301 10.641 -9.977 1 98.88 59 ARG B CA 1
ATOM 3067 C C . ARG B 1 59 ? -5.539 12.031 -10.555 1 98.88 59 ARG B C 1
ATOM 3069 O O . ARG B 1 59 ? -4.859 12.992 -10.18 1 98.88 59 ARG B O 1
ATOM 3076 N N . ALA B 1 60 ? -6.516 12.117 -11.43 1 98.88 60 ALA B N 1
ATOM 3077 C CA . ALA B 1 60 ? -6.816 13.383 -12.086 1 98.88 60 ALA B CA 1
ATOM 3078 C C . ALA B 1 60 ? -7.293 14.422 -11.07 1 98.88 60 ALA B C 1
ATOM 3080 O O . ALA B 1 60 ? -6.871 15.578 -11.117 1 98.88 60 ALA B O 1
ATOM 3081 N N . GLN B 1 61 ? -8.211 14.023 -10.234 1 98.88 61 GLN B N 1
ATOM 3082 C CA . GLN B 1 61 ? -8.766 14.93 -9.234 1 98.88 61 GLN B CA 1
ATOM 3083 C C . GLN B 1 61 ? -7.676 15.414 -8.281 1 98.88 61 GLN B C 1
ATOM 3085 O O . GLN B 1 61 ? -7.645 16.594 -7.91 1 98.88 61 GLN B O 1
ATOM 3090 N N . TYR B 1 62 ? -6.797 14.5 -7.871 1 98.94 62 TYR B N 1
ATOM 3091 C CA . TYR B 1 62 ? -5.711 14.906 -6.988 1 98.94 62 TYR B CA 1
ATOM 3092 C C . TYR B 1 62 ? -4.781 15.891 -7.68 1 98.94 62 TYR B C 1
ATOM 3094 O O . TYR B 1 62 ? -4.359 16.891 -7.082 1 98.94 62 TYR B O 1
ATOM 3102 N N . ALA B 1 63 ? -4.406 15.523 -8.906 1 98.94 63 ALA B N 1
ATOM 3103 C CA . ALA B 1 63 ? -3.557 16.406 -9.688 1 98.94 63 ALA B CA 1
ATOM 3104 C C . ALA B 1 63 ? -4.129 17.828 -9.727 1 98.94 63 ALA B C 1
ATOM 3106 O O . ALA B 1 63 ? -3.408 18.797 -9.492 1 98.94 63 ALA B O 1
ATOM 3107 N N . GLU B 1 64 ? -5.375 17.938 -9.992 1 98.56 64 GLU B N 1
ATOM 3108 C CA . GLU B 1 64 ? -6.047 19.234 -10 1 98.56 64 GLU B CA 1
ATOM 3109 C C . GLU B 1 64 ? -6 19.891 -8.625 1 98.56 64 GLU B C 1
ATOM 3111 O O . GLU B 1 64 ? -5.734 21.094 -8.516 1 98.56 64 GLU B O 1
ATOM 3116 N N . LEU B 1 65 ? -6.246 19.141 -7.656 1 98.56 65 LEU B N 1
ATOM 3117 C CA . LEU B 1 65 ? -6.297 19.641 -6.285 1 98.56 65 LEU B CA 1
ATOM 3118 C C . LEU B 1 65 ? -4.984 20.312 -5.902 1 98.56 65 LEU B C 1
ATOM 3120 O O . LEU B 1 65 ? -4.984 21.312 -5.184 1 98.56 65 LEU B O 1
ATOM 3124 N N . VAL B 1 66 ? -3.846 19.734 -6.352 1 98.62 66 VAL B N 1
ATOM 3125 C CA . VAL B 1 66 ? -2.561 20.234 -5.875 1 98.62 66 VAL B CA 1
ATOM 3126 C C . VAL B 1 66 ? -1.869 21.031 -6.988 1 98.62 66 VAL B C 1
ATOM 3128 O O . VAL B 1 66 ? -0.705 21.406 -6.855 1 98.62 66 VAL B O 1
ATOM 3131 N N . GLY B 1 67 ? -2.449 21.203 -8.125 1 98.38 67 GLY B N 1
ATOM 3132 C CA . GLY B 1 67 ? -2.025 22.156 -9.141 1 98.38 67 GLY B CA 1
ATOM 3133 C C . GLY B 1 67 ? -0.915 21.625 -10.023 1 98.38 67 GLY B C 1
ATOM 3134 O O . GLY B 1 67 ? 0.027 22.344 -10.352 1 98.38 67 GLY B O 1
ATOM 3135 N N . VAL B 1 68 ? -0.979 20.328 -10.422 1 98.81 68 VAL B N 1
ATOM 3136 C CA . VAL B 1 68 ? 0.018 19.781 -11.336 1 98.81 68 VAL B CA 1
ATOM 3137 C C . VAL B 1 68 ? -0.677 19.016 -12.461 1 98.81 68 VAL B C 1
ATOM 3139 O O . VAL B 1 68 ? -1.848 18.641 -12.336 1 98.81 68 VAL B O 1
ATOM 3142 N N . PRO B 1 69 ? 0.053 18.812 -13.602 1 98.69 69 PRO B N 1
ATOM 3143 C CA . PRO B 1 69 ? -0.499 17.906 -14.609 1 98.69 69 PRO B CA 1
ATOM 3144 C C . PRO B 1 69 ? -0.651 16.469 -14.102 1 98.69 69 PRO B C 1
ATOM 3146 O O . PRO B 1 69 ? 0.136 16.031 -13.258 1 98.69 69 PRO B O 1
ATOM 3149 N N . GLU B 1 70 ? -1.623 15.812 -14.586 1 98.5 70 GLU B N 1
ATOM 3150 C CA . GLU B 1 70 ? -1.883 14.43 -14.195 1 98.5 70 GLU B CA 1
ATOM 3151 C C . GLU B 1 70 ? -0.641 13.562 -14.375 1 98.5 70 GLU B C 1
ATOM 3153 O O . GLU B 1 70 ? -0.377 12.672 -13.562 1 98.5 70 GLU B O 1
ATOM 3158 N N . GLN B 1 71 ? 0.152 13.758 -15.398 1 98.19 71 GLN B N 1
ATOM 3159 C CA . GLN B 1 71 ? 1.315 12.945 -15.727 1 98.19 71 GLN B CA 1
ATOM 3160 C C . GLN B 1 71 ? 2.412 13.094 -14.68 1 98.19 71 GLN B C 1
ATOM 3162 O O . GLN B 1 71 ? 3.373 12.32 -14.664 1 98.19 71 GLN B O 1
ATOM 3167 N N . SER B 1 72 ? 2.33 14.117 -13.781 1 98.88 72 SER B N 1
ATOM 3168 C CA . SER B 1 72 ? 3.322 14.359 -12.742 1 98.88 72 SER B CA 1
ATOM 3169 C C . SER B 1 72 ? 2.977 13.602 -11.461 1 98.88 72 SER B C 1
ATOM 3171 O O . SER B 1 72 ? 3.656 13.75 -10.445 1 98.88 72 SER B O 1
ATOM 3173 N N . VAL B 1 73 ? 1.936 12.789 -11.531 1 98.94 73 VAL B N 1
ATOM 3174 C CA . VAL B 1 73 ? 1.434 12.141 -10.328 1 98.94 73 VAL B CA 1
ATOM 3175 C C . VAL B 1 73 ? 1.68 10.641 -10.406 1 98.94 73 VAL B C 1
ATOM 3177 O O . VAL B 1 73 ? 1.233 9.977 -11.352 1 98.94 73 VAL B O 1
ATOM 3180 N N . ALA B 1 74 ? 2.387 10.094 -9.453 1 98.94 74 ALA B N 1
ATOM 3181 C CA . ALA B 1 74 ? 2.457 8.656 -9.211 1 98.94 74 ALA B CA 1
ATOM 3182 C C . ALA B 1 74 ? 1.562 8.25 -8.047 1 98.94 74 ALA B C 1
ATOM 3184 O O . ALA B 1 74 ? 1.304 9.055 -7.145 1 98.94 74 ALA B O 1
ATOM 3185 N N . ILE B 1 75 ? 1.12 7.004 -8.094 1 98.88 75 ILE B N 1
ATOM 3186 C CA . ILE B 1 75 ? 0.203 6.566 -7.043 1 98.88 75 ILE B CA 1
ATOM 3187 C C . ILE B 1 75 ? 0.797 5.375 -6.301 1 98.88 75 ILE B C 1
ATOM 3189 O O . ILE B 1 75 ? 1.588 4.613 -6.867 1 98.88 75 ILE B O 1
ATOM 3193 N N . GLY B 1 76 ? 0.468 5.227 -5.039 1 98.75 76 GLY B N 1
ATOM 3194 C CA . GLY B 1 76 ? 0.841 4.125 -4.164 1 98.75 76 GLY B CA 1
ATOM 3195 C C . GLY B 1 76 ? -0.038 4.02 -2.932 1 98.75 76 GLY B C 1
ATOM 3196 O O . GLY B 1 76 ? -1.213 4.387 -2.967 1 98.75 76 GLY B O 1
ATOM 3197 N N . SER B 1 77 ? 0.531 3.42 -1.875 1 98.81 77 SER B N 1
ATOM 3198 C CA . SER B 1 77 ? -0.341 3.16 -0.733 1 98.81 77 SER B CA 1
ATOM 3199 C C . SER B 1 77 ? 0.205 3.805 0.537 1 98.81 77 SER B C 1
ATOM 3201 O O . SER B 1 77 ? -0.534 4.008 1.502 1 98.81 77 SER B O 1
ATOM 3203 N N . GLN B 1 78 ? 1.529 4.09 0.59 1 98.69 78 GLN B N 1
ATOM 3204 C CA . GLN B 1 78 ? 2.121 4.621 1.812 1 98.69 78 GLN B CA 1
ATOM 3205 C C . GLN B 1 78 ? 3.035 5.805 1.508 1 98.69 78 GLN B C 1
ATOM 3207 O O . GLN B 1 78 ? 3.816 5.766 0.555 1 98.69 78 GLN B O 1
ATOM 3212 N N . ALA B 1 79 ? 2.963 6.793 2.318 1 98.69 79 ALA B N 1
ATOM 3213 C CA . ALA B 1 79 ? 3.787 7.988 2.152 1 98.69 79 ALA B CA 1
ATOM 3214 C C . ALA B 1 79 ? 5.27 7.656 2.281 1 98.69 79 ALA B C 1
ATOM 3216 O O . ALA B 1 79 ? 6.094 8.156 1.514 1 98.69 79 ALA B O 1
ATOM 3217 N N . SER B 1 80 ? 5.641 6.781 3.26 1 98.88 80 SER B N 1
ATOM 3218 C CA . SER B 1 80 ? 7.051 6.473 3.471 1 98.88 80 SER B CA 1
ATOM 3219 C C . SER B 1 80 ? 7.641 5.746 2.268 1 98.88 80 SER B C 1
ATOM 3221 O O . SER B 1 80 ? 8.797 5.977 1.901 1 98.88 80 SER B O 1
ATOM 3223 N N . VAL B 1 81 ? 6.855 4.844 1.659 1 98.88 81 VAL B N 1
ATOM 3224 C CA . VAL B 1 81 ? 7.305 4.125 0.472 1 98.88 81 VAL B CA 1
ATOM 3225 C C . VAL B 1 81 ? 7.543 5.109 -0.671 1 98.88 81 VAL B C 1
ATOM 3227 O O . VAL B 1 81 ? 8.539 5.012 -1.386 1 98.88 81 VAL B O 1
ATOM 3230 N N . MET B 1 82 ? 6.656 6.078 -0.805 1 98.81 82 MET B N 1
ATOM 3231 C CA . MET B 1 82 ? 6.801 7.094 -1.847 1 98.81 82 MET B CA 1
ATOM 3232 C C . MET B 1 82 ? 8 7.992 -1.566 1 98.81 82 MET B C 1
ATOM 3234 O O . MET B 1 82 ? 8.766 8.32 -2.477 1 98.81 82 MET B O 1
ATOM 3238 N N . ALA B 1 83 ? 8.148 8.43 -0.304 1 98.94 83 ALA B N 1
ATOM 3239 C CA . ALA B 1 83 ? 9.336 9.195 0.084 1 98.94 83 ALA B CA 1
ATOM 3240 C C . ALA B 1 83 ? 10.609 8.398 -0.17 1 98.94 83 ALA B C 1
ATOM 3242 O O . ALA B 1 83 ? 11.641 8.969 -0.523 1 98.94 83 ALA B O 1
ATOM 3243 N N . GLY B 1 84 ? 10.531 7.078 0.036 1 98.88 84 GLY B N 1
ATOM 3244 C CA . GLY B 1 84 ? 11.664 6.188 -0.153 1 98.88 84 GLY B CA 1
ATOM 3245 C C . GLY B 1 84 ? 12.211 6.203 -1.569 1 98.88 84 GLY B C 1
ATOM 3246 O O . GLY B 1 84 ? 13.406 6.004 -1.784 1 98.88 84 GLY B O 1
ATOM 3247 N N . ILE B 1 85 ? 11.312 6.418 -2.561 1 98.81 85 ILE B N 1
ATOM 3248 C CA . ILE B 1 85 ? 11.734 6.527 -3.953 1 98.81 85 ILE B CA 1
ATOM 3249 C C . ILE B 1 85 ? 12.727 7.684 -4.105 1 98.81 85 ILE B C 1
ATOM 3251 O O . ILE B 1 85 ? 13.758 7.539 -4.758 1 98.81 85 ILE B O 1
ATOM 3255 N N . VAL B 1 86 ? 12.453 8.797 -3.463 1 98.81 86 VAL B N 1
ATOM 3256 C CA . VAL B 1 86 ? 13.289 9.992 -3.521 1 98.81 86 VAL B CA 1
ATOM 3257 C C . VAL B 1 86 ? 14.531 9.797 -2.66 1 98.81 86 VAL B C 1
ATOM 3259 O O . VAL B 1 86 ? 15.641 10.125 -3.082 1 98.81 86 VAL B O 1
ATOM 3262 N N . ALA B 1 87 ? 14.32 9.234 -1.483 1 98.88 87 ALA B N 1
ATOM 3263 C CA . ALA B 1 87 ? 15.422 9.023 -0.545 1 98.88 87 ALA B CA 1
ATOM 3264 C C . ALA B 1 87 ? 16.5 8.133 -1.15 1 98.88 87 ALA B C 1
ATOM 3266 O O . ALA B 1 87 ? 17.688 8.391 -0.988 1 98.88 87 ALA B O 1
ATOM 3267 N N . ALA B 1 88 ? 16.078 7.102 -1.833 1 98.19 88 ALA B N 1
ATOM 3268 C CA . ALA B 1 88 ? 17 6.125 -2.408 1 98.19 88 ALA B CA 1
ATOM 3269 C C . ALA B 1 88 ? 17.859 6.754 -3.504 1 98.19 88 ALA B C 1
ATOM 3271 O O . ALA B 1 88 ? 18.891 6.203 -3.887 1 98.19 88 ALA B O 1
ATOM 3272 N N . ASP B 1 89 ? 17.422 7.863 -3.998 1 97.81 89 ASP B N 1
ATOM 3273 C CA . ASP B 1 89 ? 18.125 8.516 -5.105 1 97.81 89 ASP B CA 1
ATOM 3274 C C . ASP B 1 89 ? 19.156 9.508 -4.59 1 97.81 89 ASP B C 1
ATOM 3276 O O . ASP B 1 89 ? 19.938 10.062 -5.371 1 97.81 89 ASP B O 1
ATOM 3280 N N . VAL B 1 90 ? 19.203 9.875 -3.299 1 98.31 90 VAL B N 1
ATOM 3281 C CA . VAL B 1 90 ? 20.219 10.75 -2.744 1 98.31 90 VAL B CA 1
ATOM 3282 C C . VAL B 1 90 ? 21.594 10.086 -2.885 1 98.31 90 VAL B C 1
ATOM 3284 O O . VAL B 1 90 ? 21.797 8.953 -2.441 1 98.31 90 VAL B O 1
ATOM 3287 N N . PRO B 1 91 ? 22.516 10.703 -3.549 1 96.44 91 PRO B N 1
ATOM 3288 C CA . PRO B 1 91 ? 23.828 10.086 -3.752 1 96.44 91 PRO B CA 1
ATOM 3289 C C . PRO B 1 91 ? 24.625 9.938 -2.453 1 96.44 91 PRO B C 1
ATOM 3291 O O . PRO B 1 91 ? 24.422 10.711 -1.516 1 96.44 91 PRO B O 1
ATOM 3294 N N . ALA B 1 92 ? 25.484 8.883 -2.488 1 95.62 92 ALA B N 1
ATOM 3295 C CA . ALA B 1 92 ? 26.469 8.812 -1.402 1 95.62 92 ALA B CA 1
ATOM 3296 C C . ALA B 1 92 ? 27.219 10.125 -1.259 1 95.62 92 ALA B C 1
ATOM 3298 O O . ALA B 1 92 ? 27.594 10.742 -2.258 1 95.62 92 ALA B O 1
ATOM 3299 N N . GLY B 1 93 ? 27.375 10.57 0.015 1 97.44 93 GLY B N 1
ATOM 3300 C CA . GLY B 1 93 ? 28.016 11.852 0.265 1 97.44 93 GLY B CA 1
ATOM 3301 C C . GLY B 1 93 ? 27.047 13.016 0.298 1 97.44 93 GLY B C 1
ATOM 3302 O O . GLY B 1 93 ? 27.406 14.117 0.724 1 97.44 93 GLY B O 1
ATOM 3303 N N . GLY B 1 94 ? 25.797 12.766 -0.164 1 98.12 94 GLY B N 1
ATOM 3304 C CA . GLY B 1 94 ? 24.781 13.805 -0.114 1 98.12 94 GLY B CA 1
ATOM 3305 C C . GLY B 1 94 ? 24.328 14.125 1.296 1 98.12 94 GLY B C 1
ATOM 3306 O O . GLY B 1 94 ? 24.516 13.32 2.213 1 98.12 94 GLY B O 1
ATOM 3307 N N . GLU B 1 95 ? 23.766 15.344 1.455 1 98.75 95 GLU B N 1
ATOM 3308 C CA . GLU B 1 95 ? 23.219 15.773 2.738 1 98.75 95 GLU B CA 1
ATOM 3309 C C . GLU B 1 95 ? 21.719 16.016 2.643 1 98.75 95 GLU B C 1
ATOM 3311 O O . GLU B 1 95 ? 21.234 16.656 1.7 1 98.75 95 GLU B O 1
ATOM 3316 N N . VAL B 1 96 ? 21.031 15.477 3.562 1 98.94 96 VAL B N 1
ATOM 3317 C CA . VAL B 1 96 ? 19.594 15.68 3.68 1 98.94 96 VAL B CA 1
ATOM 3318 C C . VAL B 1 96 ? 19.281 16.484 4.941 1 98.94 96 VAL B C 1
ATOM 3320 O O . VAL B 1 96 ? 19.812 16.188 6.016 1 98.94 96 VAL B O 1
ATOM 3323 N N . LEU B 1 97 ? 18.5 17.484 4.777 1 98.94 97 LEU B N 1
ATOM 3324 C CA . LEU B 1 97 ? 18.062 18.297 5.898 1 98.94 97 LEU B CA 1
ATOM 3325 C C . LEU B 1 97 ? 16.578 18.047 6.207 1 98.94 97 LEU B C 1
ATOM 3327 O O . LEU B 1 97 ? 15.742 18.094 5.309 1 98.94 97 LEU B O 1
ATOM 3331 N N . LEU B 1 98 ? 16.281 17.75 7.461 1 98.94 98 LEU B N 1
ATOM 3332 C CA . LEU B 1 98 ? 14.938 17.438 7.934 1 98.94 98 LEU B CA 1
ATOM 3333 C C . LEU B 1 98 ? 14.516 18.391 9.039 1 98.94 98 LEU B C 1
ATOM 3335 O O . LEU B 1 98 ? 15.352 19.094 9.617 1 98.94 98 LEU B O 1
ATOM 3339 N N . ALA B 1 99 ? 13.242 18.453 9.281 1 98.88 99 ALA B N 1
ATOM 3340 C CA . ALA B 1 99 ? 12.727 19.188 10.438 1 98.88 99 ALA B CA 1
ATOM 3341 C C . ALA B 1 99 ? 12.688 18.297 11.68 1 98.88 99 ALA B C 1
ATOM 3343 O O . ALA B 1 99 ? 12.062 17.234 11.664 1 98.88 99 ALA B O 1
ATOM 3344 N N . SER B 1 100 ? 13.281 18.781 12.805 1 98.62 100 SER B N 1
ATOM 3345 C CA . SER B 1 100 ? 13.266 18.016 14.039 1 98.62 100 SER B CA 1
ATOM 3346 C C . SER B 1 100 ? 11.836 17.75 14.5 1 98.62 100 SER B C 1
ATOM 3348 O O . SER B 1 100 ? 11.008 18.656 14.539 1 98.62 100 SER B O 1
ATOM 3350 N N . GLY B 1 101 ? 11.562 16.438 14.812 1 97.75 101 GLY B N 1
ATOM 3351 C CA . GLY B 1 101 ? 10.266 16.094 15.367 1 97.75 101 GLY B CA 1
ATOM 3352 C C . GLY B 1 101 ? 9.203 15.852 14.305 1 97.75 101 GLY B C 1
ATOM 3353 O O . GLY B 1 101 ? 8.039 15.602 14.633 1 97.75 101 GLY B O 1
ATOM 3354 N N . ASP B 1 102 ? 9.539 15.938 13.023 1 98.62 102 ASP B N 1
ATOM 3355 C CA . ASP B 1 102 ? 8.594 15.672 11.945 1 98.62 102 ASP B CA 1
ATOM 3356 C C . ASP B 1 102 ? 8.109 14.227 11.984 1 98.62 102 ASP B C 1
ATOM 3358 O O . ASP B 1 102 ? 8.641 13.406 12.734 1 98.62 102 ASP B O 1
ATOM 3362 N N . PHE B 1 103 ? 7.016 13.977 11.359 1 98.62 103 PHE B N 1
ATOM 3363 C CA . PHE B 1 103 ? 6.48 12.625 11.281 1 98.62 103 PHE B CA 1
ATOM 3364 C C . PHE B 1 103 ? 7.473 11.688 10.602 1 98.62 103 PHE B C 1
ATOM 3366 O O . PHE B 1 103 ? 8.094 12.055 9.602 1 98.62 103 PHE B O 1
ATOM 3373 N N . THR B 1 104 ? 7.586 10.5 11.016 1 98.5 104 THR B N 1
ATOM 3374 C CA . THR B 1 104 ? 8.703 9.641 10.641 1 98.5 104 THR B CA 1
ATOM 3375 C C . THR B 1 104 ? 8.5 9.078 9.234 1 98.5 104 THR B C 1
ATOM 3377 O O . THR B 1 104 ? 9.453 8.617 8.602 1 98.5 104 THR B O 1
ATOM 3380 N N . SER B 1 105 ? 7.293 9.062 8.695 1 98.31 105 SER B N 1
ATOM 3381 C CA . SER B 1 105 ? 7.105 8.633 7.316 1 98.31 105 SER B CA 1
ATOM 3382 C C . SER B 1 105 ? 7.875 9.531 6.352 1 98.31 105 SER B C 1
ATOM 3384 O O . SER B 1 105 ? 8.195 9.125 5.234 1 98.31 105 SER B O 1
ATOM 3386 N N . VAL B 1 106 ? 8.164 10.742 6.789 1 98.5 106 VAL B N 1
ATOM 3387 C CA . VAL B 1 106 ? 8.984 11.664 6.016 1 98.5 106 VAL B CA 1
ATOM 3388 C C . VAL B 1 106 ? 10.453 11.484 6.398 1 98.5 106 VAL B C 1
ATOM 3390 O O . VAL B 1 106 ? 11.336 11.539 5.539 1 98.5 106 VAL B O 1
ATOM 3393 N N . MET B 1 107 ? 10.727 11.242 7.648 1 98.88 107 MET B N 1
ATOM 3394 C CA . MET B 1 107 ? 12.094 11.281 8.164 1 98.88 107 MET B CA 1
ATOM 3395 C C . MET B 1 107 ? 12.812 9.961 7.922 1 98.88 107 MET B C 1
ATOM 3397 O O . MET B 1 107 ? 13.93 9.938 7.402 1 98.88 107 MET B O 1
ATOM 3401 N N . PHE B 1 108 ? 12.211 8.828 8.25 1 98.94 108 PHE B N 1
ATOM 3402 C CA . PHE B 1 108 ? 12.875 7.531 8.344 1 98.94 108 PHE B CA 1
ATOM 3403 C C . PHE B 1 108 ? 13.422 7.109 6.984 1 98.94 108 PHE B C 1
ATOM 3405 O O . PHE B 1 108 ? 14.516 6.547 6.898 1 98.94 108 PHE B O 1
ATOM 3412 N N . PRO B 1 109 ? 12.688 7.309 5.852 1 98.94 109 PRO B N 1
ATOM 3413 C CA . PRO B 1 109 ? 13.273 6.934 4.562 1 98.94 109 PRO B CA 1
ATOM 3414 C C . PRO B 1 109 ? 14.641 7.559 4.332 1 98.94 109 PRO B C 1
ATOM 3416 O O . PRO B 1 109 ? 15.555 6.895 3.83 1 98.94 109 PRO B O 1
ATOM 3419 N N . PHE B 1 110 ? 14.781 8.805 4.727 1 98.94 110 PHE B N 1
ATOM 3420 C CA . PHE B 1 110 ? 16.062 9.492 4.535 1 98.94 110 PHE B CA 1
ATOM 3421 C C . PHE B 1 110 ? 17.078 9.047 5.582 1 98.94 110 PHE B C 1
ATOM 3423 O O . PHE B 1 110 ? 18.25 8.836 5.266 1 98.94 110 PHE B O 1
ATOM 3430 N N . LEU B 1 111 ? 16.641 8.906 6.816 1 98.88 111 LEU B N 1
ATOM 3431 C CA . LEU B 1 111 ? 17.516 8.438 7.875 1 98.88 111 LEU B CA 1
ATOM 3432 C C . LEU B 1 111 ? 18.062 7.047 7.551 1 98.88 111 LEU B C 1
ATOM 3434 O O . LEU B 1 111 ? 19.203 6.727 7.898 1 98.88 111 LEU B O 1
ATOM 3438 N N . ALA B 1 112 ? 17.297 6.203 6.867 1 98.75 112 ALA B N 1
ATOM 3439 C CA . ALA B 1 112 ? 17.688 4.84 6.512 1 98.75 112 ALA B CA 1
ATOM 3440 C C . ALA B 1 112 ? 18.844 4.84 5.512 1 98.75 112 ALA B C 1
ATOM 3442 O O . ALA B 1 112 ? 19.484 3.811 5.301 1 98.75 112 ALA B O 1
ATOM 3443 N N . GLN B 1 113 ? 19.094 5.984 4.871 1 98.62 113 GLN B N 1
ATOM 3444 C CA . GLN B 1 113 ? 20.125 6.062 3.84 1 98.62 113 GLN B CA 1
ATOM 3445 C C . GLN B 1 113 ? 21.5 6.297 4.453 1 98.62 113 GLN B C 1
ATOM 3447 O O . GLN B 1 113 ? 22.516 6.246 3.756 1 98.62 113 GLN B O 1
ATOM 3452 N N . GLN B 1 114 ? 21.562 6.566 5.711 1 98 114 GLN B N 1
ATOM 3453 C CA . GLN B 1 114 ? 22.812 6.934 6.359 1 98 114 GLN B CA 1
ATOM 3454 C C . GLN B 1 114 ? 23.859 5.832 6.211 1 98 114 GLN B C 1
ATOM 3456 O O . GLN B 1 114 ? 25.047 6.109 6.102 1 98 114 GLN B O 1
ATOM 3461 N N . GLU B 1 115 ? 23.469 4.629 6.129 1 90.19 115 GLU B N 1
ATOM 3462 C CA . GLU B 1 115 ? 24.406 3.52 6.016 1 90.19 115 GLU B CA 1
ATOM 3463 C C . GLU B 1 115 ? 25.109 3.523 4.66 1 90.19 115 GLU B C 1
ATOM 3465 O O . GLU B 1 115 ? 26.203 2.979 4.52 1 90.19 115 GLU B O 1
ATOM 3470 N N . ARG B 1 116 ? 24.5 4.078 3.746 1 92 116 ARG B N 1
ATOM 3471 C CA . ARG B 1 116 ? 25.125 4.078 2.426 1 92 116 ARG B CA 1
ATOM 3472 C C . ARG B 1 116 ? 25.891 5.367 2.186 1 92 116 ARG B C 1
ATOM 3474 O O . ARG B 1 116 ? 26.312 5.648 1.059 1 92 116 ARG B O 1
ATOM 3481 N N . GLY B 1 117 ? 26.016 6.211 3.244 1 96.25 117 GLY B N 1
ATOM 3482 C CA . GLY B 1 117 ? 26.906 7.348 3.152 1 96.25 117 GLY B CA 1
ATOM 3483 C C . GLY B 1 117 ? 26.188 8.68 3.051 1 96.25 117 GLY B C 1
ATOM 3484 O O . GLY B 1 117 ? 26.812 9.703 2.768 1 96.25 117 GLY B O 1
ATOM 3485 N N . VAL B 1 118 ? 24.891 8.719 3.217 1 98.5 118 VAL B N 1
ATOM 3486 C CA . VAL B 1 118 ? 24.125 9.953 3.215 1 98.5 118 VAL B CA 1
ATOM 3487 C C . VAL B 1 118 ? 24.172 10.602 4.598 1 98.5 118 VAL B C 1
ATOM 3489 O O . VAL B 1 118 ? 24 9.93 5.613 1 98.5 118 VAL B O 1
ATOM 3492 N N . THR B 1 119 ? 24.562 11.867 4.637 1 98.75 119 THR B N 1
ATOM 3493 C CA . THR B 1 119 ? 24.5 12.625 5.879 1 98.75 119 THR B CA 1
ATOM 3494 C C . THR B 1 119 ? 23.094 13.195 6.098 1 98.75 119 THR B C 1
ATOM 3496 O O . THR B 1 119 ? 22.562 13.891 5.238 1 98.75 119 THR B O 1
ATOM 3499 N N . VAL B 1 120 ? 22.484 12.883 7.211 1 98.88 120 VAL B N 1
ATOM 3500 C CA . VAL B 1 120 ? 21.156 13.406 7.523 1 98.88 120 VAL B CA 1
ATOM 3501 C C . VAL B 1 120 ? 21.219 14.266 8.781 1 98.88 120 VAL B C 1
ATOM 3503 O O . VAL B 1 120 ? 21.734 13.828 9.812 1 98.88 120 VAL B O 1
ATOM 3506 N N . ARG B 1 121 ? 20.734 15.438 8.664 1 98.62 121 ARG B N 1
ATOM 3507 C CA . ARG B 1 121 ? 20.641 16.359 9.781 1 98.62 121 ARG B CA 1
ATOM 3508 C C . ARG B 1 121 ? 19.203 16.828 9.992 1 98.62 121 ARG B C 1
ATOM 3510 O O . ARG B 1 121 ? 18.469 17.031 9.031 1 98.62 121 ARG B O 1
ATOM 3517 N N . ASP B 1 122 ? 18.844 16.922 11.242 1 98.75 122 ASP B N 1
ATOM 3518 C CA . ASP B 1 122 ? 17.562 17.562 11.539 1 98.75 122 ASP B CA 1
ATOM 3519 C C . ASP B 1 122 ? 17.766 18.812 12.398 1 98.75 122 ASP B C 1
ATOM 3521 O O . ASP B 1 122 ? 18.656 18.844 13.258 1 98.75 122 ASP B O 1
ATOM 3525 N N . VAL B 1 123 ? 17.016 19.828 12.117 1 98.88 123 VAL B N 1
ATOM 3526 C CA . VAL B 1 123 ? 17.031 21.094 12.828 1 98.88 123 VAL B CA 1
ATOM 3527 C C . VAL B 1 123 ? 15.609 21.531 13.156 1 98.88 123 VAL B C 1
ATOM 3529 O O . VAL B 1 123 ? 14.648 21.016 12.578 1 98.88 123 VAL B O 1
ATOM 3532 N N . PRO B 1 124 ? 15.438 22.422 14.117 1 98.75 124 PRO B N 1
ATOM 3533 C CA . PRO B 1 124 ? 14.094 22.938 14.383 1 98.75 124 PRO B CA 1
ATOM 3534 C C . PRO B 1 124 ? 13.422 23.5 13.141 1 98.75 124 PRO B C 1
ATOM 3536 O O . PRO B 1 124 ? 14.094 24.062 12.266 1 98.75 124 PRO B O 1
ATOM 3539 N N . LEU B 1 125 ? 12.156 23.344 13.086 1 98.75 125 LEU B N 1
ATOM 3540 C CA . LEU B 1 125 ? 11.375 23.75 11.922 1 98.75 125 LEU B CA 1
ATOM 3541 C C . LEU B 1 125 ? 11.672 25.188 11.539 1 98.75 125 LEU B C 1
ATOM 3543 O O . LEU B 1 125 ? 11.836 25.5 10.359 1 98.75 125 LEU B O 1
ATOM 3547 N N . ASP B 1 126 ? 11.75 26.094 12.492 1 98.12 126 ASP B N 1
ATOM 3548 C CA . ASP B 1 126 ? 11.906 27.516 12.234 1 98.12 126 ASP B CA 1
ATOM 3549 C C . ASP B 1 126 ? 13.328 27.844 11.789 1 98.12 126 ASP B C 1
ATOM 3551 O O . ASP B 1 126 ? 13.602 28.938 11.305 1 98.12 126 ASP B O 1
ATOM 3555 N N . ALA B 1 127 ? 14.25 26.875 11.875 1 98.69 127 ALA B N 1
ATOM 3556 C CA . ALA B 1 127 ? 15.633 27.062 11.461 1 98.69 127 ALA B CA 1
ATOM 3557 C C . ALA B 1 127 ? 15.914 26.359 10.141 1 98.69 127 ALA B C 1
ATOM 3559 O O . ALA B 1 127 ? 17.031 26.422 9.609 1 98.69 127 ALA B O 1
ATOM 3560 N N . LEU B 1 128 ? 14.953 25.688 9.609 1 98.81 128 LEU B N 1
ATOM 3561 C CA . LEU B 1 128 ? 15.141 24.781 8.477 1 98.81 128 LEU B CA 1
ATOM 3562 C C . LEU B 1 128 ? 15.719 25.547 7.277 1 98.81 128 LEU B C 1
ATOM 3564 O O . LEU B 1 128 ? 16.766 25.172 6.746 1 98.81 128 LEU B O 1
ATOM 3568 N N . ALA B 1 129 ? 15.07 26.641 6.875 1 98.69 129 ALA B N 1
ATOM 3569 C CA . ALA B 1 129 ? 15.5 27.391 5.699 1 98.69 129 ALA B CA 1
ATOM 3570 C C . ALA B 1 129 ? 16.922 27.922 5.879 1 98.69 129 ALA B C 1
ATOM 3572 O O . ALA B 1 129 ? 17.734 27.859 4.961 1 98.69 129 ALA B O 1
ATOM 3573 N N . GLY B 1 130 ? 17.203 28.422 7.059 1 98.5 130 GLY B N 1
ATOM 3574 C CA . GLY B 1 130 ? 18.5 29.016 7.336 1 98.5 130 GLY B CA 1
ATOM 3575 C C . GLY B 1 130 ? 19.641 28.016 7.344 1 98.5 130 GLY B C 1
ATOM 3576 O O . GLY B 1 130 ? 20.812 28.406 7.289 1 98.5 130 GLY B O 1
ATOM 3577 N N . ASN B 1 131 ? 19.328 26.75 7.383 1 98.81 131 ASN B N 1
ATOM 3578 C CA . ASN B 1 131 ? 20.344 25.719 7.449 1 98.81 131 ASN B CA 1
ATOM 3579 C C . ASN B 1 131 ? 20.562 25.062 6.09 1 98.81 131 ASN B C 1
ATOM 3581 O O . ASN B 1 131 ? 21.406 24.156 5.953 1 98.81 131 ASN B O 1
ATOM 3585 N N . ILE B 1 132 ? 19.797 25.438 5.113 1 98.75 132 ILE B N 1
ATOM 3586 C CA . ILE B 1 132 ? 20.062 25 3.75 1 98.75 132 ILE B CA 1
ATOM 3587 C C . ILE B 1 132 ? 21.344 25.656 3.244 1 98.75 132 ILE B C 1
ATOM 3589 O O . ILE B 1 132 ? 21.547 26.859 3.416 1 98.75 132 ILE B O 1
ATOM 3593 N N . SER B 1 133 ? 22.219 24.953 2.705 1 98.12 133 SER B N 1
ATOM 3594 C CA . SER B 1 133 ? 23.484 25.422 2.164 1 98.12 133 SER B CA 1
ATOM 3595 C C . SER B 1 133 ? 23.828 24.719 0.862 1 98.12 133 SER B C 1
ATOM 3597 O O . SER B 1 133 ? 23.047 23.906 0.356 1 98.12 133 SER B O 1
ATOM 3599 N N . ALA B 1 134 ? 25.016 25.031 0.313 1 97.44 134 ALA B N 1
ATOM 3600 C CA . ALA B 1 134 ? 25.484 24.406 -0.928 1 97.44 134 ALA B CA 1
ATOM 3601 C C . ALA B 1 134 ? 25.703 22.906 -0.746 1 97.44 134 ALA B C 1
ATOM 3603 O O . ALA B 1 134 ? 25.766 22.172 -1.724 1 97.44 134 ALA B O 1
ATOM 3604 N N . ARG B 1 135 ? 25.781 22.469 0.478 1 96.88 135 ARG B N 1
ATOM 3605 C CA . ARG B 1 135 ? 26.016 21.062 0.774 1 96.88 135 ARG B CA 1
ATOM 3606 C C . ARG B 1 135 ? 24.703 20.281 0.802 1 96.88 135 ARG B C 1
ATOM 3608 O O . ARG B 1 135 ? 24.719 19.047 0.742 1 96.88 135 ARG B O 1
ATOM 3615 N N . THR B 1 136 ? 23.625 20.938 0.967 1 98.81 136 THR B N 1
ATOM 3616 C CA . THR B 1 136 ? 22.328 20.281 1.109 1 98.81 136 THR B CA 1
ATOM 3617 C C . THR B 1 136 ? 21.812 19.781 -0.239 1 98.81 136 THR B C 1
ATOM 3619 O O . THR B 1 136 ? 21.594 20.562 -1.162 1 98.81 136 THR B O 1
ATOM 3622 N N . THR B 1 137 ? 21.641 18.469 -0.318 1 98.75 137 THR B N 1
ATOM 3623 C CA . THR B 1 137 ? 21.125 17.844 -1.537 1 98.75 137 THR B CA 1
ATOM 3624 C C . THR B 1 137 ? 19.609 17.891 -1.566 1 98.75 137 THR B C 1
ATOM 3626 O O . THR B 1 137 ? 19 18.188 -2.604 1 98.75 137 THR B O 1
ATOM 3629 N N . VAL B 1 138 ? 18.984 17.531 -0.5 1 98.88 138 VAL B N 1
ATOM 3630 C CA . VAL B 1 138 ? 17.531 17.469 -0.386 1 98.88 138 VAL B CA 1
ATOM 3631 C C . VAL B 1 138 ? 17.094 18.047 0.956 1 98.88 138 VAL B C 1
ATOM 3633 O O . VAL B 1 138 ? 17.734 17.828 1.979 1 98.88 138 VAL B O 1
ATOM 3636 N N . VAL B 1 139 ? 16.109 18.891 1.004 1 98.94 139 VAL B N 1
ATOM 3637 C CA . VAL B 1 139 ? 15.344 19.219 2.197 1 98.94 139 VAL B CA 1
ATOM 3638 C C . VAL B 1 139 ? 13.977 18.547 2.139 1 98.94 139 VAL B C 1
ATOM 3640 O O . VAL B 1 139 ? 13.289 18.609 1.118 1 98.94 139 VAL B O 1
ATOM 3643 N N . ALA B 1 140 ? 13.617 17.797 3.129 1 98.94 140 ALA B N 1
ATOM 3644 C CA . ALA B 1 140 ? 12.312 17.141 3.238 1 98.94 140 ALA B CA 1
ATOM 3645 C C . ALA B 1 140 ? 11.578 17.594 4.492 1 98.94 140 ALA B C 1
ATOM 3647 O O . ALA B 1 140 ? 12.148 17.625 5.582 1 98.94 140 ALA B O 1
ATOM 3648 N N . VAL B 1 141 ? 10.297 17.953 4.355 1 98.94 141 VAL B N 1
ATOM 3649 C CA . VAL B 1 141 ? 9.57 18.516 5.488 1 98.94 141 VAL B CA 1
ATOM 3650 C C . VAL B 1 141 ? 8.062 18.375 5.254 1 98.94 141 VAL B C 1
ATOM 3652 O O . VAL B 1 141 ? 7.605 18.406 4.109 1 98.94 141 VAL B O 1
ATOM 3655 N N . SER B 1 142 ? 7.316 18.156 6.32 1 98.94 142 SER B N 1
ATOM 3656 C CA . SER B 1 142 ? 5.863 18.266 6.25 1 98.94 142 SER B CA 1
ATOM 3657 C C . SER B 1 142 ? 5.418 19.719 6.125 1 98.94 142 SER B C 1
ATOM 3659 O O . SER B 1 142 ? 5.91 20.578 6.848 1 98.94 142 SER B O 1
ATOM 3661 N N . ALA B 1 143 ? 4.48 19.969 5.227 1 98.94 143 ALA B N 1
ATOM 3662 C CA . ALA B 1 143 ? 3.922 21.297 5.094 1 98.94 143 ALA B CA 1
ATOM 3663 C C . ALA B 1 143 ? 3.266 21.75 6.395 1 98.94 143 ALA B C 1
ATOM 3665 O O . ALA B 1 143 ? 3.371 22.922 6.773 1 98.94 143 ALA B O 1
ATOM 3666 N N . VAL B 1 144 ? 2.539 20.906 7.008 1 98.94 144 VAL B N 1
ATOM 3667 C CA . VAL B 1 144 ? 1.922 21.078 8.32 1 98.94 144 VAL B CA 1
ATOM 3668 C C . VAL B 1 144 ? 2.359 19.953 9.25 1 98.94 144 VAL B C 1
ATOM 3670 O O . VAL B 1 144 ? 2.182 18.781 8.938 1 98.94 144 VAL B O 1
ATOM 3673 N N . GLN B 1 145 ? 3 20.328 10.352 1 98.81 145 GLN B N 1
ATOM 3674 C CA . GLN B 1 145 ? 3.467 19.328 11.305 1 98.81 145 GLN B CA 1
ATOM 3675 C C . GLN B 1 145 ? 2.297 18.609 11.953 1 98.81 145 GLN B C 1
ATOM 3677 O O . GLN B 1 145 ? 1.393 19.234 12.508 1 98.81 145 GLN B O 1
ATOM 3682 N N . SER B 1 146 ? 2.373 17.297 11.898 1 98.12 146 SER B N 1
ATOM 3683 C CA . SER B 1 146 ? 1.324 16.469 12.469 1 98.12 146 SER B CA 1
ATOM 3684 C C . SER B 1 146 ? 1.236 16.641 13.977 1 98.12 146 SER B C 1
ATOM 3686 O O . SER B 1 146 ? 0.149 16.578 14.555 1 98.12 146 SER B O 1
ATOM 3688 N N . VAL B 1 147 ? 2.293 16.859 14.633 1 97.56 147 VAL B N 1
ATOM 3689 C CA . VAL B 1 147 ? 2.393 16.828 16.094 1 97.56 147 VAL B CA 1
ATOM 3690 C C . VAL B 1 147 ? 1.648 18.031 16.672 1 97.56 147 VAL B C 1
ATOM 3692 O O . VAL B 1 147 ? 1.036 17.922 17.75 1 97.56 147 VAL B O 1
ATOM 3695 N N . ASP B 1 148 ? 1.623 19.219 15.93 1 97.75 148 ASP B N 1
ATOM 3696 C CA . ASP B 1 148 ? 1.078 20.391 16.609 1 97.75 148 ASP B CA 1
ATOM 3697 C C . ASP B 1 148 ? 0.441 21.344 15.594 1 97.75 148 ASP B C 1
ATOM 3699 O O . ASP B 1 148 ? -0.083 22.406 15.977 1 97.75 148 ASP B O 1
ATOM 3703 N N . GLY B 1 149 ? 0.542 21.078 14.352 1 98.56 149 GLY B N 1
ATOM 3704 C CA . GLY B 1 149 ? -0.125 21.875 13.344 1 98.56 149 GLY B CA 1
ATOM 3705 C C . GLY B 1 149 ? 0.734 23.016 12.828 1 98.56 149 GLY B C 1
ATOM 3706 O O . GLY B 1 149 ? 0.306 23.781 11.961 1 98.56 149 GLY B O 1
ATOM 3707 N N . ALA B 1 150 ? 1.972 23.125 13.289 1 98.5 150 ALA B N 1
ATOM 3708 C CA . ALA B 1 150 ? 2.848 24.188 12.797 1 98.5 150 ALA B CA 1
ATOM 3709 C C . ALA B 1 150 ? 3.01 24.109 11.281 1 98.5 150 ALA B C 1
ATOM 3711 O O . ALA B 1 150 ? 3.207 23.031 10.727 1 98.5 150 ALA B O 1
ATOM 3712 N N . ILE B 1 151 ? 2.893 25.219 10.617 1 98.69 151 ILE B N 1
ATOM 3713 C CA . ILE B 1 151 ? 3.02 25.281 9.164 1 98.69 151 ILE B CA 1
ATOM 3714 C C . ILE B 1 151 ? 4.449 25.672 8.789 1 98.69 151 ILE B C 1
ATOM 3716 O O . ILE B 1 151 ? 4.984 26.672 9.305 1 98.69 151 ILE B O 1
ATOM 3720 N N . ALA B 1 152 ? 5.09 24.906 7.988 1 98.81 152 ALA B N 1
ATOM 3721 C CA . ALA B 1 152 ? 6.43 25.234 7.504 1 98.81 152 ALA B CA 1
ATOM 3722 C C . ALA B 1 152 ? 6.41 26.484 6.637 1 98.81 152 ALA B C 1
ATOM 3724 O O . ALA B 1 152 ? 5.457 26.719 5.891 1 98.81 152 ALA B O 1
ATOM 3725 N N . ASP B 1 153 ? 7.402 27.344 6.762 1 98.44 153 ASP B N 1
ATOM 3726 C CA . ASP B 1 153 ? 7.543 28.5 5.867 1 98.44 153 ASP B CA 1
ATOM 3727 C C . ASP B 1 153 ? 8.047 28.062 4.492 1 98.44 153 ASP B C 1
ATOM 3729 O O . ASP B 1 153 ? 9.211 28.281 4.152 1 98.44 153 ASP B O 1
ATOM 3733 N N . LEU B 1 154 ? 7.172 27.516 3.697 1 98.75 154 LEU B N 1
ATOM 3734 C CA . LEU B 1 154 ? 7.535 26.891 2.434 1 98.75 154 LEU B CA 1
ATOM 3735 C C . LEU B 1 154 ? 8.062 27.922 1.441 1 98.75 154 LEU B C 1
ATOM 3737 O O . LEU B 1 154 ? 8.883 27.594 0.58 1 98.75 154 LEU B O 1
ATOM 3741 N N . ASP B 1 155 ? 7.539 29.203 1.523 1 98.56 155 ASP B N 1
ATOM 3742 C CA . ASP B 1 155 ? 8.039 30.25 0.637 1 98.56 155 ASP B CA 1
ATOM 3743 C C . ASP B 1 155 ? 9.531 30.484 0.84 1 98.56 155 ASP B C 1
ATOM 3745 O O . ASP B 1 155 ? 10.297 30.531 -0.127 1 98.56 155 ASP B O 1
ATOM 3749 N N . VAL B 1 156 ? 9.898 30.594 2.109 1 98.81 156 VAL B N 1
ATOM 3750 C CA . VAL B 1 156 ? 11.305 30.844 2.416 1 98.81 156 VAL B CA 1
ATOM 3751 C C . VAL B 1 156 ? 12.133 29.609 2.096 1 98.81 156 VAL B C 1
ATOM 3753 O O . VAL B 1 156 ? 13.227 29.703 1.525 1 98.81 156 VAL B O 1
ATOM 3756 N N . ILE B 1 157 ? 11.68 28.406 2.459 1 98.88 157 ILE B N 1
ATOM 3757 C CA . ILE B 1 157 ? 12.383 27.156 2.195 1 98.88 157 ILE B CA 1
ATOM 3758 C C . ILE B 1 157 ? 12.641 27 0.695 1 98.88 157 ILE B C 1
ATOM 3760 O O . ILE B 1 157 ? 13.758 26.719 0.272 1 98.88 157 ILE B O 1
ATOM 3764 N N . GLU B 1 158 ? 11.594 27.203 -0.077 1 98.69 158 GLU B N 1
ATOM 3765 C CA . GLU B 1 158 ? 11.703 27.094 -1.527 1 98.69 158 GLU B CA 1
ATOM 3766 C C . GLU B 1 158 ? 12.727 28.078 -2.084 1 98.69 158 GLU B C 1
ATOM 3768 O O . GLU B 1 158 ? 13.547 27.719 -2.934 1 98.69 158 GLU B O 1
ATOM 3773 N N . SER B 1 159 ? 12.602 29.328 -1.64 1 98.62 159 SER B N 1
ATOM 3774 C CA . SER B 1 159 ? 13.484 30.375 -2.127 1 98.62 159 SER B CA 1
ATOM 3775 C C . SER B 1 159 ? 14.945 30.047 -1.834 1 98.62 159 SER B C 1
ATOM 3777 O O . SER B 1 159 ? 15.797 30.125 -2.723 1 98.62 159 SER B O 1
ATOM 3779 N N . VAL B 1 160 ? 15.25 29.672 -0.628 1 98.81 160 VAL B N 1
ATOM 3780 C CA . VAL B 1 160 ? 16.609 29.359 -0.226 1 98.81 160 VAL B CA 1
ATOM 3781 C C . VAL B 1 160 ? 17.094 28.109 -0.949 1 98.81 160 VAL B C 1
ATOM 3783 O O . VAL B 1 160 ? 18.25 28.047 -1.394 1 98.81 160 VAL B O 1
ATOM 3786 N N . ALA B 1 161 ? 16.281 27.078 -1.063 1 98.81 161 ALA B N 1
ATOM 3787 C CA . ALA B 1 161 ? 16.625 25.844 -1.77 1 98.81 161 ALA B CA 1
ATOM 3788 C C . ALA B 1 161 ? 17.016 26.141 -3.217 1 98.81 161 ALA B C 1
ATOM 3790 O O . ALA B 1 161 ? 18 25.594 -3.723 1 98.81 161 ALA B O 1
ATOM 3791 N N . ARG B 1 162 ? 16.25 26.969 -3.871 1 98.12 162 ARG B N 1
ATOM 3792 C CA . ARG B 1 162 ? 16.531 27.344 -5.254 1 98.12 162 ARG B CA 1
ATOM 3793 C C . ARG B 1 162 ? 17.891 28.016 -5.375 1 98.12 162 ARG B C 1
ATOM 3795 O O . ARG B 1 162 ? 18.641 27.75 -6.324 1 98.12 162 ARG B O 1
ATOM 3802 N N . GLU B 1 163 ? 18.141 28.844 -4.453 1 98.12 163 GLU B N 1
ATOM 3803 C CA . GLU B 1 163 ? 19.422 29.547 -4.457 1 98.12 163 GLU B CA 1
ATOM 3804 C C . GLU B 1 163 ? 20.594 28.562 -4.418 1 98.12 163 GLU B C 1
ATOM 3806 O O . GLU B 1 163 ? 21.641 28.812 -5.004 1 98.12 163 GLU B O 1
ATOM 3811 N N . HIS B 1 164 ? 20.438 27.484 -3.799 1 98.25 164 HIS B N 1
ATOM 3812 C CA . HIS B 1 164 ? 21.531 26.547 -3.568 1 98.25 164 HIS B CA 1
ATOM 3813 C C . HIS B 1 164 ? 21.422 25.328 -4.469 1 98.25 164 HIS B C 1
ATOM 3815 O O . HIS B 1 164 ? 22.281 24.438 -4.41 1 98.25 164 HIS B O 1
ATOM 3821 N N . GLY B 1 165 ? 20.344 25.234 -5.262 1 97.88 165 GLY B N 1
ATOM 3822 C CA . GLY B 1 165 ? 20.125 24.062 -6.098 1 97.88 165 GLY B CA 1
ATOM 3823 C C . GLY B 1 165 ? 19.703 22.844 -5.312 1 97.88 165 GLY B C 1
ATOM 3824 O O . GLY B 1 165 ? 19.938 21.719 -5.73 1 97.88 165 GLY B O 1
ATOM 3825 N N . THR B 1 166 ? 19.188 23 -4.09 1 98.62 166 THR B N 1
ATOM 3826 C CA . THR B 1 166 ? 18.703 21.953 -3.203 1 98.62 166 THR B CA 1
ATOM 3827 C C . THR B 1 166 ? 17.312 21.484 -3.633 1 98.62 166 THR B C 1
ATOM 3829 O O . THR B 1 166 ? 16.438 22.297 -3.896 1 98.62 166 THR B O 1
ATOM 3832 N N . GLN B 1 167 ? 17.078 20.156 -3.773 1 98.81 167 GLN B N 1
ATOM 3833 C CA . GLN B 1 167 ? 15.75 19.625 -4.043 1 98.81 167 GLN B CA 1
ATOM 3834 C C . GLN B 1 167 ? 14.867 19.703 -2.799 1 98.81 167 GLN B C 1
ATOM 3836 O O . GLN B 1 167 ? 15.359 19.609 -1.674 1 98.81 167 GLN B O 1
ATOM 3841 N N . VAL B 1 168 ? 13.586 19.859 -2.99 1 98.94 168 VAL B N 1
ATOM 3842 C CA . VAL B 1 168 ? 12.648 19.984 -1.881 1 98.94 168 VAL B CA 1
ATOM 3843 C C . VAL B 1 168 ? 11.562 18.922 -2.01 1 98.94 168 VAL B C 1
ATOM 3845 O O . VAL B 1 168 ? 10.922 18.797 -3.057 1 98.94 168 VAL B O 1
ATOM 3848 N N . LEU B 1 169 ? 11.398 18.125 -0.992 1 98.94 169 LEU B N 1
ATOM 3849 C CA . LEU B 1 169 ? 10.258 17.219 -0.846 1 98.94 169 LEU B CA 1
ATOM 3850 C C . LEU B 1 169 ? 9.328 17.688 0.265 1 98.94 169 LEU B C 1
ATOM 3852 O O . LEU B 1 169 ? 9.758 17.875 1.403 1 98.94 169 LEU B O 1
ATOM 3856 N N . VAL B 1 170 ? 8.047 17.875 -0.057 1 99 170 VAL B N 1
ATOM 3857 C CA . VAL B 1 170 ? 7.082 18.344 0.929 1 99 170 VAL B CA 1
ATOM 3858 C C . VAL B 1 170 ? 6.004 17.281 1.138 1 99 170 VAL B C 1
ATOM 3860 O O . VAL B 1 170 ? 5.387 16.812 0.177 1 99 170 VAL B O 1
ATOM 3863 N N . ASP B 1 171 ? 5.852 16.828 2.344 1 98.94 171 ASP B N 1
ATOM 3864 C CA . ASP B 1 171 ? 4.711 16 2.707 1 98.94 171 ASP B CA 1
ATOM 3865 C C . ASP B 1 171 ? 3.471 16.844 2.979 1 98.94 171 ASP B C 1
ATOM 3867 O O . ASP B 1 171 ? 3.459 17.656 3.908 1 98.94 171 ASP B O 1
ATOM 3871 N N . VAL B 1 172 ? 2.43 16.578 2.223 1 98.94 172 VAL B N 1
ATOM 3872 C CA . VAL B 1 172 ? 1.248 17.422 2.354 1 98.94 172 VAL B CA 1
ATOM 3873 C C . VAL B 1 172 ? 0.09 16.609 2.926 1 98.94 172 VAL B C 1
ATOM 3875 O O . VAL B 1 172 ? -1.076 16.984 2.756 1 98.94 172 VAL B O 1
ATOM 3878 N N . THR B 1 173 ? 0.377 15.5 3.625 1 98.88 173 THR B N 1
ATOM 3879 C CA . THR B 1 173 ? -0.628 14.633 4.227 1 98.88 173 THR B CA 1
ATOM 3880 C C . THR B 1 173 ? -1.508 15.422 5.199 1 98.88 173 THR B C 1
ATOM 3882 O O . THR B 1 173 ? -2.721 15.211 5.254 1 98.88 173 THR B O 1
ATOM 3885 N N . GLN B 1 174 ? -0.956 16.344 5.949 1 98.94 174 GLN B N 1
ATOM 3886 C CA . GLN B 1 174 ? -1.708 17.141 6.922 1 98.94 174 GLN B CA 1
ATOM 3887 C C . GLN B 1 174 ? -2.18 18.453 6.312 1 98.94 174 GLN B C 1
ATOM 3889 O O . GLN B 1 174 ? -2.688 19.328 7.023 1 98.94 174 GLN B O 1
ATOM 3894 N N . ALA B 1 175 ? -2 18.672 5.012 1 98.88 175 ALA B N 1
ATOM 3895 C CA . ALA B 1 175 ? -2.252 19.969 4.398 1 98.88 175 ALA B CA 1
ATOM 3896 C C . ALA B 1 175 ? -3.268 19.859 3.268 1 98.88 175 ALA B C 1
ATOM 3898 O O . ALA B 1 175 ? -4.207 20.656 3.186 1 98.88 175 ALA B O 1
ATOM 3899 N N . ALA B 1 176 ? -3.041 18.844 2.385 1 98.75 176 ALA B N 1
ATOM 3900 C CA . ALA B 1 176 ? -3.916 18.688 1.226 1 98.75 176 ALA B CA 1
ATOM 3901 C C . ALA B 1 176 ? -5.363 18.484 1.657 1 98.75 176 ALA B C 1
ATOM 3903 O O . ALA B 1 176 ? -5.652 17.625 2.492 1 98.75 176 ALA B O 1
ATOM 3904 N N . GLY B 1 177 ? -6.262 19.297 1.124 1 98.31 177 GLY B N 1
ATOM 3905 C CA . GLY B 1 177 ? -7.68 19.234 1.448 1 98.31 177 GLY B CA 1
ATOM 3906 C C . GLY B 1 177 ? -8.195 20.5 2.1 1 98.31 177 GLY B C 1
ATOM 3907 O O . GLY B 1 177 ? -9.398 20.781 2.074 1 98.31 177 GLY B O 1
ATOM 3908 N N . TRP B 1 178 ? -7.234 21.297 2.777 1 98.56 178 TRP B N 1
ATOM 3909 C CA . TRP B 1 178 ? -7.734 22.516 3.4 1 98.56 178 TRP B CA 1
ATOM 3910 C C . TRP B 1 178 ? -6.742 23.656 3.229 1 98.56 178 TRP B C 1
ATOM 3912 O O . TRP B 1 178 ? -7.117 24.828 3.318 1 98.56 178 TRP B O 1
ATOM 3922 N N . LEU B 1 179 ? -5.492 23.359 3.115 1 98.25 179 LEU B N 1
ATOM 3923 C CA . LEU B 1 179 ? -4.469 24.375 2.912 1 98.25 179 LEU B CA 1
ATOM 3924 C C . LEU B 1 179 ? -4.254 24.656 1.427 1 98.25 179 LEU B C 1
ATOM 3926 O O . LEU B 1 179 ? -4.098 23.719 0.638 1 98.25 179 LEU B O 1
ATOM 3930 N N . ASP B 1 180 ? -4.309 25.891 1.049 1 94.69 180 ASP B N 1
ATOM 3931 C CA . ASP B 1 180 ? -3.951 26.234 -0.323 1 94.69 180 ASP B CA 1
ATOM 3932 C C . ASP B 1 180 ? -2.502 25.875 -0.624 1 94.69 180 ASP B C 1
ATOM 3934 O O . ASP B 1 180 ? -1.584 26.328 0.064 1 94.69 180 ASP B O 1
ATOM 3938 N N . PHE B 1 181 ? -2.316 25.016 -1.538 1 96.44 181 PHE B N 1
ATOM 3939 C CA . PHE B 1 181 ? -0.995 24.469 -1.821 1 96.44 181 PHE B CA 1
ATOM 3940 C C . PHE B 1 181 ? -0.82 24.219 -3.314 1 96.44 181 PHE B C 1
ATOM 3942 O O . PHE B 1 181 ? -1.751 23.766 -3.986 1 96.44 181 PHE B O 1
ATOM 3949 N N . ASP B 1 182 ? 0.336 24.562 -3.838 1 98.38 182 ASP B N 1
ATOM 3950 C CA . ASP B 1 182 ? 0.72 24.328 -5.227 1 98.38 182 ASP B CA 1
ATOM 3951 C C . ASP B 1 182 ? 1.933 23.406 -5.312 1 98.38 182 ASP B C 1
ATOM 3953 O O . ASP B 1 182 ? 3.068 23.844 -5.117 1 98.38 182 ASP B O 1
ATOM 3957 N N . ALA B 1 183 ? 1.677 22.172 -5.668 1 98.81 183 ALA B N 1
ATOM 3958 C CA . ALA B 1 183 ? 2.721 21.156 -5.676 1 98.81 183 ALA B CA 1
ATOM 3959 C C . ALA B 1 183 ? 3.76 21.438 -6.758 1 98.81 183 ALA B C 1
ATOM 3961 O O . ALA B 1 183 ? 4.883 20.938 -6.695 1 98.81 183 ALA B O 1
ATOM 3962 N N . SER B 1 184 ? 3.412 22.203 -7.785 1 98.56 184 SER B N 1
ATOM 3963 C CA . SER B 1 184 ? 4.312 22.469 -8.906 1 98.56 184 SER B CA 1
ATOM 3964 C C . SER B 1 184 ? 5.527 23.266 -8.469 1 98.56 184 SER B C 1
ATOM 3966 O O . SER B 1 184 ? 6.52 23.359 -9.195 1 98.56 184 SER B O 1
ATOM 3968 N N . ARG B 1 185 ? 5.434 23.875 -7.27 1 98.25 185 ARG B N 1
ATOM 3969 C CA . ARG B 1 185 ? 6.504 24.719 -6.75 1 98.25 185 ARG B CA 1
ATOM 3970 C C . ARG B 1 185 ? 7.672 23.875 -6.25 1 98.25 185 ARG B C 1
ATOM 3972 O O . ARG B 1 185 ? 8.773 24.375 -6.039 1 98.25 185 ARG B O 1
ATOM 3979 N N . PHE B 1 186 ? 7.492 22.609 -6.051 1 98.81 186 PHE B N 1
ATOM 3980 C CA . PHE B 1 186 ? 8.469 21.781 -5.371 1 98.81 186 PHE B CA 1
ATOM 3981 C C . PHE B 1 186 ? 8.906 20.625 -6.262 1 98.81 186 PHE B C 1
ATOM 3983 O O . PHE B 1 186 ? 8.195 20.25 -7.199 1 98.81 186 PHE B O 1
ATOM 3990 N N . ASP B 1 187 ? 10.109 20.094 -5.984 1 98.88 187 ASP B N 1
ATOM 3991 C CA . ASP B 1 187 ? 10.617 18.969 -6.762 1 98.88 187 ASP B CA 1
ATOM 3992 C C . ASP B 1 187 ? 9.727 17.734 -6.59 1 98.88 187 ASP B C 1
ATOM 3994 O O . ASP B 1 187 ? 9.398 17.062 -7.566 1 98.88 187 ASP B O 1
ATOM 3998 N N . TYR B 1 188 ? 9.336 17.516 -5.34 1 98.94 188 TYR B N 1
ATOM 3999 C CA . TYR B 1 188 ? 8.492 16.391 -4.973 1 98.94 188 TYR B CA 1
ATOM 4000 C C . TYR B 1 188 ? 7.488 16.781 -3.9 1 98.94 188 TYR B C 1
ATOM 4002 O O . TYR B 1 188 ? 7.781 17.609 -3.037 1 98.94 188 TYR B O 1
ATOM 4010 N N . THR B 1 189 ? 6.32 16.172 -3.959 1 98.94 189 THR B N 1
ATOM 4011 C CA . THR B 1 189 ? 5.418 16.141 -2.812 1 98.94 189 THR B CA 1
ATOM 4012 C C . THR B 1 189 ? 4.883 14.727 -2.588 1 98.94 189 THR B C 1
ATOM 4014 O O . THR B 1 189 ? 4.844 13.914 -3.518 1 98.94 189 THR B O 1
ATOM 4017 N N . ILE B 1 190 ? 4.574 14.391 -1.389 1 98.94 190 ILE B N 1
ATOM 4018 C CA . ILE B 1 190 ? 3.906 13.133 -1.057 1 98.94 190 ILE B CA 1
ATOM 4019 C C . ILE B 1 190 ? 2.658 13.422 -0.223 1 98.94 190 ILE B C 1
ATOM 4021 O O . ILE B 1 190 ? 2.566 14.461 0.434 1 98.94 190 ILE B O 1
ATOM 4025 N N . CYS B 1 191 ? 1.697 12.477 -0.287 1 98.94 191 CYS B N 1
ATOM 4026 C CA . CYS B 1 191 ? 0.443 12.68 0.43 1 98.94 191 CYS B CA 1
ATOM 4027 C C . CYS B 1 191 ? -0.248 11.344 0.696 1 98.94 191 CYS B C 1
ATOM 4029 O O . CYS B 1 191 ? -0.574 10.609 -0.24 1 98.94 191 CYS B O 1
ATOM 4031 N N . SER B 1 192 ? -0.408 11.016 1.936 1 98.81 192 SER B N 1
ATOM 4032 C CA . SER B 1 192 ? -1.358 9.961 2.273 1 98.81 192 SER B CA 1
ATOM 4033 C C . SER B 1 192 ? -2.791 10.477 2.258 1 98.81 192 SER B C 1
ATOM 4035 O O . SER B 1 192 ? -3.064 11.578 2.752 1 98.81 192 SER B O 1
ATOM 4037 N N . ALA B 1 193 ? -3.717 9.695 1.841 1 98.88 193 ALA B N 1
ATOM 4038 C CA . ALA B 1 193 ? -5.035 10.227 1.497 1 98.88 193 ALA B CA 1
ATOM 4039 C C . ALA B 1 193 ? -6.039 9.961 2.615 1 98.88 193 ALA B C 1
ATOM 4041 O O . ALA B 1 193 ? -7.172 10.453 2.57 1 98.88 193 ALA B O 1
ATOM 4042 N N . TYR B 1 194 ? -5.73 9.289 3.721 1 98.75 194 TYR B N 1
ATOM 4043 C CA . TYR B 1 194 ? -6.73 8.773 4.652 1 98.75 194 TYR B CA 1
ATOM 4044 C C . TYR B 1 194 ? -7.02 9.781 5.754 1 98.75 194 TYR B C 1
ATOM 4046 O O . TYR B 1 194 ? -7.758 9.484 6.699 1 98.75 194 TYR B O 1
ATOM 4054 N N . LYS B 1 195 ? -6.43 10.938 5.746 1 98.69 195 LYS B N 1
ATOM 4055 C CA . LYS B 1 195 ? -6.695 11.992 6.727 1 98.69 195 LYS B CA 1
ATOM 4056 C C . LYS B 1 195 ? -7.586 13.078 6.137 1 98.69 195 LYS B C 1
ATOM 4058 O O . LYS B 1 195 ? -8.781 12.859 5.914 1 98.69 195 LYS B O 1
ATOM 4063 N N . TRP B 1 196 ? -7.027 14.156 5.641 1 98.88 196 TRP B N 1
ATOM 4064 C CA . TRP B 1 196 ? -7.781 15.344 5.23 1 98.88 196 TRP B CA 1
ATOM 4065 C C . TRP B 1 196 ? -8.438 15.125 3.869 1 98.88 196 TRP B C 1
ATOM 4067 O O . TRP B 1 196 ? -9.336 15.875 3.48 1 98.88 196 TRP B O 1
ATOM 4077 N N . LEU B 1 197 ? -7.969 14.062 3.146 1 98.94 197 LEU B N 1
ATOM 4078 C CA . LEU B 1 197 ? -8.633 13.711 1.897 1 98.94 197 LEU B CA 1
ATOM 4079 C C . LEU B 1 197 ? -9.734 12.68 2.139 1 98.94 197 LEU B C 1
ATOM 4081 O O . LEU B 1 197 ? -10.414 12.266 1.2 1 98.94 197 LEU B O 1
ATOM 4085 N N . MET B 1 198 ? -9.906 12.18 3.273 1 98.75 198 MET B N 1
ATOM 4086 C CA . MET B 1 198 ? -11.023 11.391 3.795 1 98.75 198 MET B CA 1
ATOM 4087 C C . MET B 1 198 ? -11.18 10.094 3.01 1 98.75 198 MET B C 1
ATOM 4089 O O . MET B 1 198 ? -12.305 9.68 2.711 1 98.75 198 MET B O 1
ATOM 4093 N N . ALA B 1 199 ? -10.086 9.477 2.637 1 98.75 199 ALA B N 1
ATOM 4094 C CA . ALA B 1 199 ? -10.094 8.18 1.96 1 98.75 199 ALA B CA 1
ATOM 4095 C C . ALA B 1 199 ? -9.906 7.039 2.957 1 98.75 199 ALA B C 1
ATOM 4097 O O . ALA B 1 199 ? -9.414 7.25 4.07 1 98.75 199 ALA B O 1
ATOM 4098 N N . PRO B 1 200 ? -10.383 5.785 2.531 1 98.12 200 PRO B N 1
ATOM 4099 C CA . PRO B 1 200 ? -9.852 4.648 3.287 1 98.12 200 PRO B CA 1
ATOM 4100 C C . PRO B 1 200 ? -8.328 4.562 3.234 1 98.12 200 PRO B C 1
ATOM 4102 O O . PRO B 1 200 ? -7.715 4.988 2.25 1 98.12 200 PRO B O 1
ATOM 4105 N N . ARG B 1 201 ? -7.691 4.051 4.289 1 97.62 201 ARG B N 1
ATOM 4106 C CA . ARG B 1 201 ? -6.254 3.812 4.223 1 97.62 201 ARG B CA 1
ATOM 4107 C C . ARG B 1 201 ? -5.895 2.955 3.014 1 97.62 201 ARG B C 1
ATOM 4109 O O . ARG B 1 201 ? -6.629 2.027 2.666 1 97.62 201 ARG B O 1
ATOM 4116 N N . GLY B 1 202 ? -4.789 3.324 2.328 1 98.56 202 GLY B N 1
ATOM 4117 C CA . GLY B 1 202 ? -4.348 2.496 1.216 1 98.56 202 GLY B CA 1
ATOM 4118 C C . GLY B 1 202 ? -4.125 3.283 -0.062 1 98.56 202 GLY B C 1
ATOM 4119 O O . GLY B 1 202 ? -3.84 2.703 -1.112 1 98.56 202 GLY B O 1
ATOM 4120 N N . ALA B 1 203 ? -4.258 4.598 -0.009 1 98.88 203 ALA B N 1
ATOM 4121 C CA . ALA B 1 203 ? -3.998 5.465 -1.155 1 98.88 203 ALA B CA 1
ATOM 4122 C C . ALA B 1 203 ? -3.02 6.578 -0.792 1 98.88 203 ALA B C 1
ATOM 4124 O O . ALA B 1 203 ? -3.166 7.23 0.245 1 98.88 203 ALA B O 1
ATOM 4125 N N . ALA B 1 204 ? -2.012 6.762 -1.59 1 98.94 204 ALA B N 1
ATOM 4126 C CA . ALA B 1 204 ? -1.015 7.82 -1.426 1 98.94 204 ALA B CA 1
ATOM 4127 C C . ALA B 1 204 ? -0.529 8.328 -2.777 1 98.94 204 ALA B C 1
ATOM 4129 O O . ALA B 1 204 ? -0.7 7.66 -3.801 1 98.94 204 ALA B O 1
ATOM 4130 N N . PHE B 1 205 ? 0.037 9.5 -2.812 1 98.94 205 PHE B N 1
ATOM 4131 C CA . PHE B 1 205 ? 0.475 10.148 -4.039 1 98.94 205 PHE B CA 1
ATOM 4132 C C . PHE B 1 205 ? 1.914 10.641 -3.912 1 98.94 205 PHE B C 1
ATOM 4134 O O . PHE B 1 205 ? 2.354 11.016 -2.824 1 98.94 205 PHE B O 1
ATOM 4141 N N . LEU B 1 206 ? 2.611 10.562 -4.973 1 98.94 206 LEU B N 1
ATOM 4142 C CA . LEU B 1 206 ? 3.875 11.25 -5.211 1 98.94 206 LEU B CA 1
ATOM 4143 C C . LEU B 1 206 ? 3.771 12.164 -6.43 1 98.94 206 LEU B C 1
ATOM 4145 O O . LEU B 1 206 ? 3.396 11.719 -7.516 1 98.94 206 LEU B O 1
ATOM 4149 N N . THR B 1 207 ? 3.957 13.453 -6.254 1 98.94 207 THR B N 1
ATOM 4150 C CA . THR B 1 207 ? 4.152 14.312 -7.414 1 98.94 207 THR B CA 1
ATOM 4151 C C . THR B 1 207 ? 5.637 14.562 -7.66 1 98.94 207 THR B C 1
ATOM 4153 O O . THR B 1 207 ? 6.43 14.617 -6.719 1 98.94 207 THR B O 1
ATOM 4156 N N . MET B 1 208 ? 5.934 14.672 -8.844 1 98.44 208 MET B N 1
ATOM 4157 C CA . MET B 1 208 ? 7.312 14.859 -9.281 1 98.44 208 MET B CA 1
ATOM 4158 C C . MET B 1 208 ? 7.387 15.836 -10.453 1 98.44 208 MET B C 1
ATOM 4160 O O . MET B 1 208 ? 6.609 15.727 -11.406 1 98.44 208 MET B O 1
ATOM 4164 N N . ARG B 1 209 ? 8.328 16.797 -10.406 1 98.25 209 ARG B N 1
ATOM 4165 C CA . ARG B 1 209 ? 8.586 17.641 -11.578 1 98.25 209 ARG B CA 1
ATOM 4166 C C . ARG B 1 209 ? 9.117 16.797 -12.742 1 98.25 209 ARG B C 1
ATOM 4168 O O . ARG B 1 209 ? 9.82 15.812 -12.531 1 98.25 209 ARG B O 1
ATOM 4175 N N . ASP B 1 210 ? 8.852 17.219 -13.883 1 97 210 ASP B N 1
ATOM 4176 C CA . ASP B 1 210 ? 9.164 16.484 -15.102 1 97 210 ASP B CA 1
ATOM 4177 C C . ASP B 1 210 ? 10.664 16.188 -15.203 1 97 210 ASP B C 1
ATOM 4179 O O . ASP B 1 210 ? 11.07 15.117 -15.656 1 97 210 ASP B O 1
ATOM 4183 N N . GLU B 1 211 ? 11.461 17.094 -14.766 1 97.5 211 GLU B N 1
ATOM 4184 C CA . GLU B 1 211 ? 12.906 16.969 -14.938 1 97.5 211 GLU B CA 1
ATOM 4185 C C . GLU B 1 211 ? 13.477 15.852 -14.047 1 97.5 211 GLU B C 1
ATOM 4187 O O . GLU B 1 211 ? 14.602 15.406 -14.25 1 97.5 211 GLU B O 1
ATOM 4192 N N . HIS B 1 212 ? 12.688 15.445 -13.039 1 98.06 212 HIS B N 1
ATOM 4193 C CA . HIS B 1 212 ? 13.18 14.422 -12.125 1 98.06 212 HIS B CA 1
ATOM 4194 C C . HIS B 1 212 ? 12.688 13.039 -12.539 1 98.06 212 HIS B C 1
ATOM 4196 O O . HIS B 1 212 ? 13.18 12.023 -12.031 1 98.06 212 HIS B O 1
ATOM 4202 N N . VAL B 1 213 ? 11.703 12.977 -13.461 1 98.06 213 VAL B N 1
ATOM 4203 C CA . VAL B 1 213 ? 11.125 11.703 -13.875 1 98.06 213 VAL B CA 1
ATOM 4204 C C . VAL B 1 213 ? 12.203 10.82 -14.492 1 98.06 213 VAL B C 1
ATOM 4206 O O . VAL B 1 213 ? 12.953 11.266 -15.367 1 98.06 213 VAL B O 1
ATOM 4209 N N . GLY B 1 214 ? 12.336 9.625 -14 1 96.81 214 GLY B N 1
ATOM 4210 C CA . GLY B 1 214 ? 13.297 8.68 -14.539 1 96.81 214 GLY B CA 1
ATOM 4211 C C . GLY B 1 214 ? 14.617 8.68 -13.789 1 96.81 214 GLY B C 1
ATOM 4212 O O . GLY B 1 214 ? 15.43 7.766 -13.953 1 96.81 214 GLY B O 1
ATOM 4213 N N . ARG B 1 215 ? 14.797 9.664 -12.938 1 96.81 215 ARG B N 1
ATOM 4214 C CA . ARG B 1 215 ? 16.062 9.734 -12.211 1 96.81 215 ARG B CA 1
ATOM 4215 C C . ARG B 1 215 ? 16.109 8.711 -11.086 1 96.81 215 ARG B C 1
ATOM 4217 O O . ARG B 1 215 ? 17.016 7.871 -11.047 1 96.81 215 ARG B O 1
ATOM 4224 N N . PRO B 1 216 ? 15.164 8.758 -10.117 1 98.25 216 PRO B N 1
ATOM 4225 C CA . PRO B 1 216 ? 15.203 7.676 -9.125 1 98.25 216 PRO B CA 1
ATOM 4226 C C . PRO B 1 216 ? 14.984 6.301 -9.758 1 98.25 216 PRO B C 1
ATOM 4228 O O . PRO B 1 216 ? 14.148 6.152 -10.648 1 98.25 216 PRO B O 1
ATOM 4231 N N . VAL B 1 217 ? 15.727 5.32 -9.352 1 98.44 217 VAL B N 1
ATOM 4232 C CA . VAL B 1 217 ? 15.461 3.947 -9.781 1 98.44 217 VAL B CA 1
ATOM 4233 C C . VAL B 1 217 ? 14.078 3.52 -9.297 1 98.44 217 VAL B C 1
ATOM 4235 O O . VAL B 1 217 ? 13.711 3.766 -8.141 1 98.44 217 VAL B O 1
ATOM 4238 N N . ALA B 1 218 ? 13.297 2.959 -10.18 1 98.5 218 ALA B N 1
ATOM 4239 C CA . ALA B 1 218 ? 11.984 2.441 -9.797 1 98.5 218 ALA B CA 1
ATOM 4240 C C . ALA B 1 218 ? 12.102 1.073 -9.133 1 98.5 218 ALA B C 1
ATOM 4242 O O . ALA B 1 218 ? 11.656 0.067 -9.688 1 98.5 218 ALA B O 1
ATOM 4243 N N . HIS B 1 219 ? 12.562 1.039 -7.887 1 98.56 219 HIS B N 1
ATOM 4244 C CA . HIS B 1 219 ? 12.859 -0.204 -7.188 1 98.56 219 HIS B CA 1
ATOM 4245 C C . HIS B 1 219 ? 11.625 -1.091 -7.086 1 98.56 219 HIS B C 1
ATOM 4247 O O . HIS B 1 219 ? 11.734 -2.32 -7.102 1 98.56 219 HIS B O 1
ATOM 4253 N N . GLY B 1 220 ? 10.477 -0.494 -6.902 1 98.56 220 GLY B N 1
ATOM 4254 C CA . GLY B 1 220 ? 9.234 -1.24 -6.777 1 98.56 220 GLY B CA 1
ATOM 4255 C C . GLY B 1 220 ? 8.43 -1.272 -8.062 1 98.56 220 GLY B C 1
ATOM 4256 O O . GLY B 1 220 ? 7.199 -1.281 -8.031 1 98.56 220 GLY B O 1
ATOM 4257 N N . ALA B 1 221 ? 9.109 -1.213 -9.234 1 98.75 221 ALA B N 1
ATOM 4258 C CA . ALA B 1 221 ? 8.438 -1.208 -10.531 1 98.75 221 ALA B CA 1
ATOM 4259 C C . ALA B 1 221 ? 7.426 -2.35 -10.625 1 98.75 221 ALA B C 1
ATOM 4261 O O . ALA B 1 221 ? 7.688 -3.459 -10.156 1 98.75 221 ALA B O 1
ATOM 4262 N N . SER B 1 222 ? 6.301 -2.068 -11.195 1 98.12 222 SER B N 1
ATOM 4263 C CA . SER B 1 222 ? 5.215 -3.031 -11.32 1 98.12 222 SER B CA 1
ATOM 4264 C C . SER B 1 222 ? 4.5 -2.885 -12.664 1 98.12 222 SER B C 1
ATOM 4266 O O . SER B 1 222 ? 4.785 -1.96 -13.43 1 98.12 222 SER B O 1
ATOM 4268 N N . TRP B 1 223 ? 3.564 -3.773 -12.906 1 98.38 223 TRP B N 1
ATOM 4269 C CA . TRP B 1 223 ? 2.754 -3.744 -14.117 1 98.38 223 TRP B CA 1
ATOM 4270 C C . TRP B 1 223 ? 1.979 -2.436 -14.219 1 98.38 223 TRP B C 1
ATOM 4272 O O . TRP B 1 223 ? 1.797 -1.9 -15.32 1 98.38 223 TRP B O 1
ATOM 4282 N N . PHE B 1 224 ? 1.594 -1.863 -13.164 1 98.69 224 PHE B N 1
ATOM 4283 C CA . PHE B 1 224 ? 0.735 -0.685 -13.195 1 98.69 224 PHE B CA 1
ATOM 4284 C C . PHE B 1 224 ? 1.537 0.56 -13.555 1 98.69 224 PHE B C 1
ATOM 4286 O O . PHE B 1 224 ? 0.967 1.574 -13.961 1 98.69 224 PHE B O 1
ATOM 4293 N N . GLY B 1 225 ? 2.793 0.525 -13.391 1 98.75 225 GLY B N 1
ATOM 4294 C CA . GLY B 1 225 ? 3.672 1.598 -13.828 1 98.75 225 GLY B CA 1
ATOM 4295 C C . GLY B 1 225 ? 4.07 1.487 -15.281 1 98.75 225 GLY B C 1
ATOM 4296 O O . GLY B 1 225 ? 4.82 2.324 -15.797 1 98.75 225 GLY B O 1
ATOM 4297 N N . GLY B 1 226 ? 3.648 0.415 -15.961 1 98.62 226 GLY B N 1
ATOM 4298 C CA . GLY B 1 226 ? 3.963 0.221 -17.359 1 98.62 226 GLY B CA 1
ATOM 4299 C C . GLY B 1 226 ? 3.334 1.266 -18.266 1 98.62 226 GLY B C 1
ATOM 4300 O O . GLY B 1 226 ? 2.293 1.837 -17.938 1 98.62 226 GLY B O 1
ATOM 4301 N N . GLU B 1 227 ? 3.965 1.492 -19.406 1 98.25 227 GLU B N 1
ATOM 4302 C CA . GLU B 1 227 ? 3.412 2.416 -20.391 1 98.25 227 GLU B CA 1
ATOM 4303 C C . GLU B 1 227 ? 1.986 2.031 -20.781 1 98.25 227 GLU B C 1
ATOM 4305 O O . GLU B 1 227 ? 1.086 2.873 -20.766 1 98.25 227 GLU B O 1
ATOM 4310 N N . ASP B 1 228 ? 1.832 0.835 -21.188 1 97.69 228 ASP B N 1
ATOM 4311 C CA . ASP B 1 228 ? 0.522 0.205 -21.312 1 97.69 228 ASP B CA 1
ATOM 4312 C C . ASP B 1 228 ? 0.269 -0.787 -20.188 1 97.69 228 ASP B C 1
ATOM 4314 O O . ASP B 1 228 ? 0.803 -1.898 -20.203 1 97.69 228 ASP B O 1
ATOM 4318 N N . VAL B 1 229 ? -0.546 -0.388 -19.266 1 97.38 229 VAL B N 1
ATOM 4319 C CA . VAL B 1 229 ? -0.721 -1.099 -18 1 97.38 229 VAL B CA 1
ATOM 4320 C C . VAL B 1 229 ? -1.063 -2.561 -18.281 1 97.38 229 VAL B C 1
ATOM 4322 O O . VAL B 1 229 ? -0.371 -3.467 -17.797 1 97.38 229 VAL B O 1
ATOM 4325 N N . TRP B 1 230 ? -2.006 -2.904 -19.078 1 95 230 TRP B N 1
ATOM 4326 C CA . TRP B 1 230 ? -2.531 -4.258 -19.219 1 95 230 TRP B CA 1
ATOM 4327 C C . TRP B 1 230 ? -1.707 -5.059 -20.219 1 95 230 TRP B C 1
ATOM 4329 O O . TRP B 1 230 ? -1.872 -6.277 -20.344 1 95 230 TRP B O 1
ATOM 4339 N N . ASP B 1 231 ? -0.725 -4.426 -20.859 1 95.69 231 ASP B N 1
ATOM 4340 C CA . ASP B 1 231 ? 0.265 -5.121 -21.672 1 95.69 231 ASP B CA 1
ATOM 4341 C C . ASP B 1 231 ? 1.581 -5.289 -20.906 1 95.69 231 ASP B C 1
ATOM 4343 O O . ASP B 1 231 ? 2.6 -5.648 -21.5 1 95.69 231 ASP B O 1
ATOM 4347 N N . SER B 1 232 ? 1.558 -4.938 -19.672 1 97.56 232 SER B N 1
ATOM 4348 C CA . SER B 1 232 ? 2.779 -4.984 -18.875 1 97.56 232 SER B CA 1
ATOM 4349 C C . SER B 1 232 ? 2.686 -6.039 -17.781 1 97.56 232 SER B C 1
ATOM 4351 O O . SER B 1 232 ? 3.42 -5.98 -16.781 1 97.56 232 SER B O 1
ATOM 4353 N N . ILE B 1 233 ? 1.93 -7.055 -17.938 1 97 233 ILE B N 1
ATOM 4354 C CA . ILE B 1 233 ? 1.6 -7.992 -16.859 1 97 233 ILE B CA 1
ATOM 4355 C C . ILE B 1 233 ? 2.621 -9.125 -16.844 1 97 233 ILE B C 1
ATOM 4357 O O . ILE B 1 233 ? 2.947 -9.656 -15.773 1 97 233 ILE B O 1
ATOM 4361 N N . TYR B 1 234 ? 3.184 -9.531 -18.031 1 97.69 234 TYR B N 1
ATOM 4362 C CA . TYR B 1 234 ? 4.074 -10.688 -18.078 1 97.69 234 TYR B CA 1
ATOM 4363 C C . TYR B 1 234 ? 5.348 -10.352 -18.859 1 97.69 234 TYR B C 1
ATOM 4365 O O . TYR B 1 234 ? 5.305 -9.648 -19.859 1 97.69 234 TYR B O 1
ATOM 4373 N N . GLY B 1 235 ? 6.41 -10.805 -18.281 1 97.81 235 GLY B N 1
ATOM 4374 C CA . GLY B 1 235 ? 7.617 -10.961 -19.078 1 97.81 235 GLY B CA 1
ATOM 4375 C C . GLY B 1 235 ? 8.422 -9.68 -19.203 1 97.81 235 GLY B C 1
ATOM 4376 O O . GLY B 1 235 ? 7.996 -8.625 -18.719 1 97.81 235 GLY B O 1
ATOM 4377 N N . ALA B 1 236 ? 9.617 -9.766 -19.656 1 97.75 236 ALA B N 1
ATOM 4378 C CA . ALA B 1 236 ? 10.516 -8.68 -20.031 1 97.75 236 ALA B CA 1
ATOM 4379 C C . ALA B 1 236 ? 10.18 -8.133 -21.406 1 97.75 236 ALA B C 1
ATOM 4381 O O . ALA B 1 236 ? 9.406 -8.742 -22.156 1 97.75 236 ALA B O 1
ATOM 4382 N N . PRO B 1 237 ? 10.695 -7.078 -21.875 1 98.06 237 PRO B N 1
ATOM 4383 C CA . PRO B 1 237 ? 11.602 -6.191 -21.141 1 98.06 237 PRO B CA 1
ATOM 4384 C C . PRO B 1 237 ? 10.867 -5.254 -20.188 1 98.06 237 PRO B C 1
ATOM 4386 O O . PRO B 1 237 ? 9.633 -5.23 -20.172 1 98.06 237 PRO B O 1
ATOM 4389 N N . LEU B 1 238 ? 11.664 -4.562 -19.344 1 98.44 238 LEU B N 1
ATOM 4390 C CA . LEU B 1 238 ? 11.102 -3.439 -18.609 1 98.44 238 LEU B CA 1
ATOM 4391 C C . LEU B 1 238 ? 10.477 -2.422 -19.562 1 98.44 238 LEU B C 1
ATOM 4393 O O . LEU B 1 238 ? 11.078 -2.068 -20.578 1 98.44 238 LEU B O 1
ATOM 4397 N N . ARG B 1 239 ? 9.273 -1.973 -19.344 1 98.56 239 ARG B N 1
ATOM 4398 C CA . ARG B 1 239 ? 8.57 -1.043 -20.219 1 98.56 239 ARG B CA 1
ATOM 4399 C C . ARG B 1 239 ? 7.68 -0.098 -19.422 1 98.56 239 ARG B C 1
ATOM 4401 O O . ARG B 1 239 ? 6.465 -0.068 -19.625 1 98.56 239 ARG B O 1
ATOM 4408 N N . LEU B 1 240 ? 8.25 0.64 -18.656 1 98.56 240 LEU B N 1
ATOM 4409 C CA . LEU B 1 240 ? 7.566 1.564 -17.766 1 98.56 240 LEU B CA 1
ATOM 4410 C C . LEU B 1 240 ? 7.113 2.812 -18.516 1 98.56 240 LEU B C 1
ATOM 4412 O O . LEU B 1 240 ? 7.609 3.098 -19.609 1 98.56 240 LEU B O 1
ATOM 4416 N N . ALA B 1 241 ? 6.145 3.514 -17.953 1 98.75 241 ALA B N 1
ATOM 4417 C CA . ALA B 1 241 ? 5.66 4.781 -18.5 1 98.75 241 ALA B CA 1
ATOM 4418 C C . ALA B 1 241 ? 6.785 5.812 -18.562 1 98.75 241 ALA B C 1
ATOM 4420 O O . ALA B 1 241 ? 7.746 5.742 -17.797 1 98.75 241 ALA B O 1
ATOM 4421 N N . SER B 1 242 ? 6.664 6.812 -19.469 1 98.25 242 SER B N 1
ATOM 4422 C CA . SER B 1 242 ? 7.645 7.887 -19.594 1 98.25 242 SER B CA 1
ATOM 4423 C C . SER B 1 242 ? 7.355 9.023 -18.625 1 98.25 242 SER B C 1
ATOM 4425 O O . SER B 1 242 ? 8.117 9.992 -18.547 1 98.25 242 SER B O 1
ATOM 4427 N N . THR B 1 243 ? 6.273 8.992 -17.906 1 98.56 243 THR B N 1
ATOM 4428 C CA . THR B 1 243 ? 5.828 10 -16.953 1 98.56 243 THR B CA 1
ATOM 4429 C C . THR B 1 243 ? 6.004 9.492 -15.523 1 98.56 243 THR B C 1
ATOM 4431 O O . THR B 1 243 ? 6.582 8.422 -15.305 1 98.56 243 THR B O 1
ATOM 4434 N N . ALA B 1 244 ? 5.527 10.266 -14.523 1 98.81 244 ALA B N 1
ATOM 4435 C CA . ALA B 1 244 ? 5.633 9.859 -13.125 1 98.81 244 ALA B CA 1
ATOM 4436 C C . ALA B 1 244 ? 4.934 8.523 -12.883 1 98.81 244 ALA B C 1
ATOM 4438 O O . ALA B 1 244 ? 5.203 7.844 -11.891 1 98.81 244 ALA B O 1
ATOM 4439 N N . ARG B 1 245 ? 4.109 8.078 -13.836 1 98.75 245 ARG B N 1
ATOM 4440 C CA . ARG B 1 245 ? 3.389 6.812 -13.727 1 98.75 245 ARG B CA 1
ATOM 4441 C C . ARG B 1 245 ? 4.355 5.637 -13.617 1 98.75 245 ARG B C 1
ATOM 4443 O O . ARG B 1 245 ? 3.965 4.543 -13.211 1 98.75 245 ARG B O 1
ATOM 4450 N N . ARG B 1 246 ? 5.609 5.824 -14.07 1 98.81 246 ARG B N 1
ATOM 4451 C CA . ARG B 1 246 ? 6.586 4.742 -14.016 1 98.81 246 ARG B CA 1
ATOM 4452 C C . ARG B 1 246 ? 6.809 4.281 -12.578 1 98.81 246 ARG B C 1
ATOM 4454 O O . ARG B 1 246 ? 7.34 3.193 -12.344 1 98.81 246 ARG B O 1
ATOM 4461 N N . TYR B 1 247 ? 6.363 5.105 -11.57 1 98.88 247 TYR B N 1
ATOM 4462 C CA . TYR B 1 247 ? 6.559 4.793 -10.156 1 98.88 247 TYR B CA 1
ATOM 4463 C C . TYR B 1 247 ? 5.266 4.297 -9.523 1 98.88 247 TYR B C 1
ATOM 4465 O O . TYR B 1 247 ? 5.195 4.105 -8.305 1 98.88 247 TYR B O 1
ATOM 4473 N N . ASP B 1 248 ? 4.215 4.086 -10.352 1 98.88 248 ASP B N 1
ATOM 4474 C CA . ASP B 1 248 ? 2.945 3.588 -9.836 1 98.88 248 ASP B CA 1
ATOM 4475 C C . ASP B 1 248 ? 3.113 2.205 -9.211 1 98.88 248 ASP B C 1
ATOM 4477 O O . ASP B 1 248 ? 3.764 1.332 -9.781 1 98.88 248 ASP B O 1
ATOM 4481 N N . ALA B 1 249 ? 2.594 2.07 -8.016 1 98.62 249 ALA B N 1
ATOM 4482 C CA . ALA B 1 249 ? 2.342 0.738 -7.469 1 98.62 249 ALA B CA 1
ATOM 4483 C C . ALA B 1 249 ? 0.924 0.274 -7.793 1 98.62 249 ALA B C 1
ATOM 4485 O O . ALA B 1 249 ? 0.033 1.094 -8.023 1 98.62 249 ALA B O 1
ATOM 4486 N N . SER B 1 250 ? 0.744 -1.051 -7.824 1 98.12 250 SER B N 1
ATOM 4487 C CA . SER B 1 250 ? -0.596 -1.579 -8.062 1 98.12 250 SER B CA 1
ATOM 4488 C C . SER B 1 250 ? -1.587 -1.06 -7.023 1 98.12 250 SER B C 1
ATOM 4490 O O . SER B 1 250 ? -1.328 -1.13 -5.82 1 98.12 250 SER B O 1
ATOM 4492 N N . PRO B 1 251 ? -2.721 -0.631 -7.434 1 98.5 251 PRO B N 1
ATOM 4493 C CA . PRO B 1 251 ? -3.617 0.086 -6.523 1 98.5 251 PRO B CA 1
ATOM 4494 C C . PRO B 1 251 ? -4.391 -0.85 -5.598 1 98.5 251 PRO B C 1
ATOM 4496 O O . PRO B 1 251 ? -4.758 -1.957 -6 1 98.5 251 PRO B O 1
ATOM 4499 N N . VAL B 1 252 ? -4.625 -0.387 -4.355 1 98.69 252 VAL B N 1
ATOM 4500 C CA . VAL B 1 252 ? -5.566 -1.005 -3.428 1 98.69 252 VAL B CA 1
ATOM 4501 C C . VAL B 1 252 ? -6.992 -0.636 -3.818 1 98.69 252 VAL B C 1
ATOM 4503 O O . VAL B 1 252 ? -7.5 0.418 -3.426 1 98.69 252 VAL B O 1
ATOM 4506 N N . TRP B 1 253 ? -7.688 -1.432 -4.508 1 98.56 253 TRP B N 1
ATOM 4507 C CA . TRP B 1 253 ? -8.875 -1.146 -5.305 1 98.56 253 TRP B CA 1
ATOM 4508 C C . TRP B 1 253 ? -9.93 -0.432 -4.465 1 98.56 253 TRP B C 1
ATOM 4510 O O . TRP B 1 253 ? -10.375 0.666 -4.816 1 98.56 253 TRP B O 1
ATOM 4520 N N . HIS B 1 254 ? -10.258 -0.93 -3.301 1 98.62 254 HIS B N 1
ATOM 4521 C CA . HIS B 1 254 ? -11.383 -0.408 -2.533 1 98.62 254 HIS B CA 1
ATOM 4522 C C . HIS B 1 254 ? -11.055 0.957 -1.936 1 98.62 254 HIS B C 1
ATOM 4524 O O . HIS B 1 254 ? -11.953 1.778 -1.728 1 98.62 254 HIS B O 1
ATOM 4530 N N . SER B 1 255 ? -9.75 1.199 -1.669 1 98.88 255 SER B N 1
ATOM 4531 C CA . SER B 1 255 ? -9.336 2.514 -1.191 1 98.88 255 SER B CA 1
ATOM 4532 C C . SER B 1 255 ? -9.547 3.584 -2.256 1 98.88 255 SER B C 1
ATOM 4534 O O . SER B 1 255 ? -10 4.691 -1.95 1 98.88 255 SER B O 1
ATOM 4536 N N . TRP B 1 256 ? -9.32 3.225 -3.484 1 98.88 256 TRP B N 1
ATOM 4537 C CA . TRP B 1 256 ? -9.398 4.195 -4.57 1 98.88 256 TRP B CA 1
ATOM 4538 C C . TRP B 1 256 ? -10.844 4.445 -4.98 1 98.88 256 TRP B C 1
ATOM 4540 O O . TRP B 1 256 ? -11.195 5.547 -5.402 1 98.88 256 TRP B O 1
ATOM 4550 N N . VAL B 1 257 ? -11.688 3.412 -4.805 1 98.81 257 VAL B N 1
ATOM 4551 C CA . VAL B 1 257 ? -13.125 3.6 -4.988 1 98.81 257 VA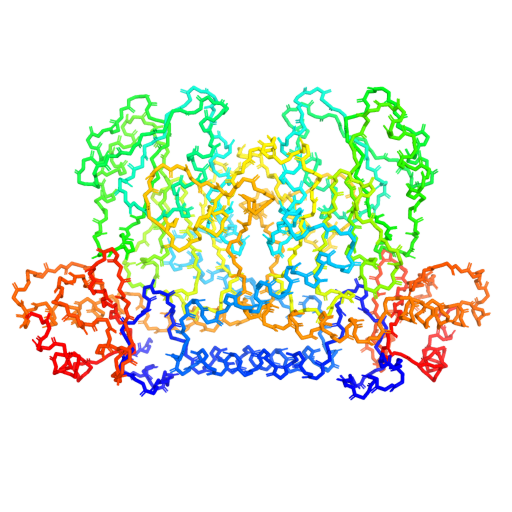L B CA 1
ATOM 4552 C C . VAL B 1 257 ? -13.633 4.66 -4.012 1 98.81 257 VAL B C 1
ATOM 4554 O O . VAL B 1 257 ? -14.383 5.559 -4.402 1 98.81 257 VAL B O 1
ATOM 4557 N N . GLY B 1 258 ? -13.211 4.543 -2.785 1 98.88 258 GLY B N 1
ATOM 4558 C CA . GLY B 1 258 ? -13.609 5.523 -1.786 1 98.88 258 GLY B CA 1
ATOM 4559 C C . GLY B 1 258 ? -13.008 6.895 -2.018 1 98.88 258 GLY B C 1
ATOM 4560 O O . GLY B 1 258 ? -13.703 7.906 -1.915 1 98.88 258 GLY B O 1
ATOM 4561 N N . LEU B 1 259 ? -11.742 6.93 -2.314 1 98.94 259 LEU B N 1
ATOM 4562 C CA . LEU B 1 259 ? -11.023 8.18 -2.523 1 98.94 259 LEU B CA 1
ATOM 4563 C C . LEU B 1 259 ? -11.672 9 -3.633 1 98.94 259 LEU B C 1
ATOM 4565 O O . LEU B 1 259 ? -11.781 10.227 -3.525 1 98.94 259 LEU B O 1
ATOM 4569 N N . ASP B 1 260 ? -12.062 8.328 -4.695 1 98.94 260 ASP B N 1
ATOM 4570 C CA . ASP B 1 260 ? -12.719 8.984 -5.824 1 98.94 260 ASP B CA 1
ATOM 4571 C C . ASP B 1 260 ? -13.898 9.844 -5.359 1 98.94 260 ASP B C 1
ATOM 4573 O O . ASP B 1 260 ? -14.031 11 -5.762 1 98.94 260 ASP B O 1
ATOM 4577 N N . GLN B 1 261 ? -14.719 9.305 -4.418 1 98.88 261 GLN B N 1
ATOM 4578 C CA . GLN B 1 261 ? -15.898 9.992 -3.91 1 98.88 261 GLN B CA 1
ATOM 4579 C C . GLN B 1 261 ? -15.508 11.164 -3.01 1 98.88 261 GLN B C 1
ATOM 4581 O O . GLN B 1 261 ? -16.094 12.242 -3.096 1 98.88 261 GLN B O 1
ATOM 4586 N N . SER B 1 262 ? -14.539 10.961 -2.189 1 98.88 262 SER B N 1
ATOM 4587 C CA . SER B 1 262 ? -14.102 12 -1.264 1 98.88 262 SER B CA 1
ATOM 4588 C C . SER B 1 262 ? -13.5 13.188 -2.01 1 98.88 262 SER B C 1
ATOM 4590 O O . SER B 1 262 ? -13.773 14.344 -1.68 1 98.88 262 SER B O 1
ATOM 4592 N N . LEU B 1 263 ? -12.656 12.883 -3 1 98.88 263 LEU B N 1
ATOM 4593 C CA . LEU B 1 263 ? -12.055 13.961 -3.781 1 98.88 263 LEU B CA 1
ATOM 4594 C C . LEU B 1 263 ? -13.117 14.742 -4.539 1 98.88 263 LEU B C 1
ATOM 4596 O O . LEU B 1 263 ? -13.023 15.969 -4.66 1 98.88 263 LEU B O 1
ATOM 4600 N N . ALA B 1 264 ? -14.117 14.016 -5.07 1 98.69 264 ALA B N 1
ATOM 4601 C CA . ALA B 1 264 ? -15.219 14.688 -5.758 1 98.69 264 ALA B CA 1
ATOM 4602 C C . ALA B 1 264 ? -15.922 15.672 -4.828 1 98.69 264 ALA B C 1
ATOM 4604 O O . ALA B 1 264 ? -16.25 16.781 -5.23 1 98.69 264 ALA B O 1
ATOM 4605 N N . LEU B 1 265 ? -16.172 15.273 -3.596 1 98.5 265 LEU B N 1
ATOM 4606 C CA . LEU B 1 265 ? -16.828 16.141 -2.625 1 98.5 265 LEU B CA 1
ATOM 4607 C C . LEU B 1 265 ? -15.977 17.375 -2.34 1 98.5 265 LEU B C 1
ATOM 4609 O O . LEU B 1 265 ? -16.5 18.5 -2.277 1 98.5 265 LEU B O 1
ATOM 4613 N N . LEU B 1 266 ? -14.656 17.203 -2.148 1 98.44 266 LEU B N 1
ATOM 4614 C CA . LEU B 1 266 ? -13.758 18.312 -1.896 1 98.44 266 LEU B CA 1
ATOM 4615 C C . LEU B 1 266 ? -13.789 19.312 -3.057 1 98.44 266 LEU B C 1
ATOM 4617 O O . LEU B 1 266 ? -13.766 20.531 -2.844 1 98.44 266 LEU B O 1
ATOM 4621 N N . ARG B 1 267 ? -13.812 18.75 -4.227 1 97.19 267 ARG B N 1
ATOM 4622 C CA . ARG B 1 267 ? -13.867 19.578 -5.422 1 97.19 267 ARG B CA 1
ATOM 4623 C C . ARG B 1 267 ? -15.156 20.391 -5.465 1 97.19 267 ARG B C 1
ATOM 4625 O O . ARG B 1 267 ? -15.148 21.562 -5.859 1 97.19 267 ARG B O 1
ATOM 4632 N N . GLU B 1 268 ? -16.266 19.781 -5.027 1 97.38 268 GLU B N 1
ATOM 4633 C CA . GLU B 1 268 ? -17.562 20.453 -5.004 1 97.38 268 GLU B CA 1
ATOM 4634 C C . GLU B 1 268 ? -17.547 21.672 -4.07 1 97.38 268 GLU B C 1
ATOM 4636 O O . GLU B 1 268 ? -18.203 22.672 -4.34 1 97.38 268 GLU B O 1
ATOM 4641 N N . VAL B 1 269 ? -16.812 21.578 -3.016 1 98 269 VAL B N 1
ATOM 4642 C CA . VAL B 1 269 ? -16.828 22.609 -1.989 1 98 269 VAL B CA 1
ATOM 4643 C C . VAL B 1 269 ? -15.742 23.641 -2.281 1 98 269 VAL B C 1
ATOM 4645 O O . VAL B 1 269 ? -15.969 24.844 -2.156 1 98 269 VAL B O 1
ATOM 4648 N N . GLY B 1 270 ? -14.594 23.125 -2.729 1 97.44 270 GLY B N 1
ATOM 4649 C CA . GLY B 1 270 ? -13.43 23.984 -2.943 1 97.44 270 GLY B CA 1
ATOM 4650 C C . GLY B 1 270 ? -12.539 24.094 -1.724 1 97.44 270 GLY B C 1
ATOM 4651 O O . GLY B 1 270 ? -13.016 24.359 -0.62 1 97.44 270 GLY B O 1
ATOM 4652 N N . VAL B 1 271 ? -11.273 23.969 -1.931 1 97.12 271 VAL B N 1
ATOM 4653 C CA . VAL B 1 271 ? -10.273 23.906 -0.867 1 97.12 271 VAL B CA 1
ATOM 4654 C C . VAL B 1 271 ? -10.227 25.219 -0.109 1 97.12 271 VAL B C 1
ATOM 4656 O O . VAL B 1 271 ? -10.031 25.25 1.108 1 97.12 271 VAL B O 1
ATOM 4659 N N . ASP B 1 272 ? -10.414 26.328 -0.795 1 97.06 272 ASP B N 1
ATOM 4660 C CA . ASP B 1 272 ? -10.367 27.625 -0.153 1 97.06 272 ASP B CA 1
ATOM 4661 C C . ASP B 1 272 ? -11.469 27.766 0.896 1 97.06 272 ASP B C 1
ATOM 4663 O O . ASP B 1 272 ? -11.211 28.203 2.021 1 97.06 272 ASP B O 1
ATOM 4667 N N . ALA B 1 273 ? -12.664 27.422 0.507 1 98.06 273 ALA B N 1
ATOM 4668 C CA . ALA B 1 273 ? -13.797 27.484 1.431 1 98.06 273 ALA B CA 1
ATOM 4669 C C . ALA B 1 273 ? -13.594 26.547 2.617 1 98.06 273 ALA B C 1
ATOM 4671 O O . ALA B 1 273 ? -13.906 26.906 3.756 1 98.06 273 ALA B O 1
ATOM 4672 N N . ILE B 1 274 ? -13.07 25.422 2.338 1 98.56 274 ILE B N 1
ATOM 4673 C CA . ILE B 1 274 ? -12.812 24.438 3.383 1 98.56 274 ILE B CA 1
ATOM 4674 C C . ILE B 1 274 ? -11.766 24.969 4.355 1 98.56 274 ILE B C 1
ATOM 4676 O O . ILE B 1 274 ? -11.93 24.859 5.574 1 98.56 274 ILE B O 1
ATOM 4680 N N . GLY B 1 275 ? -10.695 25.469 3.801 1 98.69 275 GLY B N 1
ATOM 4681 C CA . GLY B 1 275 ? -9.633 26.047 4.621 1 98.69 275 GLY B CA 1
ATOM 4682 C C . GLY B 1 275 ? -10.109 27.172 5.508 1 98.69 275 GLY B C 1
ATOM 4683 O O . GLY B 1 275 ? -9.812 27.203 6.707 1 98.69 275 GLY B O 1
ATOM 4684 N N . GLU B 1 276 ? -10.82 28.125 4.926 1 98.38 276 GLU B N 1
ATOM 4685 C CA . GLU B 1 276 ? -11.367 29.25 5.691 1 98.38 276 GLU B CA 1
ATOM 4686 C C . GLU B 1 276 ? -12.242 28.75 6.836 1 98.38 276 GLU B C 1
ATOM 4688 O O . GLU B 1 276 ? -12.125 29.234 7.965 1 98.38 276 GLU B O 1
ATOM 4693 N N . HIS B 1 277 ? -13.109 27.844 6.535 1 98.69 277 HIS B N 1
ATOM 4694 C CA . HIS B 1 277 ? -14.008 27.281 7.531 1 98.69 277 HIS B CA 1
ATOM 4695 C C . HIS B 1 277 ? -13.234 26.578 8.641 1 98.69 277 HIS B C 1
ATOM 4697 O O . HIS B 1 277 ? -13.469 26.844 9.828 1 98.69 277 HIS B O 1
ATOM 4703 N N . SER B 1 278 ? -12.32 25.703 8.305 1 98.88 278 SER B N 1
ATOM 4704 C CA . SER B 1 278 ? -11.57 24.875 9.258 1 98.88 278 SER B CA 1
ATOM 4705 C C . SER B 1 278 ? -10.68 25.75 10.148 1 98.88 278 SER B C 1
ATOM 4707 O O . SER B 1 278 ? -10.68 25.578 11.367 1 98.88 278 SER B O 1
ATOM 4709 N N . VAL B 1 279 ? -9.969 26.625 9.523 1 98.88 279 VAL B N 1
ATOM 4710 C CA . VAL B 1 279 ? -9.078 27.5 10.273 1 98.88 279 VAL B CA 1
ATOM 4711 C C . VAL B 1 279 ? -9.906 28.453 11.133 1 98.88 279 VAL B C 1
ATOM 4713 O O . VAL B 1 279 ? -9.508 28.797 12.25 1 98.88 279 VAL B O 1
ATOM 4716 N N . GLY B 1 280 ? -11.008 28.922 10.594 1 98.88 280 GLY B N 1
ATOM 4717 C CA . GLY B 1 280 ? -11.906 29.75 11.391 1 98.88 280 GLY B CA 1
ATOM 4718 C C . GLY B 1 280 ? -12.344 29.078 12.68 1 98.88 280 GLY B C 1
ATOM 4719 O O . GLY B 1 280 ? -12.312 29.703 13.742 1 98.88 280 GLY B O 1
ATOM 4720 N N . LEU B 1 281 ? -12.773 27.828 12.586 1 98.88 281 LEU B N 1
ATOM 4721 C CA . LEU B 1 281 ? -13.195 27.078 13.766 1 98.88 281 LEU B CA 1
ATOM 4722 C C . LEU B 1 281 ? -12.016 26.859 14.719 1 98.88 281 LEU B C 1
ATOM 4724 O O . LEU B 1 281 ? -12.172 26.953 15.938 1 98.88 281 LEU B O 1
ATOM 4728 N N . ALA B 1 282 ? -10.852 26.5 14.156 1 98.88 282 ALA B N 1
ATOM 4729 C CA . ALA B 1 282 ? -9.656 26.328 14.977 1 98.88 282 ALA B CA 1
ATOM 4730 C C . ALA B 1 282 ? -9.359 27.609 15.766 1 98.88 282 ALA B C 1
ATOM 4732 O O . ALA B 1 282 ? -9.062 27.547 16.953 1 98.88 282 ALA B O 1
ATOM 4733 N N . ASN B 1 283 ? -9.461 28.719 15.125 1 98.88 283 ASN B N 1
ATOM 4734 C CA . ASN B 1 283 ? -9.148 30 15.758 1 98.88 283 ASN B CA 1
ATOM 4735 C C . ASN B 1 283 ? -10.227 30.391 16.766 1 98.88 283 ASN B C 1
ATOM 4737 O O . ASN B 1 283 ? -9.938 31.031 17.781 1 98.88 283 ASN B O 1
ATOM 4741 N N . ALA B 1 284 ? -11.492 30.078 16.484 1 98.81 284 ALA B N 1
ATOM 4742 C CA . ALA B 1 284 ? -12.531 30.281 17.5 1 98.81 284 ALA B CA 1
ATOM 4743 C C . ALA B 1 284 ? -12.203 29.531 18.781 1 98.81 284 ALA B C 1
ATOM 4745 O O . ALA B 1 284 ? -12.359 30.078 19.875 1 98.81 284 ALA B O 1
ATOM 4746 N N . PHE B 1 285 ? -11.781 28.297 18.672 1 98.62 285 PHE B N 1
ATOM 4747 C CA . PHE B 1 285 ? -11.359 27.516 19.828 1 98.62 285 PHE B CA 1
ATOM 4748 C C . PHE B 1 285 ? -10.156 28.172 20.516 1 98.62 285 PHE B C 1
ATOM 4750 O O . PHE B 1 285 ? -10.141 28.344 21.734 1 98.62 285 PHE B O 1
ATOM 4757 N N . ARG B 1 286 ? -9.117 28.531 19.672 1 98.38 286 ARG B N 1
ATOM 4758 C CA . ARG B 1 286 ? -7.902 29.156 20.203 1 98.38 286 ARG B CA 1
ATOM 4759 C C . ARG B 1 286 ? -8.242 30.406 21.016 1 98.38 286 ARG B C 1
ATOM 4761 O O . ARG B 1 286 ? -7.719 30.594 22.109 1 98.38 286 ARG B O 1
ATOM 4768 N N . ALA B 1 287 ? -9.117 31.188 20.484 1 98.12 287 ALA B N 1
ATOM 4769 C CA . ALA B 1 287 ? -9.5 32.438 21.156 1 98.12 287 ALA B CA 1
ATOM 4770 C C . ALA B 1 287 ? -10.094 32.156 22.531 1 98.12 287 ALA B C 1
ATOM 4772 O O . ALA B 1 287 ? -9.836 32.906 23.484 1 98.12 287 ALA B O 1
ATOM 4773 N N . ARG B 1 288 ? -10.797 31.125 22.609 1 97.19 288 ARG B N 1
ATOM 4774 C CA . ARG B 1 288 ? -11.5 30.812 23.844 1 97.19 288 ARG B CA 1
ATOM 4775 C C . ARG B 1 288 ? -10.547 30.25 24.891 1 97.19 288 ARG B C 1
ATOM 4777 O O . ARG B 1 288 ? -10.859 30.234 26.078 1 97.19 288 ARG B O 1
ATOM 4784 N N . VAL B 1 289 ? -9.461 29.797 24.453 1 96.31 289 VAL B N 1
ATOM 4785 C CA . VAL B 1 289 ? -8.539 29.219 25.422 1 96.31 289 VAL B CA 1
ATOM 4786 C C . VAL B 1 289 ? -7.301 30.094 25.562 1 96.31 289 VAL B C 1
ATOM 4788 O O . VAL B 1 289 ? -6.281 29.656 26.109 1 96.31 289 VAL B O 1
ATOM 4791 N N . GLY B 1 290 ? -7.285 31.219 24.953 1 96.06 290 GLY B N 1
ATOM 4792 C CA . GLY B 1 290 ? -6.258 32.219 25.156 1 96.06 290 GLY B CA 1
ATOM 4793 C C . GLY B 1 290 ? -5.039 32.031 24.281 1 96.06 290 GLY B C 1
ATOM 4794 O O . GLY B 1 290 ? -3.936 32.469 24.625 1 96.06 290 GLY B O 1
ATOM 4795 N N . LEU B 1 291 ? -5.164 31.312 23.203 1 96.75 291 LEU B N 1
ATOM 4796 C CA . LEU B 1 291 ? -4.074 31.109 22.25 1 96.75 291 LEU B CA 1
ATOM 4797 C C . LEU B 1 291 ? -4.152 32.125 21.109 1 96.75 291 LEU B C 1
ATOM 4799 O O . LEU B 1 291 ? -5.246 32.562 20.734 1 96.75 291 LEU B O 1
ATOM 4803 N N . ALA B 1 292 ? -3.002 32.562 20.609 1 97.88 292 ALA B N 1
ATOM 4804 C CA . ALA B 1 292 ? -2.965 33.438 19.438 1 97.88 292 ALA B CA 1
ATOM 4805 C C . ALA B 1 292 ? -3.531 32.719 18.219 1 97.88 292 ALA B C 1
ATOM 4807 O O . ALA B 1 292 ? -3.439 31.5 18.094 1 97.88 292 ALA B O 1
ATOM 4808 N N . PRO B 1 293 ? -4.152 33.5 17.359 1 98.25 293 PRO B N 1
ATOM 4809 C CA . PRO B 1 293 ? -4.621 32.875 16.109 1 98.25 293 PRO B CA 1
ATOM 4810 C C . PRO B 1 293 ? -3.486 32.281 15.281 1 98.25 293 PRO B C 1
ATOM 4812 O O . PRO B 1 293 ? -2.326 32.656 15.453 1 98.25 293 PRO B O 1
ATOM 4815 N N . SER B 1 294 ? -3.803 31.312 14.523 1 98.19 294 SER B N 1
ATOM 4816 C CA . SER B 1 294 ? -2.875 30.688 13.594 1 98.19 294 SER B CA 1
ATOM 4817 C C . SER B 1 294 ? -3.523 30.453 12.227 1 98.19 294 SER B C 1
ATOM 4819 O O . SER B 1 294 ? -4.699 30.781 12.039 1 98.19 294 SER B O 1
ATOM 4821 N N . ASP B 1 295 ? -2.793 29.969 11.305 1 98.38 295 ASP B N 1
ATOM 4822 C CA . ASP B 1 295 ? -3.307 29.656 9.977 1 98.38 295 ASP B CA 1
ATOM 4823 C C . ASP B 1 295 ? -3.551 28.156 9.82 1 98.38 295 ASP B C 1
ATOM 4825 O O . ASP B 1 295 ? -3.703 27.656 8.703 1 98.38 295 ASP B O 1
ATOM 4829 N N . SER B 1 296 ? -3.545 27.453 10.945 1 98.75 296 SER B N 1
ATOM 4830 C CA . SER B 1 296 ? -3.627 25.984 10.914 1 98.75 296 SER B CA 1
ATOM 4831 C C . SER B 1 296 ? -5.008 25.5 11.336 1 98.75 296 SER B C 1
ATOM 4833 O O . SER B 1 296 ? -5.633 26.094 12.227 1 98.75 296 SER B O 1
ATOM 4835 N N . ALA B 1 297 ? -5.461 24.438 10.703 1 98.88 297 ALA B N 1
ATOM 4836 C CA . ALA B 1 297 ? -6.707 23.781 11.094 1 98.88 297 ALA B CA 1
ATOM 4837 C C . ALA B 1 297 ? -6.492 22.875 12.297 1 98.88 297 ALA B C 1
ATOM 4839 O O . ALA B 1 297 ? -7.441 22.281 12.82 1 98.88 297 ALA B O 1
ATOM 4840 N N . ILE B 1 298 ? -5.25 22.688 12.727 1 98.88 298 ILE B N 1
ATOM 4841 C CA . ILE B 1 298 ? -4.855 21.844 13.844 1 98.88 298 ILE B CA 1
ATOM 4842 C C . ILE B 1 298 ? -4.508 22.703 15.055 1 98.88 298 ILE B C 1
ATOM 4844 O O . ILE B 1 298 ? -3.795 23.703 14.922 1 98.88 298 ILE B O 1
ATOM 4848 N N . VAL B 1 299 ? -5.055 22.391 16.172 1 98.62 299 VAL B N 1
ATOM 4849 C CA . VAL B 1 299 ? -4.738 23.047 17.438 1 98.62 299 VAL B CA 1
ATOM 4850 C C . VAL B 1 299 ? -4.094 22.047 18.391 1 98.62 299 VAL B C 1
ATOM 4852 O O . VAL B 1 299 ? -4.605 20.938 18.578 1 98.62 299 VAL B O 1
ATOM 4855 N N . SER B 1 300 ? -2.977 22.328 18.875 1 98.19 300 SER B N 1
ATOM 4856 C CA . SER B 1 300 ? -2.297 21.562 19.922 1 98.19 300 SER B CA 1
ATOM 4857 C C . SER B 1 300 ? -2.232 22.344 21.234 1 98.19 300 SER B C 1
ATOM 4859 O O . SER B 1 300 ? -1.704 23.453 21.266 1 98.19 300 SER B O 1
ATOM 4861 N N . VAL B 1 301 ? -2.771 21.797 22.312 1 97.12 301 VAL B N 1
ATOM 4862 C CA . VAL B 1 301 ? -2.838 22.516 23.578 1 97.12 301 VAL B CA 1
ATOM 4863 C C . VAL B 1 301 ? -2.32 21.625 24.703 1 97.12 301 VAL B C 1
ATOM 4865 O O . VAL B 1 301 ? -2.557 20.422 24.719 1 97.12 301 VAL B O 1
ATOM 4868 N N . PRO B 1 302 ? -1.554 22.203 25.594 1 95.5 302 PRO B N 1
ATOM 4869 C CA . PRO B 1 302 ? -1.223 21.438 26.797 1 95.5 302 PRO B CA 1
ATOM 4870 C C . PRO B 1 302 ? -2.451 21.109 27.641 1 95.5 302 PRO B C 1
ATOM 4872 O O . PRO B 1 302 ? -3.41 21.875 27.672 1 95.5 302 PRO B O 1
ATOM 4875 N N . VAL B 1 303 ? -2.42 19.984 28.234 1 95.5 303 VAL B N 1
ATOM 4876 C CA . VAL B 1 303 ? -3.543 19.594 29.062 1 95.5 303 VAL B CA 1
ATOM 4877 C C . VAL B 1 303 ? -3.023 19.031 30.391 1 95.5 303 VAL B C 1
ATOM 4879 O O . VAL B 1 303 ? -1.872 18.594 30.484 1 95.5 303 VAL B O 1
ATOM 4882 N N . ARG B 1 304 ? -3.832 19.094 31.406 1 93.56 304 ARG B N 1
ATOM 4883 C CA . ARG B 1 304 ? -3.545 18.547 32.719 1 93.56 304 ARG B CA 1
ATOM 4884 C C . ARG B 1 304 ? -3.725 17.031 32.75 1 93.56 304 ARG B C 1
ATOM 4886 O O . ARG B 1 304 ? -4.293 16.469 31.812 1 93.56 304 ARG B O 1
ATOM 4893 N N . ASP B 1 305 ? -3.205 16.547 33.781 1 91.62 305 ASP B N 1
ATOM 4894 C CA . ASP B 1 305 ? -3.346 15.102 34 1 91.62 305 ASP B CA 1
ATOM 4895 C C . ASP B 1 305 ? -4.816 14.688 33.969 1 91.62 305 ASP B C 1
ATOM 4897 O O . ASP B 1 305 ? -5.672 15.414 34.5 1 91.62 305 ASP B O 1
ATOM 4901 N N . GLY B 1 306 ? -5.039 13.547 33.406 1 90.88 306 GLY B N 1
ATOM 4902 C CA . GLY B 1 306 ? -6.395 13.031 33.375 1 90.88 306 GLY B CA 1
ATOM 4903 C C . GLY B 1 306 ? -7.141 13.359 32.094 1 90.88 306 GLY B C 1
ATOM 4904 O O . GLY B 1 306 ? -8.195 12.781 31.828 1 90.88 306 GLY B O 1
ATOM 4905 N N . ALA B 1 307 ? -6.578 14.266 31.312 1 91.56 307 ALA B N 1
ATOM 4906 C CA . ALA B 1 307 ? -7.238 14.688 30.078 1 91.56 307 ALA B CA 1
ATOM 4907 C C . ALA B 1 307 ? -7.457 13.5 29.141 1 91.56 307 ALA B C 1
ATOM 4909 O O . ALA B 1 307 ? -8.523 13.375 28.531 1 91.56 307 ALA B O 1
ATOM 4910 N N . ALA B 1 308 ? -6.484 12.688 28.984 1 90.69 308 ALA B N 1
ATOM 4911 C CA . ALA B 1 308 ? -6.574 11.531 28.094 1 90.69 308 ALA B CA 1
ATOM 4912 C C . ALA B 1 308 ? -7.707 10.602 28.516 1 90.69 308 ALA B C 1
ATOM 4914 O O . ALA B 1 308 ? -8.461 10.102 27.672 1 90.69 308 ALA B O 1
ATOM 4915 N N . ASP B 1 309 ? -7.824 10.344 29.75 1 91.25 309 ASP B N 1
ATOM 4916 C CA . ASP B 1 309 ? -8.883 9.492 30.281 1 91.25 309 ASP B CA 1
ATOM 4917 C C . ASP B 1 309 ? -10.258 10.125 30.062 1 91.25 309 ASP B C 1
ATOM 4919 O O . ASP B 1 309 ? -11.219 9.43 29.719 1 91.25 309 ASP B O 1
ATOM 4923 N N . ALA B 1 310 ? -10.281 11.375 30.359 1 89.88 310 ALA B N 1
ATOM 4924 C CA . ALA B 1 310 ? -11.539 12.094 30.156 1 89.88 310 ALA B CA 1
ATOM 4925 C C . ALA B 1 310 ? -11.969 12.055 28.688 1 89.88 310 ALA B C 1
ATOM 4927 O O . ALA B 1 310 ? -13.156 11.883 28.391 1 89.88 310 ALA B O 1
ATOM 4928 N N . LEU B 1 311 ? -11.023 12.266 27.875 1 90.81 311 LEU B N 1
ATOM 4929 C CA . LEU B 1 311 ? -11.281 12.203 26.438 1 90.81 311 LEU B CA 1
ATOM 4930 C C . LEU B 1 311 ? -11.859 10.852 26.047 1 90.81 311 LEU B C 1
ATOM 4932 O O . LEU B 1 311 ? -12.836 10.781 25.297 1 90.81 311 LEU B O 1
ATOM 4936 N N . ALA B 1 312 ? -11.305 9.781 26.578 1 89.44 312 ALA B N 1
ATOM 4937 C CA . ALA B 1 312 ? -11.711 8.422 26.25 1 89.44 312 ALA B CA 1
ATOM 4938 C C . ALA B 1 312 ? -13.148 8.148 26.672 1 89.44 312 ALA B C 1
ATOM 4940 O O . ALA B 1 312 ? -13.836 7.32 26.062 1 89.44 312 ALA B O 1
ATOM 4941 N N . GLN B 1 313 ? -13.625 8.883 27.609 1 91.5 313 GLN B N 1
ATOM 4942 C CA . GLN B 1 313 ? -14.945 8.641 28.172 1 91.5 313 GLN B CA 1
ATOM 4943 C C . GLN B 1 313 ? -15.953 9.672 27.656 1 91.5 313 GLN B C 1
ATOM 4945 O O . GLN B 1 313 ? -17.141 9.594 27.969 1 91.5 313 GLN B O 1
ATOM 4950 N N . SER B 1 314 ? -15.477 10.5 26.875 1 93.06 314 SER B N 1
ATOM 4951 C CA . SER B 1 314 ? -16.344 11.594 26.453 1 93.06 314 SER B CA 1
ATOM 4952 C C . SER B 1 314 ? -16.891 11.352 25.047 1 93.06 314 SER B C 1
ATOM 4954 O O . SER B 1 314 ? -16.625 10.305 24.453 1 93.06 314 SER B O 1
ATOM 4956 N N . GLU B 1 315 ? -17.688 12.281 24.609 1 93.88 315 GLU B N 1
ATOM 4957 C CA . GLU B 1 315 ? -18.25 12.258 23.266 1 93.88 315 GLU B CA 1
ATOM 4958 C C . GLU B 1 315 ? -17.406 13.07 22.297 1 93.88 315 GLU B C 1
ATOM 4960 O O . GLU B 1 315 ? -17.906 13.602 21.297 1 93.88 315 GLU B O 1
ATOM 4965 N N . LEU B 1 316 ? -16.125 13.258 22.703 1 96.25 316 LEU B N 1
ATOM 4966 C CA . LEU B 1 316 ? -15.164 13.984 21.875 1 96.25 316 LEU B CA 1
ATOM 4967 C C . LEU B 1 316 ? -14.078 13.055 21.359 1 96.25 316 LEU B C 1
ATOM 4969 O O . LEU B 1 316 ? -13.453 12.328 22.141 1 96.25 316 LEU B O 1
ATOM 4973 N N . GLN B 1 317 ? -13.961 12.977 20.062 1 96.38 317 GLN B N 1
ATOM 4974 C CA . GLN B 1 317 ? -12.867 12.234 19.438 1 96.38 317 GLN B CA 1
ATOM 4975 C C . GLN B 1 317 ? -11.711 13.164 19.062 1 96.38 317 GLN B C 1
ATOM 4977 O O . GLN B 1 317 ? -11.875 14.055 18.219 1 96.38 317 GLN B O 1
ATOM 4982 N N . ALA B 1 318 ? -10.609 13.047 19.641 1 96.75 318 ALA B N 1
ATOM 4983 C CA . ALA B 1 318 ? -9.359 13.766 19.422 1 96.75 318 ALA B CA 1
ATOM 4984 C C . ALA B 1 318 ? -8.156 12.891 19.766 1 96.75 318 ALA B C 1
ATOM 4986 O O . ALA B 1 318 ? -8.297 11.68 19.969 1 96.75 318 ALA B O 1
ATOM 4987 N N . ALA B 1 319 ? -6.969 13.453 19.656 1 95.31 319 ALA B N 1
ATOM 4988 C CA . ALA B 1 319 ? -5.793 12.617 19.891 1 95.31 319 ALA B CA 1
ATOM 4989 C C . ALA B 1 319 ? -4.812 13.297 20.844 1 95.31 319 ALA B C 1
ATOM 4991 O O . ALA B 1 319 ? -4.734 14.523 20.891 1 95.31 319 ALA B O 1
ATOM 4992 N N . MET B 1 320 ? -4.164 12.43 21.656 1 93.19 320 MET B N 1
ATOM 4993 C CA . MET B 1 320 ? -2.982 12.867 22.391 1 93.19 320 MET B CA 1
ATOM 4994 C C . MET B 1 320 ? -1.719 12.672 21.562 1 93.19 320 MET B C 1
ATOM 4996 O O . MET B 1 320 ? -1.46 11.57 21.062 1 93.19 320 MET B O 1
ATOM 5000 N N . ARG B 1 321 ? -0.932 13.672 21.359 1 91.56 321 ARG B N 1
ATOM 5001 C CA . ARG B 1 321 ? 0.311 13.625 20.594 1 91.56 321 ARG B CA 1
ATOM 5002 C C . ARG B 1 321 ? 1.432 14.352 21.328 1 91.56 321 ARG B C 1
ATOM 5004 O O . ARG B 1 321 ? 1.333 15.555 21.594 1 91.56 321 ARG B O 1
ATOM 5011 N N . ALA B 1 322 ? 2.479 13.625 21.641 1 88 322 ALA B N 1
ATOM 5012 C CA . ALA B 1 322 ? 3.643 14.188 22.328 1 88 322 ALA B CA 1
ATOM 5013 C C . ALA B 1 322 ? 3.234 14.891 23.625 1 88 322 ALA B C 1
ATOM 5015 O O . ALA B 1 322 ? 3.658 16.016 23.875 1 88 322 ALA B O 1
ATOM 5016 N N . GLY B 1 323 ? 2.289 14.328 24.359 1 88.69 323 GLY B N 1
ATOM 5017 C CA . GLY B 1 323 ? 1.879 14.812 25.672 1 88.69 323 GLY B CA 1
ATOM 5018 C C . GLY B 1 323 ? 0.877 15.953 25.594 1 88.69 323 GLY B C 1
ATOM 5019 O O . GLY B 1 323 ? 0.49 16.5 26.625 1 88.69 323 GLY B O 1
ATOM 5020 N N . ARG B 1 324 ? 0.485 16.328 24.422 1 95.88 324 ARG B N 1
ATOM 5021 C CA . ARG B 1 324 ? -0.47 17.406 24.219 1 95.88 324 ARG B CA 1
ATOM 5022 C C . ARG B 1 324 ? -1.747 16.906 23.562 1 95.88 324 ARG B C 1
ATOM 5024 O O . ARG B 1 324 ? -1.747 15.844 22.922 1 95.88 324 ARG B O 1
ATOM 5031 N N . LEU B 1 325 ? -2.795 17.641 23.797 1 97.19 325 LEU B N 1
ATOM 5032 C CA . LEU B 1 325 ? -4.051 17.359 23.109 1 97.19 325 LEU B CA 1
ATOM 5033 C C . LEU B 1 325 ? -4.078 18.016 21.734 1 97.19 325 LEU B C 1
ATOM 5035 O O . LEU B 1 325 ? -3.84 19.219 21.609 1 97.19 325 LEU B O 1
ATOM 5039 N N . ARG B 1 326 ? -4.277 17.219 20.75 1 98.25 326 ARG B N 1
ATOM 5040 C CA . ARG B 1 326 ? -4.367 17.734 19.391 1 98.25 326 ARG B CA 1
ATOM 5041 C C . ARG B 1 326 ? -5.801 17.672 18.875 1 98.25 326 ARG B C 1
ATOM 5043 O O . ARG B 1 326 ? -6.43 16.609 18.875 1 98.25 326 ARG B O 1
ATOM 5050 N N . LEU B 1 327 ? -6.293 18.797 18.484 1 98.56 327 LEU B N 1
ATOM 5051 C CA . LEU B 1 327 ? -7.605 18.938 17.875 1 98.56 327 LEU B CA 1
ATOM 5052 C C . LEU B 1 327 ? -7.477 19.344 16.406 1 98.56 327 LEU B C 1
ATOM 5054 O O . LEU B 1 327 ? -6.688 20.234 16.062 1 98.56 327 LEU B O 1
ATOM 5058 N N . SER B 1 328 ? -8.188 18.703 15.547 1 98.81 328 SER B N 1
ATOM 5059 C CA . SER B 1 328 ? -8.195 19.047 14.125 1 98.81 328 SER B CA 1
ATOM 5060 C C . SER B 1 328 ? -9.609 19.344 13.641 1 98.81 328 SER B C 1
ATOM 5062 O O . SER B 1 328 ? -10.484 18.484 13.68 1 98.81 328 SER B O 1
ATOM 5064 N N . PHE B 1 329 ? -9.852 20.562 13.203 1 98.81 329 PHE B N 1
ATOM 5065 C CA . PHE B 1 329 ? -11.148 21.047 12.75 1 98.81 329 PHE B CA 1
ATOM 5066 C C . PHE B 1 329 ? -11.273 20.938 11.234 1 98.81 329 PHE B C 1
ATOM 5068 O O . PHE B 1 329 ? -10.344 21.266 10.508 1 98.81 329 PHE B O 1
ATOM 5075 N N . TYR B 1 330 ? -12.406 20.453 10.766 1 98.69 330 TYR B N 1
ATOM 5076 C CA . TYR B 1 330 ? -12.562 20.234 9.336 1 98.69 330 TYR B CA 1
ATOM 5077 C C . TYR B 1 330 ? -14 20.5 8.898 1 98.69 330 TYR B C 1
ATOM 5079 O O . TYR B 1 330 ? -14.773 21.125 9.633 1 98.69 330 TYR B O 1
ATOM 5087 N N . LEU B 1 331 ? -14.336 20.234 7.676 1 97 331 LEU B N 1
ATOM 5088 C CA . LEU B 1 331 ? -15.555 20.703 7.023 1 97 331 LEU B CA 1
ATOM 5089 C C . LEU B 1 331 ? -16.797 20.172 7.746 1 97 331 LEU B C 1
ATOM 5091 O O . LEU B 1 331 ? -17.859 20.797 7.688 1 97 331 LEU B O 1
ATOM 5095 N N . TYR B 1 332 ? -16.672 19.047 8.547 1 97.75 332 TYR B N 1
ATOM 5096 C CA . TYR B 1 332 ? -17.828 18.469 9.203 1 97.75 332 TYR B CA 1
ATOM 5097 C C . TYR B 1 332 ? -18.016 19.047 10.602 1 97.75 332 TYR B C 1
ATOM 5099 O O . TYR B 1 332 ? -18.906 18.625 11.344 1 97.75 332 TYR B O 1
ATOM 5107 N N . ASN B 1 333 ? -17.234 20 11.039 1 98.44 333 ASN B N 1
ATOM 5108 C CA . ASN B 1 333 ? -17.344 20.641 12.352 1 98.44 333 ASN B CA 1
ATOM 5109 C C . ASN B 1 333 ? -18.109 21.953 12.281 1 98.44 333 ASN B C 1
ATOM 5111 O O . ASN B 1 333 ? -18.203 22.562 11.211 1 98.44 333 ASN B O 1
ATOM 5115 N N . THR B 1 334 ? -18.625 22.344 13.375 1 97.44 334 THR B N 1
ATOM 5116 C CA . THR B 1 334 ? -19.406 23.562 13.492 1 97.44 334 THR B CA 1
ATOM 5117 C C . THR B 1 334 ? -18.984 24.359 14.727 1 97.44 334 THR B C 1
ATOM 5119 O O . THR B 1 334 ? -18.188 23.875 15.539 1 97.44 334 THR B O 1
ATOM 5122 N N . GLU B 1 335 ? -19.531 25.594 14.812 1 97.81 335 GLU B N 1
ATOM 5123 C CA . GLU B 1 335 ? -19.297 26.391 16.016 1 97.81 335 GLU B CA 1
ATOM 5124 C C . GLU B 1 335 ? -19.844 25.688 17.25 1 97.81 335 GLU B C 1
ATOM 5126 O O . GLU B 1 335 ? -19.266 25.828 18.344 1 97.81 335 GLU B O 1
ATOM 5131 N N . GLU B 1 336 ? -20.922 24.969 17.062 1 97.31 336 GLU B N 1
ATOM 5132 C CA . GLU B 1 336 ? -21.453 24.188 18.172 1 97.31 336 GLU B CA 1
ATOM 5133 C C . GLU B 1 336 ? -20.453 23.125 18.641 1 97.31 336 GLU B C 1
ATOM 5135 O O . GLU B 1 336 ? -20.344 22.844 19.828 1 97.31 336 GLU B O 1
ATOM 5140 N N . ASP B 1 337 ? -19.75 22.531 17.703 1 97.69 337 ASP B N 1
ATOM 5141 C CA . ASP B 1 337 ? -18.703 21.562 18.047 1 97.69 337 ASP B CA 1
ATOM 5142 C C . ASP B 1 337 ? -17.594 22.219 18.875 1 97.69 337 ASP B C 1
ATOM 5144 O O . ASP B 1 337 ? -17.047 21.594 19.797 1 97.69 337 ASP B O 1
ATOM 5148 N N . VAL B 1 338 ? -17.234 23.438 18.5 1 98.38 338 VAL B N 1
ATOM 5149 C CA . VAL B 1 338 ? -16.234 24.188 19.266 1 98.38 338 VAL B CA 1
ATOM 5150 C C . VAL B 1 338 ? -16.703 24.344 20.703 1 98.38 338 VAL B C 1
ATOM 5152 O O . VAL B 1 338 ? -15.953 24.062 21.641 1 98.38 338 VAL B O 1
ATOM 5155 N N . GLU B 1 339 ? -17.922 24.766 20.891 1 97.81 339 GLU B N 1
ATOM 5156 C CA . GLU B 1 339 ? -18.484 24.984 22.219 1 97.81 339 GLU B CA 1
ATOM 5157 C C . GLU B 1 339 ? -18.531 23.688 23.016 1 97.81 339 GLU B C 1
ATOM 5159 O O . GLU B 1 339 ? -18.172 23.672 24.203 1 97.81 339 GLU B O 1
ATOM 5164 N N . ARG B 1 340 ? -18.953 22.656 22.391 1 96.94 340 ARG B N 1
ATOM 5165 C CA . ARG B 1 340 ? -19.031 21.359 23.062 1 96.94 340 ARG B CA 1
ATOM 5166 C C . ARG B 1 340 ? -17.641 20.875 23.469 1 96.94 340 ARG B C 1
ATOM 5168 O O . ARG B 1 340 ? -17.469 20.344 24.578 1 96.94 340 ARG B O 1
ATOM 5175 N N . ALA B 1 341 ? -16.672 21.031 22.578 1 97.19 341 ALA B N 1
ATOM 5176 C CA . ALA B 1 341 ? -15.305 20.656 22.906 1 97.19 341 ALA B CA 1
ATOM 5177 C C . ALA B 1 341 ? -14.797 21.438 24.125 1 97.19 341 ALA B C 1
ATOM 5179 O O . ALA B 1 341 ? -14.164 20.859 25.016 1 97.19 341 ALA B O 1
ATOM 5180 N N . LEU B 1 342 ? -15.133 22.703 24.172 1 96.81 342 LEU B N 1
ATOM 5181 C CA . LEU B 1 342 ? -14.711 23.547 25.297 1 96.81 342 LEU B CA 1
ATOM 5182 C C . LEU B 1 342 ? -15.359 23.094 26.594 1 96.81 342 LEU B C 1
ATOM 5184 O O . LEU B 1 342 ? -14.703 23.078 27.641 1 96.81 342 LEU B O 1
ATOM 5188 N N . GLU B 1 343 ? -16.547 22.75 26.484 1 95.56 343 GLU B N 1
ATOM 5189 C CA . GLU B 1 343 ? -17.25 22.266 27.672 1 95.56 343 GLU B CA 1
ATOM 5190 C C . GLU B 1 343 ? -16.594 21.016 28.25 1 95.56 343 GLU B C 1
ATOM 5192 O O . GLU B 1 343 ? -16.438 20.891 29.453 1 95.56 343 GLU B O 1
ATOM 5197 N N . ILE B 1 344 ? -16.234 20.141 27.375 1 94.69 344 ILE B N 1
ATOM 5198 C CA . ILE B 1 344 ? -15.664 18.859 27.781 1 94.69 344 ILE B CA 1
ATOM 5199 C C . ILE B 1 344 ? -14.242 19.078 28.281 1 94.69 344 ILE B C 1
ATOM 5201 O O . ILE B 1 344 ? -13.82 18.453 29.266 1 94.69 344 ILE B O 1
ATOM 5205 N N . LEU B 1 345 ? -13.477 19.984 27.703 1 95.12 345 LEU B N 1
ATOM 5206 C CA . LEU B 1 345 ? -12.031 20.062 27.906 1 95.12 345 LEU B CA 1
ATOM 5207 C C . LEU B 1 345 ? -11.688 21.094 28.969 1 95.12 345 LEU B C 1
ATOM 5209 O O . LEU B 1 345 ? -10.578 21.094 29.5 1 95.12 345 LEU B O 1
ATOM 5213 N N . ARG B 1 346 ? -12.547 21.969 29.375 1 94.12 346 ARG B N 1
ATOM 5214 C CA . ARG B 1 346 ? -12.289 23.125 30.234 1 94.12 346 ARG B CA 1
ATOM 5215 C C . ARG B 1 346 ? -11.625 22.688 31.531 1 94.12 346 ARG B C 1
ATOM 5217 O O . ARG B 1 346 ? -10.648 23.297 31.969 1 94.12 346 ARG B O 1
ATOM 5224 N N . PRO B 1 347 ? -12.078 21.594 32.125 1 94.31 347 PRO B N 1
ATOM 5225 C CA . PRO B 1 347 ? -11.461 21.188 33.375 1 94.31 347 PRO B CA 1
ATOM 5226 C C . PRO B 1 347 ? -9.992 20.781 33.219 1 94.31 347 PRO B C 1
ATOM 5228 O O . PRO B 1 347 ? -9.266 20.688 34.219 1 94.31 347 PRO B O 1
ATOM 5231 N N . TYR B 1 348 ? -9.57 20.594 32.062 1 94.38 348 TYR B N 1
ATOM 5232 C CA . TYR B 1 348 ? -8.242 20.031 31.844 1 94.38 348 TYR B CA 1
ATOM 5233 C C . TYR B 1 348 ? -7.332 21.031 31.141 1 94.38 348 TYR B C 1
ATOM 5235 O O . TYR B 1 348 ? -6.172 20.734 30.844 1 94.38 348 TYR B O 1
ATOM 5243 N N . LEU B 1 349 ? -7.91 22.125 30.766 1 93.12 349 LEU B N 1
ATOM 5244 C CA . LEU B 1 349 ? -7.152 23.141 30.047 1 93.12 349 LEU B CA 1
ATOM 5245 C C . LEU B 1 349 ? -6.555 24.156 31.016 1 93.12 349 LEU B C 1
ATOM 5247 O O . LEU B 1 349 ? -7.094 24.375 32.094 1 93.12 349 LEU B O 1
#

Radius of gyration: 25.27 Å; Cα contacts (8 Å, |Δi|>4): 1678; chains: 2; bounding box: 54×69×65 Å

Secondary structure (DSSP, 8-state):
---HHHHGGG---SSEE-BTTTSPPPPHHHHHHHHHHHHHHHTT---GGGGHHHHHHHHHHHHHHHTS-GGGEEEES-HHHHHHHHHTTSPTT-EEEEETT-BHHHHHHHHGGGGGT-EEEEE-GGGTGGG--TTEEEEEEESB-TTT-PBP-HHHHHHHHHHHT-EEEEE-TTTTTTS---GGGSSEEEEESSSTT-PPSS-EEEEE-GGGTT-S--TT--GGGBSSGGG-SBSSSP-B-SSGGGGPPPP-HHHHHHHHHHHHHHHHH-HHHHHHHHHHHHHHHHHHTTPPP-S-SEEEEE--TTHHHHHHHSSEE-EEETTEEEEE--TT--HHHHHHHHHHHGGG-/---HHHHGGG---SSEE-BTTTSPPPPHHHHHHHHHHHHHHHTT---GGGGHHHHHHHHHHHHHHHTS-GGGEEEES-HHHHHHHHHTTSPTT-EEEEETT-BHHHHHHHHGGGGGT-EEEEE-GGGTGGG--TTEEEEEEESB-TTT-PBP-HHHHH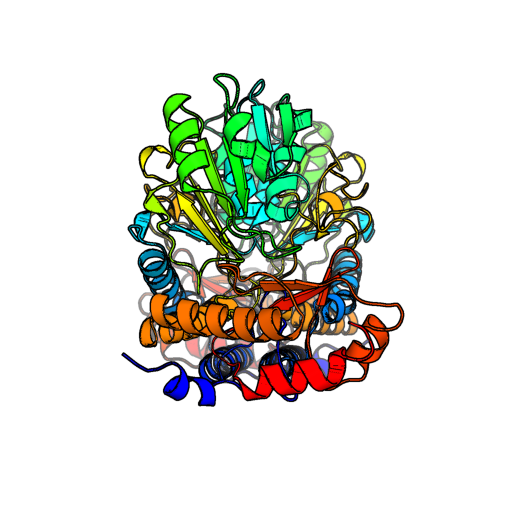HHHHHHT-EEEEE-TTTTTTS---GGGSSEEEEESSSTT-PPSS-EEEEE-GGGTT-S--TT--GGGBSSGGG-SBSSSP-B-SSGGGGPPPP-HHHHHHHHHHHHHHHHH-HHHHHHHHHHHHHHHHHHTTPPP-S-SEEEEE--TTHHHHHHHSSEE-EEETTEEEEE--TT--HHHHHHHHHHHGGG-

Nearest PDB structures (foldseek):
  7tlr-assembly1_A  TM=8.396E-01  e=4.488E-21  Lancefieldella parvula
  7tlr-assembly1_B  TM=8.449E-01  e=2.727E-20  Lancefieldella parvula
  8pk8-assembly1_A  TM=7.684E-01  e=5.195E-19  Homo sapiens
  6m4j-assembly1_A  TM=7.321E-01  e=1.216E-15  Vibrio cyclitrophicus
  3vax-assembly1_A  TM=6.256E-01  e=1.495E-13  Streptomyces lividans

Organism: NCBI:txid1891644

Foldseek 3Di:
DDALVRQLVQFDDLFLEFALLPFAGAGVVLVVLLVVVVVCVVVVNDDPVVLVVLLLLLLCLVCVLQAHDSLQKAKWFALLVLLLLVLQLQDAQAEEEEAPPADVSFVVSNVVCVVVRYHYDYDHLVCRLVPDALRHAEYEYECAGSQFGDGHPVVSNLVSCVVNVHAYEYECQQPRLAHRHHQQSGQKYKYFCRRNLVFPRGMMMMGGDLVCQPSRDLPVFDLQQACDSVVSHDDDDDHGRSGPSRNYDDGPRSRSSSSSVSSVVSVVHDNHSFQCQLLVLVQVLCVVVVHDRDSGSKHKAAWAPPQVVLCVVHSYDWDQHPRTTMGGGTSNDDNVSSVVVCVSRVVTD/DDALVRQLVQFDDLFLEFALLPFAGAGVVLVVLLVVVVVCVVVVNDDPVVLVVLLLLLLCLVCVLQAHDSLQKAKWFALLVLLLLVLQLQDAQAEEEEAPPADVSFVVSNVVCVVVHYHYDHDHLVCRLVPDALRHAEYEYECAGSQFGDGHPVVSNLVSCVVNVHAYEYECQQPRLAHRHHQQSGQKYKYFCRRNLVFPRGMMMMGGDLVCQPSRDLPVFALQQACDSVVSHDDDDDHGRSGNSRNYDDGPRSRSSSSSVSSVVSVVHDNHSFQCQLLVLVQVLCVVVVHDRDSGSKHKAAWAPPQVVLCVPHSYDWDDHPRITMGGGTSNDDNVSSVVVCVSRVVTD